Protein AF-A0A7W4D074-F1 (afdb_monomer)

Radius of gyration: 20.49 Å; Cα contacts (8 Å, |Δi|>4): 939; chains: 1; bounding box: 52×56×58 Å

Mean predicted aligned error: 5.87 Å

pLDDT: mean 90.0, std 12.65, range [37.81, 98.88]

Secondary structure (DSSP, 8-state):
-PPPPPPGGGHHHHS--B--SSPPP-PPPP------BS----EEEEEEEE--SS-SSSSPEEEEEEE-TTB-TT----PPPEEEEEPPTTPPPPPTTTTGGGT--B--TTS-B-SSPPPPPTTT----------TT-TT---S-B--SS---EE----SBTGGGEEEEEETTS-EEEEEEEETTEEEE-STTS-B--SS-TTEE--EEEEET-BTTB-TT--EEEEEEEESS---TT---TTGGGS--EEEEESS-THHHH-B-EE----GGGTT-EEEEEEE--TTTGGGTS-EEEEEEEEEE-TTS-TTSEEEEE-S-B-TT-TTPEEEE--TT-SS-EEEEEEEEE-SS-EEEEESHHHHHHHHHHHHH--

Foldseek 3Di:
DDFAFDFPVCCPVQAPWFAQQDAADPDDQDADDFFPFPDWDKDFPDKDFDDDPDDPDPDTDIDTDIDTPGGDPPDDGFDDKAFEDADEPPDDFDDCVNQVVLQAWDFARNFIDDPDADAADPVQADQDPPPPVPPVDVPDDDQFQADDDQQKGFHQDLGPPQQQKWWKDEPVRDIAIWGFAFQQKIKFFLQRWQQDVPPDRRITGKMKTAGSQAQNDRPLYMWIFHYKYFHDRAHDDDADDQSLQGGMMITGTPGRSCNNRIGAGADQDDQVNAPGQFKKWKWQACSGVHSRTIMIDGRWGWHWDPVDDSATTKIKINNGDHPGHGRIFIWGHGRPGNHIHGAWGFHADDHPIGITHGHSPNVSNSSVCNVVPD

Sequence (374 aa):
MSSEPIRYERLERAVQAREALTSPPDEGVTETLFLTGREPIPEVRHVEVVEPVVALSDDKTFRVDLTIPRKAIGIHSFGPGVDSTKLSSRRRLFTEEEHSDAVVGFLPDHLDLRVKPEKLDRRLRRRLKGRIPSLDDPDAKWATTVFGTDDRYDFSDTGFPWCTAGRVETSNGGWASGAMVGPRHLLTCSHAIGWIVNPDPHVAGWIKFMPSYFDGSTPFGTAWGIHIYWQEQVFGPTIEGTEERHDYVVVVLDRRMGDLTGWMGSRTYSDSWDGGNYWSHIGYPQDIAGGSRPCFVGDFSLDGHDSQPETAQAIMHQADVIPGQSGGPMFGWWEGEPWPRVVADQSWQNASTNGASGGSHMVDLIIRARNDFP

Solvent-accessible surface area (backbone atoms only — not comparable to full-atom values): 20214 Å² total; per-residue (Å²): 131,81,84,72,61,44,46,41,95,44,40,78,79,75,50,76,71,39,73,46,77,42,73,71,74,92,68,80,73,60,82,89,84,70,79,40,59,54,94,58,68,75,39,84,73,46,76,46,82,48,87,66,98,70,76,90,60,96,68,84,44,70,47,77,44,72,44,66,49,58,55,40,82,95,54,85,57,73,67,62,65,16,46,46,46,77,49,66,94,83,59,86,74,63,50,65,84,86,37,44,86,41,28,52,44,44,76,44,54,47,40,29,38,50,95,66,78,57,73,44,57,78,88,72,62,60,79,57,85,63,72,68,70,64,88,82,51,88,84,71,85,65,97,57,35,60,63,88,70,78,73,61,44,50,41,77,60,67,36,29,67,52,20,16,30,23,42,29,39,28,61,70,78,55,58,24,8,19,25,24,45,33,49,30,31,33,37,26,30,20,40,60,52,28,70,32,67,73,94,44,69,49,32,28,40,27,38,37,42,21,34,47,32,42,80,87,44,42,89,73,26,57,41,38,42,57,32,34,38,33,66,48,90,34,62,57,98,62,79,62,91,69,35,49,25,38,26,42,29,36,34,33,36,74,49,58,56,18,72,79,36,11,17,32,10,49,48,62,44,57,67,93,51,44,73,38,40,32,33,33,37,45,24,18,27,43,79,51,56,67,33,34,34,40,30,42,41,61,68,28,35,46,35,55,46,87,94,48,55,57,49,42,24,40,28,35,31,72,63,66,48,40,66,24,23,36,5,7,38,33,29,34,38,43,86,95,53,95,46,41,30,34,32,30,25,31,53,52,73,45,90,86,45,31,30,23,17,22,10,39,53,56,48,27,42,44,34,49,52,38,70,78,55,112

Nearest PDB structures (foldseek):
  7uxg-assembly1_A  TM=6.958E-01  e=1.706E-10  Escherichia coli
  1dt2-assembly1_A  TM=7.008E-01  e=3.941E-09  Staphylococcus aureus
  6e0u-assembly1_A  TM=7.530E-01  e=1.324E-08  Staphylococcus pseudintermedius
  6e0u-assembly2_B  TM=6.713E-01  e=9.006E-09  Staphylococcus pseudintermedius
  3lh3-assembly3_G  TM=6.481E-01  e=1.227E-05  Escherichia coli K-12

Structure (mmCIF, N/CA/C/O backbone):
data_AF-A0A7W4D074-F1
#
_entry.id   AF-A0A7W4D074-F1
#
loop_
_atom_site.group_PDB
_atom_site.id
_atom_site.type_symbol
_atom_site.label_atom_id
_atom_site.label_alt_id
_atom_site.label_comp_id
_atom_site.label_asym_id
_atom_site.label_entity_id
_atom_site.label_seq_id
_atom_site.pdbx_PDB_ins_code
_atom_site.Cartn_x
_atom_site.Cartn_y
_atom_site.Cartn_z
_atom_site.occupancy
_atom_site.B_iso_or_equiv
_atom_site.auth_seq_id
_atom_site.auth_comp_id
_atom_site.auth_asym_id
_atom_site.auth_atom_id
_atom_site.pdbx_PDB_model_num
ATOM 1 N N . MET A 1 1 ? 10.003 -19.129 -19.469 1.00 47.72 1 MET A N 1
ATOM 2 C CA . MET A 1 1 ? 9.578 -17.780 -19.887 1.00 47.72 1 MET A CA 1
ATOM 3 C C . MET A 1 1 ? 8.294 -17.498 -19.145 1.00 47.72 1 MET A C 1
ATOM 5 O O . MET A 1 1 ? 7.373 -18.299 -19.275 1.00 47.72 1 MET A O 1
ATOM 9 N N . SER A 1 2 ? 8.292 -16.480 -18.285 1.00 64.44 2 SER A N 1
ATOM 10 C CA . SER A 1 2 ? 7.086 -16.079 -17.555 1.00 64.44 2 SER A CA 1
ATOM 11 C C . SER A 1 2 ? 6.020 -15.614 -18.549 1.00 64.44 2 SER A C 1
ATOM 13 O O . SER A 1 2 ? 6.368 -15.126 -19.626 1.00 64.44 2 SER A O 1
ATOM 15 N N . SER A 1 3 ? 4.737 -15.807 -18.240 1.00 87.19 3 SER A N 1
ATOM 16 C CA . SER A 1 3 ? 3.670 -15.292 -19.102 1.00 87.19 3 SER A CA 1
ATOM 17 C C . SER A 1 3 ? 3.725 -13.763 -19.148 1.00 87.19 3 SER A C 1
ATOM 19 O O . SER A 1 3 ? 3.925 -13.109 -18.123 1.00 87.19 3 SER A O 1
ATOM 21 N N . GLU A 1 4 ? 3.578 -13.197 -20.346 1.00 93.94 4 GLU A N 1
ATOM 22 C CA . GLU A 1 4 ? 3.532 -11.746 -20.549 1.00 93.94 4 GLU A CA 1
ATOM 23 C C . GLU A 1 4 ? 2.264 -11.164 -19.886 1.00 93.94 4 GLU A C 1
ATOM 25 O O . GLU A 1 4 ? 1.211 -11.817 -19.926 1.00 93.94 4 GLU A O 1
ATOM 30 N N . PRO A 1 5 ? 2.330 -9.973 -19.262 1.00 97.38 5 PRO A N 1
ATOM 31 C CA . PRO A 1 5 ? 1.146 -9.308 -18.737 1.00 97.38 5 PRO A CA 1
ATOM 32 C C . PRO A 1 5 ? 0.203 -8.859 -19.862 1.00 97.38 5 PRO A C 1
ATOM 34 O O . PRO A 1 5 ? 0.596 -8.623 -21.007 1.00 97.38 5 PRO A O 1
ATOM 37 N N . ILE A 1 6 ? -1.070 -8.677 -19.529 1.00 97.75 6 ILE A N 1
ATOM 38 C CA . ILE A 1 6 ? -2.071 -8.142 -20.449 1.00 97.75 6 ILE A CA 1
ATOM 39 C C . ILE A 1 6 ? -1.744 -6.669 -20.735 1.00 97.75 6 ILE A C 1
ATOM 41 O O . ILE A 1 6 ? -1.664 -5.848 -19.822 1.00 97.75 6 ILE A O 1
ATOM 45 N N . ARG A 1 7 ? -1.609 -6.316 -22.020 1.00 97.38 7 ARG A N 1
ATOM 46 C CA . ARG A 1 7 ? -1.469 -4.921 -22.486 1.00 97.38 7 ARG A CA 1
ATOM 47 C C . ARG A 1 7 ? -2.607 -4.049 -21.958 1.00 97.38 7 ARG A C 1
ATOM 49 O O . ARG A 1 7 ? -3.773 -4.436 -22.060 1.00 97.38 7 ARG A O 1
ATOM 56 N N . TYR A 1 8 ? -2.282 -2.845 -21.493 1.00 96.06 8 TYR A N 1
ATOM 57 C CA . TYR A 1 8 ? -3.237 -1.940 -20.849 1.00 96.06 8 TYR A CA 1
ATOM 58 C C . TYR A 1 8 ? -4.473 -1.645 -21.722 1.00 96.06 8 TYR A C 1
ATOM 60 O O . TYR A 1 8 ? -5.612 -1.716 -21.257 1.00 96.06 8 TYR A O 1
ATOM 68 N N . GLU A 1 9 ? -4.270 -1.431 -23.027 1.00 95.38 9 GLU A N 1
ATOM 69 C CA . GLU A 1 9 ? -5.341 -1.222 -24.018 1.00 95.38 9 GLU A CA 1
ATOM 70 C C . GLU A 1 9 ? -6.341 -2.393 -24.135 1.00 95.38 9 GLU A C 1
ATOM 72 O O . GLU A 1 9 ? -7.455 -2.217 -24.632 1.00 95.38 9 GLU A O 1
ATOM 77 N N . ARG A 1 10 ? -5.966 -3.597 -23.681 1.00 95.75 10 ARG A N 1
ATOM 78 C CA . ARG A 1 10 ? -6.793 -4.811 -23.742 1.00 95.75 10 ARG A CA 1
ATOM 79 C C . ARG A 1 10 ? -7.440 -5.174 -22.412 1.00 95.75 10 ARG A C 1
ATOM 81 O O . ARG A 1 10 ? -8.288 -6.064 -22.416 1.00 95.75 10 ARG A O 1
ATOM 88 N N . LEU A 1 11 ? -7.095 -4.504 -21.308 1.00 94.62 11 LEU A N 1
ATOM 89 C CA . LEU A 1 11 ? -7.536 -4.892 -19.962 1.00 94.62 11 LEU A CA 1
ATOM 90 C C . LEU A 1 11 ? -9.055 -5.021 -19.847 1.00 94.62 11 LEU A C 1
ATOM 92 O O . LEU A 1 11 ? -9.536 -6.065 -19.433 1.00 94.62 11 LEU A O 1
ATOM 96 N N . GLU A 1 12 ? -9.813 -4.023 -20.302 1.00 92.62 12 GLU A N 1
ATOM 97 C CA . GLU A 1 12 ? -11.288 -4.036 -20.239 1.00 92.62 12 GLU A CA 1
ATOM 98 C C . GLU A 1 12 ? -11.929 -5.174 -21.048 1.00 92.62 12 GLU A C 1
ATOM 100 O O . GLU A 1 12 ? -13.062 -5.565 -20.781 1.00 92.62 12 GLU A O 1
ATOM 105 N N . ARG A 1 13 ? -11.227 -5.702 -22.059 1.00 92.31 13 ARG A N 1
ATOM 106 C CA . ARG A 1 13 ? -11.702 -6.841 -22.858 1.00 92.31 13 ARG A CA 1
ATOM 107 C C . ARG A 1 13 ? -11.296 -8.179 -22.254 1.00 92.31 13 ARG A C 1
ATOM 109 O O . ARG A 1 13 ? -12.022 -9.153 -22.422 1.00 92.31 13 ARG A O 1
ATOM 116 N N . ALA A 1 14 ? -10.122 -8.235 -21.633 1.00 93.81 14 ALA A N 1
ATOM 117 C CA . ALA A 1 14 ? -9.527 -9.467 -21.131 1.00 93.81 14 ALA A CA 1
ATOM 118 C C . ALA A 1 14 ? -9.961 -9.793 -19.694 1.00 93.81 14 ALA A C 1
ATOM 120 O O . ALA A 1 14 ? -10.129 -10.962 -19.356 1.00 93.81 14 ALA A O 1
ATOM 121 N N . VAL A 1 15 ? -10.182 -8.772 -18.866 1.00 94.00 15 VAL A N 1
ATOM 122 C CA . VAL A 1 15 ? -10.634 -8.899 -17.480 1.00 94.00 15 VAL A CA 1
ATOM 123 C C . VAL A 1 15 ? -12.074 -8.411 -17.407 1.00 94.00 15 VAL A C 1
ATOM 125 O O . VAL A 1 15 ? -12.362 -7.228 -17.591 1.00 94.00 15 VAL A O 1
ATOM 128 N N . GLN A 1 16 ? -12.994 -9.340 -17.166 1.00 88.69 16 GLN A N 1
ATOM 129 C CA . GLN A 1 16 ? -14.412 -9.015 -17.061 1.00 88.69 16 GLN A CA 1
ATOM 130 C C . GLN A 1 16 ? -14.682 -8.288 -15.746 1.00 88.69 16 GLN A C 1
ATOM 132 O O . GLN A 1 16 ? -14.304 -8.773 -14.681 1.00 88.69 16 GLN A O 1
ATOM 137 N N . ALA A 1 17 ? -15.363 -7.144 -15.826 1.00 92.56 17 ALA A N 1
ATOM 138 C CA . ALA A 1 17 ? -15.908 -6.499 -14.641 1.00 92.56 17 ALA A CA 1
ATOM 139 C C . ALA A 1 17 ? -16.863 -7.459 -13.913 1.00 92.56 17 ALA A C 1
ATOM 141 O O . ALA A 1 17 ? -17.569 -8.251 -14.546 1.00 92.56 17 ALA A O 1
ATOM 142 N N . ARG A 1 18 ? -16.881 -7.379 -12.584 1.00 94.31 18 ARG A N 1
ATOM 143 C CA . ARG A 1 18 ? -17.716 -8.220 -11.721 1.00 94.31 18 ARG A CA 1
ATOM 144 C C . ARG A 1 18 ? -18.419 -7.320 -10.718 1.00 94.31 18 ARG A C 1
ATOM 146 O O . ARG A 1 18 ? -17.747 -6.557 -10.041 1.00 94.31 18 ARG A O 1
ATOM 153 N N . GLU A 1 19 ? -19.731 -7.432 -10.599 1.00 95.88 19 GLU A N 1
ATOM 154 C CA . GLU A 1 19 ? -20.460 -6.827 -9.478 1.00 95.88 19 GLU A CA 1
ATOM 155 C C . GLU A 1 19 ? -20.228 -7.649 -8.200 1.00 95.88 19 GLU A C 1
ATOM 157 O O . GLU A 1 19 ? -19.912 -8.844 -8.268 1.00 95.88 19 GLU A O 1
ATOM 162 N N . ALA A 1 20 ? -20.412 -7.034 -7.038 1.00 95.69 20 ALA A N 1
ATOM 163 C CA . ALA A 1 20 ? -20.396 -7.709 -5.754 1.00 95.69 20 ALA A CA 1
ATOM 164 C C . ALA A 1 20 ? -21.412 -8.863 -5.754 1.00 95.69 20 ALA A C 1
ATOM 166 O O . ALA A 1 20 ? -22.577 -8.723 -6.135 1.00 95.69 20 ALA A O 1
ATOM 167 N N . LEU A 1 21 ? -20.949 -10.034 -5.329 1.00 96.81 21 LEU A N 1
ATOM 168 C CA . LEU A 1 21 ? -21.745 -11.254 -5.235 1.00 96.81 21 LEU A CA 1
ATOM 169 C C . LEU A 1 21 ? -22.540 -11.312 -3.927 1.00 96.81 21 LEU A C 1
ATOM 171 O O . LEU A 1 21 ? -23.577 -11.974 -3.859 1.00 96.81 21 LEU A O 1
ATOM 175 N N . THR A 1 22 ? -22.066 -10.618 -2.892 1.00 95.44 22 THR A N 1
ATOM 176 C CA . THR A 1 22 ? -22.721 -10.511 -1.586 1.00 95.44 22 THR A CA 1
ATOM 177 C C . THR A 1 22 ? -22.777 -9.060 -1.126 1.00 95.44 22 THR A C 1
ATOM 179 O O . THR A 1 22 ? -22.024 -8.212 -1.593 1.00 95.44 22 THR A O 1
ATOM 182 N N . SER A 1 23 ? -23.650 -8.762 -0.166 1.00 90.88 23 SER A N 1
ATOM 183 C CA . SER A 1 23 ? -23.571 -7.490 0.556 1.00 90.88 23 SER A CA 1
ATOM 184 C C . SER A 1 23 ? -22.266 -7.402 1.364 1.00 90.88 23 SER A C 1
ATOM 186 O O . SER A 1 23 ? -21.713 -8.451 1.719 1.00 90.88 23 SER A O 1
ATOM 188 N N . PRO A 1 24 ? -21.788 -6.183 1.686 1.00 87.88 24 PRO A N 1
ATOM 189 C CA . PRO A 1 24 ? -20.711 -5.989 2.650 1.00 87.88 24 PRO A CA 1
ATOM 190 C C . PRO A 1 24 ? -20.980 -6.763 3.946 1.00 87.88 24 PRO A C 1
ATOM 192 O O . PRO A 1 24 ? -22.135 -6.816 4.386 1.00 87.88 24 PRO A O 1
ATOM 195 N N . PRO A 1 25 ? -19.953 -7.388 4.548 1.00 86.94 25 PRO A N 1
ATOM 196 C CA . PRO A 1 25 ? -20.129 -8.093 5.807 1.00 86.94 25 PRO A CA 1
ATOM 197 C C . PRO A 1 25 ? -20.599 -7.114 6.889 1.00 86.94 25 PRO A C 1
ATOM 199 O O . PRO A 1 25 ? -20.122 -5.984 6.957 1.00 86.94 25 PRO A O 1
ATOM 202 N N . ASP A 1 26 ? -21.480 -7.568 7.782 1.00 81.81 26 ASP A N 1
ATOM 203 C CA . ASP A 1 26 ? -21.907 -6.811 8.977 1.00 81.81 26 ASP A CA 1
ATOM 204 C C . ASP A 1 26 ? -20.812 -6.802 10.072 1.00 81.81 26 ASP A C 1
ATOM 206 O O . ASP A 1 26 ? -21.072 -6.716 11.273 1.00 81.81 26 ASP A O 1
ATOM 210 N N . GLU A 1 27 ? -19.553 -6.973 9.665 1.00 74.94 27 GLU A N 1
ATOM 211 C CA . GLU A 1 27 ? -18.403 -6.947 10.554 1.00 74.94 27 GLU A CA 1
ATOM 212 C C . GLU A 1 27 ? -18.070 -5.498 10.913 1.00 74.94 27 GLU A C 1
ATOM 214 O O . GLU A 1 27 ? -17.914 -4.626 10.058 1.00 74.94 27 GLU A O 1
ATOM 219 N N . GLY A 1 28 ? -17.955 -5.228 12.213 1.00 75.81 28 GLY A N 1
ATOM 220 C CA . GLY A 1 28 ? -17.594 -3.903 12.696 1.00 75.81 28 GLY A CA 1
ATOM 221 C C . GLY A 1 28 ? -16.161 -3.534 12.313 1.00 75.81 28 GLY A C 1
ATOM 222 O O . GLY A 1 28 ? -15.212 -4.254 12.626 1.00 75.81 28 GLY A O 1
ATOM 223 N N . VAL A 1 29 ? -15.986 -2.355 11.720 1.00 83.12 29 VAL A N 1
ATOM 224 C CA . VAL A 1 29 ? -14.668 -1.747 11.531 1.00 83.12 29 VAL A CA 1
ATOM 225 C C . VAL A 1 29 ? -14.158 -1.225 12.877 1.00 83.12 29 VAL A C 1
ATOM 227 O O . VAL A 1 29 ? -14.829 -0.451 13.560 1.00 83.12 29 VAL A O 1
ATOM 230 N N . THR A 1 30 ? -12.960 -1.650 13.279 1.00 84.88 30 THR A N 1
ATOM 231 C CA . THR A 1 30 ? -12.339 -1.190 14.530 1.00 84.88 30 THR A CA 1
ATOM 232 C C . THR A 1 30 ? -11.552 0.099 14.298 1.00 84.88 30 THR A C 1
ATOM 234 O O . THR A 1 30 ? -10.724 0.172 13.396 1.00 84.88 30 THR A O 1
ATOM 237 N N . GLU A 1 31 ? -11.728 1.091 15.170 1.00 87.69 31 GLU A N 1
ATOM 238 C CA . GLU A 1 31 ? -10.880 2.287 15.224 1.00 87.69 31 GLU A CA 1
ATOM 239 C C . GLU A 1 31 ? -9.985 2.253 16.465 1.00 87.69 31 GLU A C 1
ATOM 241 O O . GLU A 1 31 ? -10.422 1.889 17.560 1.00 87.69 31 GLU A O 1
ATOM 246 N N . THR A 1 32 ? -8.715 2.630 16.310 1.00 90.75 32 THR A N 1
ATOM 247 C CA . THR A 1 32 ? -7.713 2.534 17.383 1.00 90.75 32 THR A CA 1
ATOM 248 C C . THR A 1 32 ? -7.176 3.902 17.770 1.00 90.75 32 THR A C 1
ATOM 250 O O . THR A 1 32 ? -6.683 4.658 16.936 1.00 90.75 32 THR A O 1
ATOM 253 N N . LEU A 1 33 ? -7.225 4.196 19.073 1.00 89.50 33 LEU A N 1
ATOM 254 C CA . LEU A 1 33 ? -6.713 5.426 19.671 1.00 89.50 33 LEU A CA 1
ATOM 255 C C . LEU A 1 33 ? -5.643 5.097 20.714 1.00 89.50 33 LEU A C 1
ATOM 257 O O . LEU A 1 33 ? -5.913 4.381 21.677 1.00 89.50 33 LEU A O 1
ATOM 261 N N . PHE A 1 34 ? -4.459 5.692 20.579 1.00 91.12 34 PHE A N 1
ATOM 262 C CA . PHE A 1 34 ? -3.442 5.675 21.631 1.00 91.12 34 PHE A CA 1
ATOM 263 C C . PHE A 1 34 ? -3.599 6.901 22.526 1.00 91.12 34 PHE A C 1
ATOM 265 O O . PHE A 1 34 ? -3.622 8.038 22.052 1.00 91.12 34 PHE A O 1
ATOM 272 N N . LEU A 1 35 ? -3.742 6.667 23.829 1.00 92.06 35 LEU A N 1
ATOM 273 C CA . LEU A 1 35 ? -4.106 7.690 24.803 1.00 92.06 35 LEU A CA 1
ATOM 274 C C . LEU A 1 35 ? -3.161 7.645 26.002 1.00 92.06 35 LEU A C 1
ATOM 276 O O . LEU A 1 35 ? -2.971 6.602 26.621 1.00 92.06 35 LEU A O 1
ATOM 280 N N . THR A 1 36 ? -2.629 8.805 26.375 1.00 93.19 36 THR A N 1
ATOM 281 C CA . THR A 1 36 ? -1.849 8.988 27.600 1.00 93.19 36 THR A CA 1
ATOM 282 C C . THR A 1 36 ? -2.800 9.398 28.714 1.00 93.19 36 THR A C 1
ATOM 284 O O . THR A 1 36 ? -3.604 10.315 28.539 1.00 93.19 36 THR A O 1
ATOM 287 N N . GLY A 1 37 ? -2.731 8.741 29.867 1.00 92.31 37 GLY A N 1
ATOM 288 C CA . GLY A 1 37 ? -3.622 9.012 30.991 1.00 92.31 37 GLY A CA 1
ATOM 289 C C . GLY A 1 37 ? -3.747 7.822 31.929 1.00 92.31 37 GLY A C 1
ATOM 290 O O . GLY A 1 37 ? -2.929 6.906 31.905 1.00 92.31 37 GLY A O 1
ATOM 291 N N . ARG A 1 38 ? -4.788 7.843 32.764 1.00 94.25 38 ARG A N 1
ATOM 292 C CA . ARG A 1 38 ? -5.229 6.634 33.480 1.00 94.25 38 ARG A CA 1
ATOM 293 C C . ARG A 1 38 ? -6.143 5.830 32.564 1.00 94.25 38 ARG A C 1
ATOM 295 O O . ARG A 1 38 ? -6.678 6.401 31.620 1.00 94.25 38 ARG A O 1
ATOM 302 N N . GLU A 1 39 ? -6.371 4.562 32.902 1.00 94.06 39 GLU A N 1
ATOM 303 C CA . GLU A 1 39 ? -7.291 3.677 32.178 1.00 94.06 39 GLU A CA 1
ATOM 304 C C . GLU A 1 39 ? -8.632 4.387 31.889 1.00 94.06 39 GLU A C 1
ATOM 306 O O . GLU A 1 39 ? -9.374 4.705 32.839 1.00 94.06 39 GLU A O 1
ATOM 311 N N . PRO A 1 40 ? -8.902 4.726 30.610 1.00 92.12 40 PRO A N 1
ATOM 312 C CA . PRO A 1 40 ? -10.124 5.401 30.212 1.00 92.12 40 PRO A CA 1
ATOM 313 C C . PRO A 1 40 ? -11.260 4.384 30.087 1.00 92.12 40 PRO A C 1
ATOM 315 O O . PRO A 1 40 ? -11.039 3.220 29.773 1.00 92.12 40 PRO A O 1
ATOM 318 N N . ILE A 1 41 ? -12.492 4.848 30.277 1.00 93.12 41 ILE A N 1
ATOM 319 C CA . ILE A 1 41 ? -13.701 4.101 29.917 1.00 93.12 41 ILE A CA 1
ATOM 320 C C . ILE A 1 41 ? -14.424 4.995 28.909 1.00 93.12 41 ILE A C 1
ATOM 322 O O . ILE A 1 41 ? -15.069 5.951 29.337 1.00 93.12 41 ILE A O 1
ATOM 326 N N . PRO A 1 42 ? -14.205 4.812 27.594 1.00 93.56 42 PRO A N 1
ATOM 327 C CA . PRO A 1 42 ? -14.844 5.643 26.583 1.00 93.56 42 PRO A CA 1
ATOM 328 C C . PRO A 1 42 ? -16.369 5.547 26.668 1.00 93.56 42 PRO A C 1
ATOM 330 O O . PRO A 1 42 ? -16.923 4.462 26.831 1.00 93.56 42 PRO A O 1
ATOM 333 N N . GLU A 1 43 ? -17.043 6.682 26.529 1.00 95.12 43 GLU A N 1
ATOM 334 C CA . GLU A 1 43 ? -18.499 6.785 26.590 1.00 95.12 43 GLU A CA 1
ATOM 335 C C . GLU A 1 43 ? -19.028 7.345 25.269 1.00 95.12 43 GLU A C 1
ATOM 337 O O . GLU A 1 43 ? -18.575 8.396 24.806 1.00 95.12 43 GLU A O 1
ATOM 342 N N . VAL A 1 44 ? -20.017 6.676 24.674 1.00 96.62 44 VAL A N 1
ATOM 343 C CA . VAL A 1 44 ? -20.755 7.223 23.530 1.00 96.62 44 VAL A CA 1
ATOM 344 C C . VAL A 1 44 ? -21.672 8.326 24.047 1.00 96.62 44 VAL A C 1
ATOM 346 O O . VAL A 1 44 ? -22.624 8.060 24.779 1.00 96.62 44 VAL A O 1
ATOM 349 N N . ARG A 1 45 ? -21.372 9.577 23.693 1.00 96.62 45 ARG A N 1
ATOM 350 C CA . ARG A 1 45 ? -22.121 10.750 24.156 1.00 96.62 45 ARG A CA 1
ATOM 351 C C . ARG A 1 45 ? -23.326 11.042 23.272 1.00 96.62 45 ARG A C 1
ATOM 353 O O . ARG A 1 45 ? -24.373 11.421 23.787 1.00 96.62 45 ARG A O 1
ATOM 360 N N . HIS A 1 46 ? -23.152 10.933 21.958 1.00 95.88 46 HIS A N 1
ATOM 361 C CA . HIS A 1 46 ? -24.182 11.272 20.979 1.00 95.88 46 HIS A CA 1
ATOM 362 C C . HIS A 1 46 ? -23.986 10.479 19.691 1.00 95.88 46 HIS A C 1
ATOM 364 O O . HIS A 1 46 ? -22.851 10.301 19.246 1.00 95.88 46 HIS A O 1
ATOM 370 N N . VAL A 1 47 ? -25.093 10.032 19.101 1.00 97.19 47 VAL A N 1
ATOM 371 C CA . VAL A 1 47 ? -25.138 9.432 17.764 1.00 97.19 47 VAL A CA 1
ATOM 372 C C . VAL A 1 47 ? -26.301 10.064 17.016 1.00 97.19 47 VAL A C 1
ATOM 374 O O . VAL A 1 47 ? -27.442 9.994 17.473 1.00 97.19 47 VAL A O 1
ATOM 377 N N . GLU A 1 48 ? -26.026 10.675 15.869 1.00 97.25 48 GLU A N 1
ATOM 378 C CA . GLU A 1 48 ? -27.057 11.273 15.019 1.00 97.25 48 GLU A CA 1
ATOM 379 C C . GLU A 1 48 ? -26.806 11.004 13.542 1.00 97.25 48 GLU A C 1
ATOM 381 O O . GLU A 1 48 ? -25.664 10.873 13.103 1.00 97.25 48 GLU A O 1
ATOM 386 N N . VAL A 1 49 ? -27.895 10.937 12.776 1.00 96.69 49 VAL A N 1
ATOM 387 C CA . VAL A 1 49 ? -27.835 10.897 11.314 1.00 96.69 49 VAL A CA 1
ATOM 388 C C . VAL A 1 49 ? -27.526 12.302 10.810 1.00 96.69 49 VAL A C 1
ATOM 390 O O . VAL A 1 49 ? -28.160 13.266 11.240 1.00 96.69 49 VAL A O 1
ATOM 393 N N . VAL A 1 50 ? -26.580 12.409 9.883 1.00 94.50 50 VAL A N 1
ATOM 394 C CA . VAL A 1 50 ? -26.206 13.658 9.215 1.00 94.50 50 VAL A CA 1
ATOM 395 C C . VAL A 1 50 ? -26.333 13.503 7.702 1.00 94.50 50 VAL A C 1
ATOM 397 O O . VAL A 1 50 ? -26.140 12.416 7.161 1.00 94.50 50 VAL A O 1
ATOM 400 N N . GLU A 1 51 ? -26.654 14.595 7.010 1.00 91.38 51 GLU A N 1
ATOM 401 C CA . GLU A 1 51 ? -26.716 14.620 5.547 1.00 91.38 51 GLU A CA 1
ATOM 402 C C . GLU A 1 51 ? -25.369 15.101 4.979 1.00 91.38 51 GLU A C 1
ATOM 404 O O . GLU A 1 51 ? -24.972 16.245 5.236 1.00 91.38 51 GLU A O 1
ATOM 409 N N . PRO A 1 52 ? -24.626 14.259 4.235 1.00 85.75 52 PRO A N 1
ATOM 410 C CA . PRO A 1 52 ? -23.376 14.678 3.618 1.00 85.75 52 PRO A CA 1
ATOM 411 C C . PRO A 1 52 ? -23.634 15.612 2.427 1.00 85.75 52 PRO A C 1
ATOM 413 O O . PRO A 1 52 ? -24.672 15.559 1.773 1.00 85.75 52 PRO A O 1
ATOM 416 N N . VAL A 1 53 ? -22.639 16.439 2.086 1.00 81.19 53 VAL A N 1
ATOM 417 C CA . VAL A 1 53 ? -22.698 17.328 0.904 1.00 81.19 53 VAL A CA 1
ATOM 418 C C . VAL A 1 53 ? -22.853 16.530 -0.399 1.00 81.19 53 VAL A C 1
ATOM 420 O O . VAL A 1 53 ? -23.473 17.000 -1.353 1.00 81.19 53 VAL A O 1
ATOM 423 N N . VAL A 1 54 ? -22.277 15.327 -0.441 1.00 79.94 54 VAL A N 1
ATOM 424 C CA . VAL A 1 54 ? -22.412 14.361 -1.534 1.00 79.94 54 VAL A CA 1
ATOM 425 C C . VAL A 1 54 ? -22.662 12.992 -0.907 1.00 79.94 54 VAL A C 1
ATOM 427 O O . VAL A 1 54 ? -21.821 12.513 -0.150 1.00 79.94 54 VAL A O 1
ATOM 430 N N . ALA A 1 55 ? -23.808 12.381 -1.211 1.00 80.69 55 ALA A N 1
ATOM 431 C CA . ALA A 1 55 ? -24.087 10.990 -0.870 1.00 80.69 55 ALA A CA 1
ATOM 432 C C . ALA A 1 55 ? -23.492 10.082 -1.955 1.00 80.69 55 ALA A C 1
ATOM 434 O O . ALA A 1 55 ? -23.763 10.285 -3.139 1.00 80.69 55 ALA A O 1
ATOM 435 N N . LEU A 1 56 ? -22.647 9.133 -1.546 1.00 77.19 56 LEU A N 1
ATOM 436 C CA . LEU A 1 56 ? -22.017 8.148 -2.435 1.00 77.19 56 LEU A CA 1
ATOM 437 C C . LEU A 1 56 ? -22.700 6.771 -2.365 1.00 77.19 56 LEU A C 1
ATOM 439 O O . LEU A 1 56 ? -22.449 5.933 -3.223 1.00 77.19 56 LEU A O 1
ATOM 443 N N . SER A 1 57 ? -23.579 6.560 -1.383 1.00 81.50 57 SER A N 1
ATOM 444 C CA . S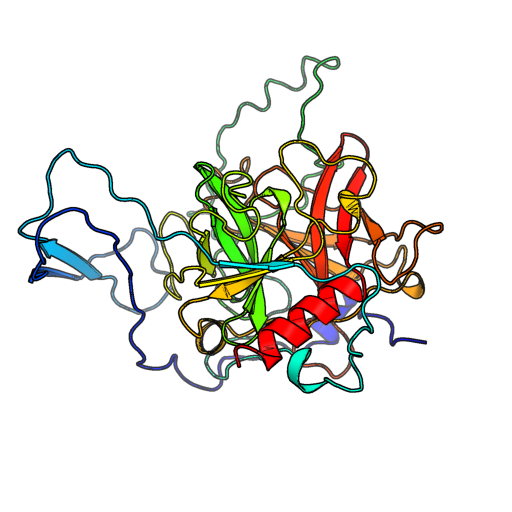ER A 1 57 ? -24.479 5.411 -1.279 1.00 81.50 57 SER A CA 1
ATOM 445 C C . SER A 1 57 ? -25.831 5.850 -0.702 1.00 81.50 57 SER A C 1
ATOM 447 O O . SER A 1 57 ? -25.982 6.993 -0.258 1.00 81.50 57 SER A O 1
ATOM 449 N N . ASP A 1 58 ? -26.807 4.939 -0.705 1.00 84.31 58 ASP A N 1
ATOM 450 C CA . ASP A 1 58 ? -28.113 5.131 -0.055 1.00 84.31 58 ASP A CA 1
ATOM 451 C C . ASP A 1 58 ? -28.042 4.991 1.482 1.00 84.31 58 ASP A C 1
ATOM 453 O O . ASP A 1 58 ? -29.043 5.182 2.183 1.00 84.31 58 ASP A O 1
ATOM 457 N N . ASP A 1 59 ? -26.864 4.671 2.025 1.00 86.81 59 ASP A N 1
ATOM 458 C CA . ASP A 1 59 ? -26.664 4.511 3.459 1.00 86.81 59 ASP A CA 1
ATOM 459 C C . ASP A 1 59 ? -26.673 5.851 4.194 1.00 86.81 59 ASP A C 1
ATOM 461 O O . ASP A 1 59 ? -26.274 6.910 3.699 1.00 86.81 59 ASP A O 1
ATOM 465 N N . LYS A 1 60 ? -27.105 5.797 5.453 1.00 91.62 60 LYS A N 1
ATOM 466 C CA . LYS A 1 60 ? -27.092 6.965 6.332 1.00 91.62 60 LYS A CA 1
ATOM 467 C C . LYS A 1 60 ? -25.671 7.250 6.797 1.00 91.62 60 LYS A C 1
ATOM 469 O O . LYS A 1 60 ? -24.970 6.359 7.264 1.00 91.62 60 LYS A O 1
ATOM 474 N N . THR A 1 61 ? -25.282 8.521 6.771 1.00 91.38 61 THR A N 1
ATOM 475 C CA . THR A 1 61 ? -24.058 8.973 7.440 1.00 91.38 61 THR A CA 1
ATOM 476 C C . THR A 1 61 ? -24.362 9.267 8.905 1.00 91.38 61 THR A C 1
ATOM 478 O O . THR A 1 61 ? -25.362 9.916 9.215 1.00 91.38 61 THR A O 1
ATOM 481 N N . PHE A 1 62 ? -23.496 8.815 9.810 1.00 93.00 62 PHE A N 1
ATOM 482 C CA . PHE A 1 62 ? -23.637 9.051 11.244 1.00 93.00 62 PHE A CA 1
ATOM 483 C C . PHE A 1 62 ? -22.503 9.924 11.775 1.00 93.00 62 PHE A C 1
ATOM 485 O O . PHE A 1 62 ? -21.337 9.727 11.438 1.00 93.00 62 PHE A O 1
ATOM 492 N N . ARG A 1 63 ? -22.841 10.854 12.667 1.00 94.44 63 ARG A N 1
ATOM 493 C CA . ARG A 1 63 ? -21.883 11.486 13.573 1.00 94.44 63 ARG A CA 1
ATOM 494 C C . ARG A 1 63 ? -21.889 10.724 14.892 1.00 94.44 63 ARG A C 1
ATOM 496 O O . ARG A 1 63 ? -22.950 10.553 15.489 1.00 94.44 63 ARG A O 1
ATOM 503 N N . VAL A 1 64 ? -20.706 10.320 15.354 1.00 94.62 64 VAL A N 1
ATOM 504 C CA . VAL A 1 64 ? -20.507 9.641 16.641 1.00 94.62 64 VAL A CA 1
ATOM 505 C C . VAL A 1 64 ? -19.576 10.482 17.510 1.00 94.62 64 VAL A C 1
ATOM 507 O O . VAL A 1 64 ? -18.391 10.619 17.213 1.00 94.62 64 VAL A O 1
ATOM 510 N N . ASP A 1 65 ? -20.106 11.034 18.600 1.00 95.56 65 ASP A N 1
ATOM 511 C CA . ASP A 1 65 ? -19.320 11.794 19.572 1.00 95.56 65 ASP A CA 1
ATOM 512 C C . ASP A 1 65 ? -18.933 10.889 20.753 1.00 95.56 65 ASP A C 1
ATOM 514 O O . ASP A 1 65 ? -19.799 10.381 21.473 1.00 95.56 65 ASP A O 1
ATOM 518 N N . LEU A 1 66 ? -17.628 10.728 20.992 1.00 95.19 66 LEU A N 1
ATOM 519 C CA . LEU A 1 66 ? -17.081 9.957 22.113 1.00 95.19 66 LEU A CA 1
ATOM 520 C C . LEU A 1 66 ? -16.515 10.879 23.202 1.00 95.19 66 LEU A C 1
ATOM 522 O O . LEU A 1 66 ? -15.746 11.800 22.920 1.00 95.19 66 LEU A O 1
ATOM 526 N N . THR A 1 67 ? -16.832 10.591 24.464 1.00 95.50 67 THR A N 1
ATOM 527 C CA . THR A 1 67 ? -16.143 11.167 25.627 1.00 95.50 67 THR A CA 1
ATOM 528 C C . THR A 1 67 ? -15.076 10.190 26.106 1.00 95.50 67 THR A C 1
ATOM 530 O O . THR A 1 67 ? -15.365 9.029 26.374 1.00 95.50 67 THR A O 1
ATOM 533 N N . ILE A 1 68 ? -13.836 10.664 26.251 1.00 94.25 68 ILE A N 1
ATOM 534 C CA . ILE A 1 68 ? -12.702 9.854 26.716 1.00 94.25 68 ILE A CA 1
ATOM 535 C C . ILE A 1 68 ? -12.235 10.400 28.074 1.00 94.25 68 ILE A C 1
ATOM 537 O O . ILE A 1 68 ? -11.358 11.273 28.124 1.00 94.25 68 ILE A O 1
ATOM 541 N N . PRO A 1 69 ? -12.831 9.952 29.195 1.00 93.56 69 PRO A N 1
ATOM 542 C CA . PRO A 1 69 ? -12.452 10.433 30.515 1.00 93.56 69 PRO A CA 1
ATOM 543 C C . PRO A 1 69 ? -11.026 9.995 30.873 1.00 93.56 69 PRO A C 1
ATOM 545 O O . PRO A 1 69 ? -10.508 9.006 30.364 1.00 93.56 69 PRO A O 1
ATOM 548 N N . ARG A 1 70 ? -10.393 10.721 31.803 1.00 92.69 70 ARG A N 1
ATOM 549 C CA . ARG A 1 70 ? -9.057 10.414 32.367 1.00 92.69 70 ARG A CA 1
ATOM 550 C C . ARG A 1 70 ? -7.876 10.464 31.386 1.00 92.69 70 ARG A C 1
ATOM 552 O O . ARG A 1 70 ? -6.760 10.123 31.788 1.00 92.69 70 ARG A O 1
ATOM 559 N N . LYS A 1 71 ? -8.087 10.970 30.169 1.00 93.31 71 LYS A N 1
ATOM 560 C CA . LYS A 1 71 ? -7.008 11.402 29.275 1.00 93.31 71 LYS A CA 1
ATOM 561 C C . LYS A 1 71 ? -6.186 12.513 29.942 1.00 93.31 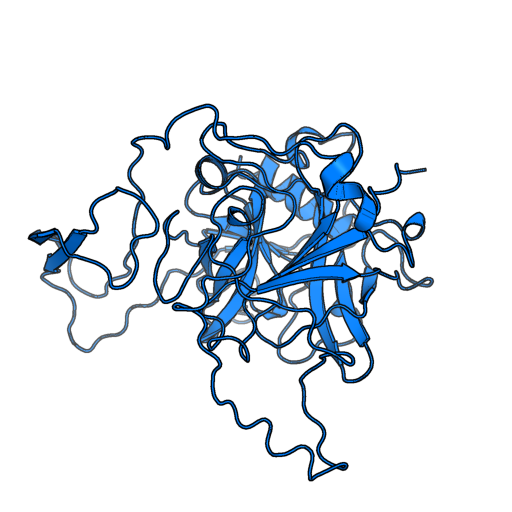71 LYS A C 1
ATOM 563 O O . LYS A 1 71 ? -6.745 13.450 30.514 1.00 93.31 71 LYS A O 1
ATOM 568 N N . ALA A 1 72 ? -4.865 12.419 29.862 1.00 94.12 72 ALA A N 1
ATOM 569 C CA . ALA A 1 72 ? -3.948 13.453 30.321 1.00 94.12 72 ALA A CA 1
ATOM 570 C C . ALA A 1 72 ? -3.969 14.635 29.338 1.00 94.12 72 ALA A C 1
ATOM 572 O O . ALA A 1 72 ? -3.354 14.600 28.273 1.00 94.12 72 ALA A O 1
ATOM 573 N N . ILE A 1 73 ? -4.721 15.681 29.683 1.00 93.31 73 ILE A N 1
ATOM 574 C CA . ILE A 1 73 ? -4.828 16.898 28.870 1.00 93.31 73 ILE A CA 1
ATOM 575 C C . ILE A 1 73 ? -3.458 17.586 28.794 1.00 93.31 73 ILE A C 1
ATOM 577 O O . ILE A 1 73 ? -2.792 17.760 29.810 1.00 93.31 73 ILE A O 1
ATOM 581 N N . GLY A 1 74 ? -3.056 17.986 27.585 1.00 93.50 74 GLY A N 1
ATOM 582 C CA . GLY A 1 74 ? -1.776 18.657 27.334 1.00 93.50 74 GLY A CA 1
ATOM 583 C C . GLY A 1 74 ? -0.570 17.720 27.210 1.00 93.50 74 GLY A C 1
ATOM 584 O O . GLY A 1 74 ? 0.539 18.208 27.025 1.00 93.50 74 GLY A O 1
ATOM 585 N N . ILE A 1 75 ? -0.769 16.398 27.283 1.00 94.31 75 ILE A N 1
ATOM 586 C CA . ILE A 1 75 ? 0.295 15.401 27.120 1.00 94.31 75 ILE A CA 1
ATOM 587 C C . ILE A 1 75 ? 0.119 14.664 25.791 1.00 94.31 75 ILE A C 1
ATOM 589 O O . ILE A 1 75 ? -0.966 14.165 25.487 1.00 94.31 75 ILE A O 1
ATOM 593 N N . HIS A 1 76 ? 1.194 14.589 25.004 1.00 90.69 76 HIS A N 1
ATOM 594 C CA . HIS A 1 76 ? 1.208 13.838 23.751 1.00 90.69 76 HIS A CA 1
ATOM 595 C C . HIS A 1 76 ? 1.099 12.327 23.994 1.00 90.69 76 HIS A C 1
ATOM 597 O O . HIS A 1 76 ? 1.556 11.793 25.008 1.00 90.69 76 HIS A O 1
ATOM 603 N N . SER A 1 77 ? 0.499 11.641 23.028 1.00 89.81 77 SER A N 1
ATOM 604 C CA . SER A 1 77 ? 0.471 10.184 22.937 1.00 89.81 77 SER A CA 1
ATOM 605 C C . SER A 1 77 ? 1.202 9.779 21.670 1.00 89.81 77 SER A C 1
ATOM 607 O O . SER A 1 77 ? 1.033 10.416 20.632 1.00 89.81 77 SER A O 1
ATOM 609 N N . PHE A 1 78 ? 2.009 8.732 21.769 1.00 85.88 78 PHE A N 1
ATOM 610 C CA . PHE A 1 78 ? 2.747 8.163 20.651 1.00 85.88 78 PHE A CA 1
ATOM 611 C C . PHE A 1 78 ? 2.293 6.715 20.488 1.00 85.88 78 PHE A C 1
ATOM 613 O O . PHE A 1 78 ? 2.082 6.028 21.490 1.00 85.88 78 PHE A O 1
ATOM 620 N N . GLY A 1 79 ? 2.098 6.275 19.243 1.00 86.12 79 GLY A N 1
ATOM 621 C CA . GLY A 1 79 ? 1.840 4.864 18.962 1.00 86.12 79 GLY A CA 1
ATOM 622 C C . GLY A 1 79 ? 3.032 3.992 19.379 1.00 86.12 79 GLY A C 1
ATOM 623 O O . GLY A 1 79 ? 4.148 4.512 19.503 1.00 86.12 79 GLY A O 1
ATOM 624 N N . PRO A 1 80 ? 2.815 2.688 19.615 1.00 89.38 80 PRO A N 1
ATOM 625 C CA . PRO A 1 80 ? 3.890 1.766 19.953 1.00 89.38 80 PRO A CA 1
ATOM 626 C C . PRO A 1 80 ? 4.896 1.663 18.801 1.00 89.38 80 PRO A C 1
ATOM 628 O O . PRO A 1 80 ? 4.530 1.790 17.632 1.00 89.38 80 PRO A O 1
ATOM 631 N N . GLY A 1 81 ? 6.165 1.434 19.142 1.00 91.75 81 GLY A N 1
ATOM 632 C CA . GLY A 1 81 ? 7.162 1.027 18.154 1.00 91.75 81 GLY A CA 1
ATOM 633 C C . GLY A 1 81 ? 6.815 -0.333 17.547 1.00 91.75 81 GLY A C 1
ATOM 634 O O . GLY A 1 81 ? 5.974 -1.064 18.074 1.00 91.75 81 GLY A O 1
ATOM 635 N N . VAL A 1 82 ? 7.466 -0.652 16.437 1.00 96.06 82 VAL A N 1
ATOM 636 C CA . VAL A 1 82 ? 7.229 -1.866 15.660 1.00 96.06 82 VAL A CA 1
ATOM 637 C C . VAL A 1 82 ? 8.521 -2.669 15.609 1.00 96.06 82 VAL A C 1
ATOM 639 O O . VAL A 1 82 ? 9.551 -2.154 15.165 1.00 96.06 82 VAL A O 1
ATOM 642 N N . ASP A 1 83 ? 8.465 -3.919 16.061 1.00 96.75 83 ASP A N 1
ATOM 643 C CA . ASP A 1 83 ? 9.585 -4.848 15.938 1.00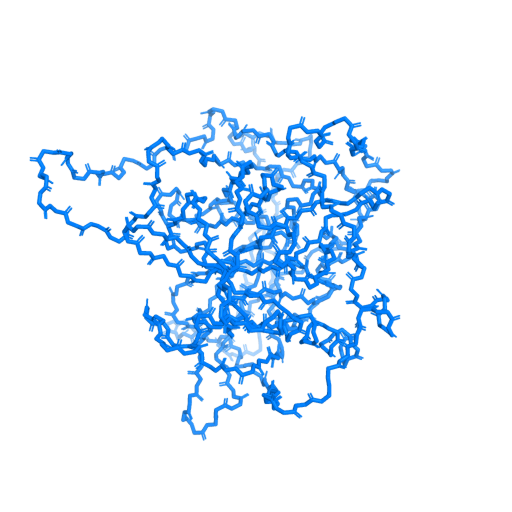 96.75 83 ASP A CA 1
ATOM 644 C C . ASP A 1 83 ? 9.812 -5.219 14.467 1.00 96.75 83 ASP A C 1
ATOM 646 O O . ASP A 1 83 ? 8.921 -5.118 13.618 1.00 96.75 83 ASP A O 1
ATOM 650 N N . SER A 1 84 ? 11.027 -5.639 14.126 1.00 97.06 84 SER A N 1
ATOM 651 C CA . SER A 1 84 ? 11.361 -5.949 12.742 1.00 97.06 84 SER A CA 1
ATOM 652 C C . SER A 1 84 ? 12.348 -7.097 12.590 1.00 97.06 84 SER A C 1
ATOM 654 O O . SER A 1 84 ? 13.132 -7.433 13.476 1.00 97.06 84 SER A O 1
ATOM 656 N N . THR A 1 85 ? 12.324 -7.715 11.416 1.00 97.44 85 THR A N 1
ATOM 657 C CA . THR A 1 85 ? 13.223 -8.789 11.013 1.00 97.44 85 THR A CA 1
ATOM 658 C C . THR A 1 85 ? 13.985 -8.379 9.765 1.00 97.44 85 THR A C 1
ATOM 660 O O . THR A 1 85 ? 13.412 -8.220 8.687 1.00 97.44 85 THR A O 1
ATOM 663 N N . LYS A 1 86 ? 15.309 -8.266 9.920 1.00 96.56 86 LYS A N 1
ATOM 664 C CA . LYS A 1 86 ? 16.233 -8.103 8.801 1.00 96.56 86 LYS A CA 1
ATOM 665 C C . LYS A 1 86 ? 16.487 -9.449 8.138 1.00 96.56 86 LYS A C 1
ATOM 667 O O . LYS A 1 86 ? 16.949 -10.388 8.787 1.00 96.56 86 LYS A O 1
ATOM 672 N N . LEU A 1 87 ? 16.292 -9.522 6.831 1.00 96.12 87 LEU A N 1
ATOM 673 C CA . LEU A 1 87 ? 16.702 -10.658 6.024 1.00 96.12 87 LEU A CA 1
ATOM 674 C C . LEU A 1 87 ? 18.128 -10.487 5.494 1.00 96.12 87 LEU A C 1
ATOM 676 O O . LEU A 1 87 ? 18.551 -9.409 5.083 1.00 96.12 87 LEU A O 1
ATOM 680 N N . SER A 1 88 ? 18.882 -11.586 5.483 1.00 93.44 88 SER A N 1
ATOM 681 C CA . SER A 1 88 ? 20.227 -11.617 4.902 1.00 93.44 88 SER A CA 1
ATOM 682 C C . SER A 1 88 ? 20.170 -11.527 3.375 1.00 93.44 88 SER A C 1
ATOM 684 O O . SER A 1 88 ? 19.369 -12.216 2.741 1.00 93.44 88 SER A O 1
ATOM 686 N N . SER A 1 89 ? 21.084 -10.770 2.768 1.00 87.50 89 SER A N 1
ATOM 687 C CA . SER A 1 89 ? 21.253 -10.713 1.307 1.00 87.50 89 SER A CA 1
ATOM 688 C C . SER A 1 89 ? 21.750 -12.028 0.692 1.00 87.50 89 SER A C 1
ATOM 690 O O . SER A 1 89 ? 21.648 -12.220 -0.511 1.00 87.50 89 SER A O 1
ATOM 692 N N . ARG A 1 90 ? 22.271 -12.962 1.503 1.00 89.00 90 ARG A N 1
ATOM 693 C CA . ARG A 1 90 ? 22.758 -14.285 1.056 1.00 89.00 90 ARG A CA 1
ATOM 694 C C . ARG A 1 90 ? 21.777 -15.427 1.341 1.00 89.00 90 ARG A C 1
ATOM 696 O O . ARG A 1 90 ? 22.179 -16.590 1.367 1.00 89.00 90 ARG A O 1
ATOM 703 N N . ARG A 1 91 ? 20.521 -15.116 1.662 1.00 93.38 91 ARG A N 1
ATOM 704 C CA . ARG A 1 91 ? 19.517 -16.127 2.022 1.00 93.38 91 ARG A CA 1
ATOM 705 C C . ARG A 1 91 ? 19.105 -16.969 0.811 1.00 93.38 91 ARG A C 1
ATOM 707 O O . ARG A 1 91 ? 19.151 -16.503 -0.321 1.00 93.38 91 ARG A O 1
ATOM 714 N N . ARG A 1 92 ? 18.638 -18.194 1.069 1.00 94.81 92 ARG A N 1
ATOM 715 C CA . ARG A 1 92 ? 17.896 -18.970 0.067 1.00 94.81 92 ARG A CA 1
ATOM 716 C C . ARG A 1 92 ? 16.517 -18.342 -0.097 1.00 94.81 92 ARG A C 1
ATOM 718 O O . ARG A 1 92 ? 15.790 -18.253 0.893 1.00 94.81 92 ARG A O 1
ATOM 725 N N . LEU A 1 93 ? 16.185 -17.937 -1.317 1.00 96.31 93 LEU A N 1
ATOM 726 C CA . LEU A 1 93 ? 14.878 -17.374 -1.628 1.00 96.31 93 LEU A CA 1
ATOM 727 C C . LEU A 1 93 ? 13.817 -18.467 -1.659 1.00 96.31 93 LEU A C 1
ATOM 729 O O . LEU A 1 93 ? 14.061 -19.568 -2.155 1.00 96.31 93 LEU A O 1
ATOM 733 N N . PHE A 1 94 ? 12.658 -18.146 -1.104 1.00 96.50 94 PHE A N 1
ATOM 734 C CA . PHE A 1 94 ? 11.430 -18.871 -1.365 1.00 96.50 94 PHE A CA 1
ATOM 735 C C . PHE A 1 94 ? 10.923 -18.523 -2.761 1.00 96.50 94 PHE A C 1
ATOM 737 O O . PHE A 1 94 ? 10.956 -17.362 -3.169 1.00 96.50 94 PHE A O 1
ATOM 744 N N . THR A 1 95 ? 10.505 -19.549 -3.495 1.00 91.00 95 THR A N 1
ATOM 745 C CA . THR A 1 95 ? 10.026 -19.411 -4.872 1.00 91.00 95 THR A CA 1
ATOM 746 C C . THR A 1 95 ? 8.504 -19.312 -4.915 1.00 91.00 95 THR A C 1
ATOM 748 O O . THR A 1 95 ? 7.810 -19.801 -4.019 1.00 91.00 95 THR A O 1
ATOM 751 N N . GLU A 1 96 ? 7.982 -18.681 -5.965 1.00 93.31 96 GLU A N 1
ATOM 752 C CA . GLU A 1 96 ? 6.540 -18.550 -6.196 1.00 93.31 96 GLU A CA 1
ATOM 753 C C . GLU A 1 96 ? 5.880 -19.918 -6.401 1.00 93.31 96 GLU A C 1
ATOM 755 O O . GLU A 1 96 ? 4.754 -20.135 -5.959 1.00 93.31 96 GLU A O 1
ATOM 760 N N . GLU A 1 97 ? 6.589 -20.868 -7.013 1.00 93.44 97 GLU A N 1
ATOM 761 C CA . GLU A 1 97 ? 6.099 -22.227 -7.229 1.00 93.44 97 GLU A CA 1
ATOM 762 C C . GLU A 1 97 ? 5.973 -23.011 -5.917 1.00 93.44 97 GLU A C 1
ATOM 764 O O . GLU A 1 97 ? 4.971 -23.693 -5.699 1.00 93.44 97 GLU A O 1
ATOM 769 N N . GLU A 1 98 ? 6.964 -22.907 -5.023 1.00 96.06 98 GLU A N 1
ATOM 770 C CA . GLU A 1 98 ? 6.949 -23.583 -3.716 1.00 96.06 98 GLU A CA 1
ATOM 771 C C . GLU A 1 98 ? 5.938 -22.958 -2.741 1.00 96.06 98 GLU A C 1
ATOM 773 O O . GLU A 1 98 ? 5.465 -23.637 -1.830 1.00 96.06 98 GLU A O 1
ATOM 778 N N . HIS A 1 99 ? 5.605 -21.676 -2.926 1.00 97.00 99 HIS A N 1
ATOM 779 C CA . HIS A 1 99 ? 4.773 -20.887 -2.013 1.00 97.00 99 HIS A CA 1
ATOM 780 C C . HIS A 1 99 ? 3.635 -20.148 -2.730 1.00 97.00 99 HIS A C 1
ATOM 782 O O . HIS A 1 99 ? 3.330 -18.997 -2.412 1.00 97.00 99 HIS A O 1
ATOM 788 N N . SER A 1 100 ? 2.982 -20.819 -3.679 1.00 95.69 100 SER A N 1
ATOM 789 C CA . SER A 1 100 ? 1.907 -20.231 -4.494 1.00 95.69 100 SER A CA 1
ATOM 790 C C . SER A 1 100 ? 0.783 -19.596 -3.660 1.00 95.69 100 SER A C 1
ATOM 792 O O . SER A 1 100 ? 0.350 -18.484 -3.971 1.00 95.69 100 SER A O 1
ATOM 794 N N . ASP A 1 101 ? 0.403 -20.226 -2.542 1.00 95.75 101 ASP A N 1
ATOM 795 C CA . ASP A 1 101 ? -0.595 -19.726 -1.581 1.00 95.75 101 ASP A CA 1
ATOM 796 C C . ASP A 1 101 ? -0.201 -18.397 -0.911 1.00 95.75 101 ASP A C 1
ATOM 798 O O . ASP A 1 101 ? -1.066 -17.638 -0.472 1.00 95.75 101 ASP A O 1
ATOM 802 N N . ALA A 1 102 ? 1.094 -18.079 -0.849 1.00 96.56 102 ALA A N 1
ATOM 803 C CA . ALA A 1 102 ? 1.611 -16.850 -0.256 1.00 96.56 102 ALA A CA 1
ATOM 804 C C . ALA A 1 102 ? 1.832 -15.723 -1.282 1.00 96.56 102 ALA A C 1
ATOM 806 O O . ALA A 1 102 ? 2.170 -14.606 -0.900 1.00 96.56 102 ALA A O 1
ATOM 807 N N . VAL A 1 103 ? 1.620 -15.974 -2.575 1.00 96.69 103 VAL A N 1
ATOM 808 C CA . VAL A 1 103 ? 1.759 -14.943 -3.623 1.00 96.69 103 VAL A CA 1
ATOM 809 C C . VAL A 1 103 ? 0.461 -14.690 -4.383 1.00 96.69 103 VAL A C 1
ATOM 811 O O . VAL A 1 103 ? 0.334 -13.664 -5.044 1.00 96.69 103 VAL A O 1
ATOM 814 N N . VAL A 1 104 ? -0.531 -15.579 -4.268 1.00 97.50 104 VAL A N 1
ATOM 815 C CA . VAL A 1 104 ? -1.910 -15.406 -4.765 1.00 97.50 104 VAL A CA 1
ATOM 816 C C . VAL A 1 104 ? -2.590 -14.157 -4.188 1.00 97.50 104 VAL A C 1
ATOM 818 O O . VAL A 1 104 ? -2.434 -13.849 -3.001 1.00 97.50 104 VAL A O 1
ATOM 821 N N . GLY A 1 105 ? -3.334 -13.450 -5.048 1.00 98.06 105 GLY A N 1
ATOM 822 C CA . GLY A 1 105 ? -4.231 -12.353 -4.680 1.00 98.06 105 GLY A CA 1
ATOM 823 C C . GLY A 1 105 ? -5.595 -12.848 -4.196 1.00 98.06 105 GLY A C 1
ATOM 824 O O . GLY A 1 105 ? -5.889 -14.038 -4.233 1.00 98.06 105 GLY A O 1
ATOM 825 N N . PHE A 1 106 ? -6.445 -11.936 -3.744 1.00 98.25 106 PHE A N 1
ATOM 826 C CA . PHE A 1 106 ? -7.788 -12.277 -3.283 1.00 98.25 106 PHE A CA 1
ATOM 827 C C . PHE A 1 106 ? -8.758 -11.141 -3.559 1.00 98.25 106 PHE A C 1
ATOM 829 O O . PHE A 1 106 ? -8.506 -9.997 -3.181 1.00 98.25 106 PHE A O 1
ATOM 836 N N . LEU A 1 107 ? -9.873 -11.494 -4.194 1.00 97.94 107 LEU A N 1
ATOM 837 C CA . LEU A 1 107 ? -11.007 -10.623 -4.461 1.00 97.94 107 LEU A CA 1
ATOM 838 C C . LEU A 1 107 ? -12.202 -11.107 -3.613 1.00 97.94 107 LEU A C 1
ATOM 840 O O . LEU A 1 107 ? -12.798 -12.129 -3.958 1.00 97.94 107 LEU A O 1
ATOM 844 N N . PRO A 1 108 ? -12.544 -10.407 -2.515 1.00 97.00 108 PRO A N 1
ATOM 845 C CA . PRO A 1 108 ? -13.705 -10.716 -1.686 1.00 97.00 108 PRO A CA 1
ATOM 846 C C . PRO A 1 108 ? -15.023 -10.658 -2.460 1.00 97.00 108 PRO A C 1
ATOM 848 O O . PRO A 1 108 ? -15.185 -9.852 -3.375 1.00 97.00 108 PRO A O 1
ATOM 851 N N . ASP A 1 109 ? -16.001 -11.469 -2.070 1.00 97.12 109 ASP A N 1
ATOM 852 C CA . ASP A 1 109 ? -17.301 -11.533 -2.749 1.00 97.12 109 ASP A CA 1
ATOM 853 C C . ASP A 1 109 ? -18.152 -10.271 -2.578 1.00 97.12 109 ASP A C 1
ATOM 855 O O . ASP A 1 109 ? -18.977 -9.983 -3.441 1.00 97.12 109 ASP A O 1
ATOM 859 N N . HIS A 1 110 ? -17.925 -9.476 -1.531 1.00 95.75 110 HIS A N 1
ATOM 860 C CA . HIS A 1 110 ? -18.648 -8.221 -1.311 1.00 95.75 110 HIS A CA 1
ATOM 861 C C . HIS A 1 110 ? -18.103 -7.021 -2.090 1.00 95.75 110 HIS A C 1
ATOM 863 O O . HIS A 1 110 ? -18.623 -5.918 -1.936 1.00 95.75 110 HIS A O 1
ATOM 869 N N . LEU A 1 111 ? -17.046 -7.206 -2.886 1.00 96.69 111 LEU A N 1
ATOM 870 C CA . LEU A 1 111 ? -16.433 -6.136 -3.667 1.00 96.69 111 LEU A CA 1
ATOM 871 C C . LEU A 1 111 ? -16.689 -6.306 -5.161 1.00 96.69 111 LEU A C 1
ATOM 873 O O . LEU A 1 111 ? -16.508 -7.388 -5.732 1.00 96.69 111 LEU A O 1
ATOM 877 N N . ASP A 1 112 ? -17.017 -5.192 -5.806 1.00 96.25 112 ASP A N 1
ATOM 878 C CA . ASP A 1 112 ? -16.973 -5.079 -7.257 1.00 96.25 112 ASP A CA 1
ATOM 879 C C . ASP A 1 112 ? -15.526 -5.210 -7.754 1.00 96.25 112 ASP A C 1
ATOM 881 O O . ASP A 1 112 ? -14.574 -4.859 -7.057 1.00 96.25 112 ASP A O 1
ATOM 885 N N . LEU A 1 113 ? -15.364 -5.664 -8.992 1.00 96.12 113 LEU A N 1
ATOM 886 C CA . LEU A 1 113 ? -14.115 -5.651 -9.740 1.00 96.12 113 LEU A CA 1
ATOM 887 C C . LEU A 1 113 ? -14.252 -4.704 -10.927 1.00 96.12 113 LEU A C 1
ATOM 889 O O . LEU A 1 113 ? -15.074 -4.926 -11.823 1.00 96.12 113 LEU A O 1
ATOM 893 N N . ARG A 1 114 ? -13.372 -3.706 -10.981 1.00 92.81 114 ARG A N 1
ATOM 894 C CA . ARG A 1 114 ? -13.179 -2.836 -12.145 1.00 92.81 114 ARG A CA 1
ATOM 895 C C . ARG A 1 114 ? -11.689 -2.753 -12.447 1.00 92.81 114 ARG A C 1
ATOM 897 O O . ARG A 1 114 ? -10.873 -2.775 -11.539 1.00 92.81 114 ARG A O 1
ATOM 904 N N . VAL A 1 115 ? -11.322 -2.652 -13.725 1.00 92.50 115 VAL A N 1
ATOM 905 C CA . VAL A 1 115 ? -9.905 -2.549 -14.145 1.00 92.50 115 VAL A CA 1
ATOM 906 C C . VAL A 1 115 ? -9.420 -1.126 -14.382 1.00 92.50 115 VAL A C 1
ATOM 908 O O . VAL A 1 115 ? -8.227 -0.917 -14.579 1.00 92.50 115 VAL A O 1
ATOM 911 N N . LYS A 1 116 ? -10.328 -0.144 -14.342 1.00 92.62 116 LYS A N 1
ATOM 912 C CA . LYS A 1 116 ? -9.988 1.275 -14.208 1.00 92.62 116 LYS A CA 1
ATOM 913 C C . LYS A 1 116 ? -10.929 1.936 -13.199 1.00 92.62 116 LYS A C 1
ATOM 915 O O . LYS A 1 116 ? -12.135 1.694 -13.300 1.00 92.62 116 LYS A O 1
ATOM 920 N N . PRO A 1 117 ? -10.420 2.751 -12.259 1.00 93.06 117 PRO A N 1
ATOM 921 C CA . PRO A 1 117 ? -11.282 3.483 -11.348 1.00 93.06 117 PRO A CA 1
ATOM 922 C C . PRO A 1 117 ? -12.002 4.602 -12.100 1.00 93.06 117 PRO A C 1
ATOM 924 O O . PRO A 1 117 ? -11.461 5.224 -13.021 1.00 93.06 117 PRO A O 1
ATOM 927 N N . GLU A 1 118 ? -13.234 4.896 -11.699 1.00 90.50 118 GLU A N 1
ATOM 928 C CA . GLU A 1 118 ? -13.933 6.055 -12.242 1.00 90.50 118 GLU A CA 1
ATOM 929 C C . GLU A 1 118 ? -13.269 7.360 -11.785 1.00 90.50 118 GLU A C 1
ATOM 931 O O . GLU A 1 118 ? -12.872 7.525 -10.630 1.00 90.50 118 GLU A O 1
ATOM 936 N N . LYS A 1 119 ? -13.179 8.335 -12.698 1.00 90.25 119 LYS A N 1
ATOM 937 C CA . LYS A 1 119 ? -12.682 9.673 -12.355 1.00 90.25 119 LYS A CA 1
ATOM 938 C C . LYS A 1 119 ? -13.584 10.300 -11.300 1.00 90.25 119 LYS A C 1
ATOM 940 O O . LYS A 1 119 ? -14.801 10.312 -11.475 1.00 90.25 119 LYS A O 1
ATOM 945 N N . LEU A 1 120 ? -12.986 10.942 -10.298 1.00 89.06 120 LEU A N 1
ATOM 946 C CA . LEU A 1 120 ? -13.715 11.572 -9.200 1.00 89.06 120 LEU A CA 1
ATOM 947 C C . LEU A 1 120 ? -14.846 12.482 -9.700 1.00 89.06 120 LEU A C 1
ATOM 949 O O . LEU A 1 120 ? -14.670 13.230 -10.675 1.00 89.06 120 LEU A O 1
ATOM 953 N N . ASP A 1 121 ? -15.984 12.475 -8.999 1.00 84.81 121 ASP A N 1
ATOM 954 C CA . ASP A 1 121 ? -17.097 13.380 -9.284 1.00 84.81 121 ASP A CA 1
ATOM 955 C C . ASP A 1 121 ? -16.615 14.840 -9.307 1.00 84.81 121 ASP A C 1
ATOM 957 O O . ASP A 1 121 ? -15.882 15.314 -8.432 1.00 84.81 121 ASP A O 1
ATOM 961 N N . ARG A 1 122 ? -17.045 15.589 -10.326 1.00 82.31 122 ARG A N 1
ATOM 962 C CA . ARG A 1 122 ? -16.615 16.975 -10.555 1.00 82.31 122 ARG A CA 1
ATOM 963 C C . ARG A 1 122 ? -16.887 17.904 -9.364 1.00 82.31 122 ARG A C 1
ATOM 965 O O . ARG A 1 122 ? -16.168 18.887 -9.217 1.00 82.31 122 ARG A O 1
ATOM 972 N N . ARG A 1 123 ? -17.895 17.623 -8.534 1.00 81.31 123 ARG A N 1
ATOM 973 C CA . ARG A 1 123 ? -18.236 18.382 -7.316 1.00 81.31 123 ARG A CA 1
ATOM 974 C C . ARG A 1 123 ? -17.227 18.154 -6.195 1.00 81.31 123 ARG A C 1
ATOM 976 O O . ARG A 1 123 ? -17.025 19.045 -5.376 1.00 81.31 123 ARG A O 1
ATOM 983 N N . LEU A 1 124 ? -16.601 16.979 -6.162 1.00 81.19 124 LEU A N 1
ATOM 984 C CA . LEU A 1 124 ? -15.586 16.627 -5.176 1.00 81.19 124 LEU A CA 1
ATOM 985 C C . LEU A 1 124 ? -14.189 17.051 -5.617 1.00 81.19 124 LEU A C 1
ATOM 987 O O . LEU A 1 124 ? -13.344 17.260 -4.749 1.00 81.19 124 LEU A O 1
ATOM 991 N N . ARG A 1 125 ? -13.928 17.215 -6.921 1.00 77.62 125 ARG A N 1
ATOM 992 C CA . ARG A 1 125 ? -12.619 17.640 -7.450 1.00 77.62 125 ARG A CA 1
ATOM 993 C C . ARG A 1 125 ? -12.146 18.937 -6.803 1.00 77.62 125 ARG A C 1
ATOM 995 O O . ARG A 1 125 ? -12.703 20.012 -7.021 1.00 77.62 125 ARG A O 1
ATOM 1002 N N . ARG A 1 126 ? -11.058 18.838 -6.043 1.00 66.31 126 ARG A N 1
ATOM 1003 C CA . ARG A 1 126 ? -10.345 19.980 -5.477 1.00 66.31 126 ARG A CA 1
ATOM 1004 C C . ARG A 1 126 ? -9.043 20.107 -6.238 1.00 66.31 126 ARG A C 1
ATOM 1006 O O . ARG A 1 126 ? -8.085 19.401 -5.955 1.00 66.31 126 ARG A O 1
ATOM 1013 N N . ARG A 1 127 ? -8.980 21.045 -7.181 1.00 53.78 127 ARG A N 1
ATOM 1014 C CA . ARG A 1 127 ? -7.668 21.542 -7.586 1.00 53.78 127 ARG A CA 1
ATOM 1015 C C . ARG A 1 127 ? -7.175 22.387 -6.430 1.00 53.78 127 ARG A C 1
ATOM 1017 O O . ARG A 1 127 ? -7.702 23.479 -6.203 1.00 53.78 127 ARG A O 1
ATOM 1024 N N . LEU A 1 128 ? -6.188 21.888 -5.688 1.00 50.41 128 LEU A N 1
ATOM 1025 C CA . LEU A 1 128 ? -5.333 22.805 -4.958 1.00 50.41 128 LEU A CA 1
ATOM 1026 C C . LEU A 1 128 ? -4.881 23.831 -5.997 1.00 50.41 128 LEU A C 1
ATOM 1028 O O . LEU A 1 128 ? -4.269 23.478 -7.003 1.00 50.41 128 LEU A O 1
ATOM 1032 N N . LYS A 1 129 ? -5.203 25.109 -5.780 1.00 41.81 129 LYS A N 1
ATOM 1033 C CA . LYS A 1 129 ? -4.423 26.192 -6.380 1.00 41.81 129 LYS A CA 1
ATOM 1034 C C . LYS A 1 129 ? -3.056 26.167 -5.698 1.00 41.81 129 LYS A C 1
ATOM 1036 O O . LYS A 1 129 ? -2.681 27.111 -5.011 1.00 41.81 129 LYS A O 1
ATOM 1041 N N . GLY A 1 130 ? -2.321 25.068 -5.848 1.00 42.50 130 GLY A N 1
ATOM 1042 C CA . GLY A 1 130 ? -0.886 25.161 -5.823 1.00 42.50 130 GLY A CA 1
ATOM 1043 C C . GLY A 1 130 ? -0.571 26.143 -6.932 1.00 42.50 130 GLY A C 1
ATOM 1044 O O . GLY A 1 130 ? -0.921 25.916 -8.091 1.00 42.50 130 GLY A O 1
ATOM 1045 N N . ARG A 1 131 ? 0.026 27.279 -6.573 1.00 39.31 131 ARG A N 1
ATOM 1046 C CA . ARG A 1 131 ? 0.980 27.883 -7.488 1.00 39.31 131 ARG A CA 1
ATOM 1047 C C . ARG A 1 131 ? 1.885 26.720 -7.893 1.00 39.31 131 ARG A C 1
ATOM 1049 O O . ARG A 1 131 ? 2.748 26.344 -7.116 1.00 39.31 131 ARG A O 1
ATOM 1056 N N . ILE A 1 132 ? 1.687 26.168 -9.085 1.00 45.00 132 ILE A N 1
ATOM 1057 C CA . ILE A 1 132 ? 2.830 26.065 -9.978 1.00 45.00 132 ILE A CA 1
ATOM 1058 C C . ILE A 1 132 ? 3.316 27.521 -9.972 1.00 45.00 132 ILE A C 1
ATOM 1060 O O . ILE A 1 132 ? 2.560 28.383 -10.443 1.00 45.00 132 ILE A O 1
ATOM 1064 N N . PRO A 1 133 ? 4.407 27.881 -9.254 1.00 38.88 133 PRO A N 1
ATOM 1065 C CA . PRO A 1 133 ? 5.012 29.191 -9.470 1.00 38.88 133 PRO A CA 1
ATOM 1066 C C . PRO A 1 133 ? 5.125 29.271 -10.979 1.00 38.88 133 PRO A C 1
ATOM 1068 O O . PRO A 1 133 ? 5.496 28.261 -11.576 1.00 38.88 133 PRO A O 1
ATOM 1071 N N . SER A 1 134 ? 4.598 30.339 -11.572 1.00 38.59 134 SER A N 1
ATOM 1072 C CA . SER A 1 134 ? 4.361 30.362 -13.005 1.00 38.59 134 SER A CA 1
ATOM 1073 C C . SER A 1 134 ? 5.544 29.752 -13.747 1.00 38.59 134 SER A C 1
ATOM 1075 O O . SER A 1 134 ? 6.697 29.939 -13.352 1.00 38.59 134 SER A O 1
ATOM 1077 N N . LEU A 1 135 ? 5.249 29.032 -14.827 1.00 45.53 135 LEU A N 1
ATOM 1078 C CA . LEU A 1 135 ? 6.222 28.513 -15.793 1.00 45.53 135 LEU A CA 1
ATOM 1079 C C . LEU A 1 135 ? 7.088 29.638 -16.429 1.00 45.53 135 LEU A C 1
ATOM 1081 O O . LEU A 1 135 ? 7.702 29.431 -17.468 1.00 45.53 135 LEU A O 1
ATOM 1085 N N . ASP A 1 136 ? 7.103 30.833 -15.832 1.00 46.22 136 ASP A N 1
ATOM 1086 C CA . ASP A 1 136 ? 7.809 32.040 -16.228 1.00 46.22 136 ASP A CA 1
ATOM 1087 C C . ASP A 1 136 ? 9.285 32.019 -15.790 1.00 46.22 136 ASP A C 1
ATOM 1089 O O . ASP A 1 136 ? 10.038 32.887 -16.228 1.00 46.22 136 ASP A O 1
ATOM 1093 N N . ASP A 1 137 ? 9.712 31.060 -14.954 1.00 47.97 137 ASP A N 1
ATOM 1094 C CA . ASP A 1 137 ? 11.129 30.833 -14.632 1.00 47.97 137 ASP A CA 1
ATOM 1095 C C . ASP A 1 137 ? 11.632 29.504 -15.235 1.00 47.97 137 ASP A C 1
ATOM 1097 O O . ASP A 1 137 ? 11.499 28.449 -14.608 1.00 47.97 137 ASP A O 1
ATOM 1101 N N . PRO A 1 138 ? 12.189 29.526 -16.460 1.00 46.28 138 PRO A N 1
ATOM 1102 C CA . PRO A 1 138 ? 12.751 28.344 -17.115 1.00 46.28 138 PRO A CA 1
ATOM 1103 C C . PRO A 1 138 ? 14.021 27.785 -16.442 1.00 46.28 138 PRO A C 1
ATOM 1105 O O . PRO A 1 138 ? 14.464 26.705 -16.834 1.00 46.28 138 PRO A O 1
ATOM 1108 N N . ASP A 1 139 ? 14.591 28.463 -15.437 1.00 45.00 139 ASP A N 1
ATOM 1109 C CA . ASP A 1 139 ? 15.790 28.018 -14.710 1.00 45.00 139 ASP A CA 1
ATOM 1110 C C . ASP A 1 139 ? 15.472 27.363 -13.350 1.00 45.00 139 ASP A C 1
ATOM 1112 O O . ASP A 1 139 ? 16.359 26.796 -12.695 1.00 45.00 139 ASP A O 1
ATOM 1116 N N . ALA A 1 140 ? 14.208 27.388 -12.918 1.00 40.72 140 ALA A N 1
ATOM 1117 C CA . ALA A 1 140 ? 13.782 26.766 -11.674 1.00 40.72 140 ALA A CA 1
ATOM 1118 C C . ALA A 1 140 ? 13.655 25.236 -11.824 1.00 40.72 140 ALA A C 1
ATOM 1120 O O . ALA A 1 140 ? 12.975 24.710 -12.700 1.00 40.72 140 ALA A O 1
ATOM 1121 N N . LYS A 1 141 ? 14.344 24.497 -10.946 1.00 37.81 141 LYS A N 1
ATOM 1122 C CA . LYS A 1 141 ? 14.332 23.027 -10.892 1.00 37.81 141 LYS A CA 1
ATOM 1123 C C . LYS A 1 141 ? 13.492 22.576 -9.701 1.00 37.81 141 LYS A C 1
ATOM 1125 O O . LYS A 1 141 ? 13.868 22.828 -8.557 1.00 37.81 141 LYS A O 1
ATOM 1130 N N . TRP A 1 142 ? 12.373 21.906 -9.962 1.00 43.66 142 TRP A N 1
ATOM 1131 C CA . TRP A 1 142 ? 11.484 21.365 -8.931 1.00 43.66 142 TRP A CA 1
ATOM 1132 C C . TRP A 1 142 ? 11.655 19.850 -8.806 1.00 43.66 142 TRP A C 1
ATOM 1134 O O . TRP A 1 142 ? 11.818 19.154 -9.803 1.00 43.66 142 TRP A O 1
ATOM 1144 N N . ALA A 1 143 ? 11.583 19.329 -7.579 1.00 37.97 143 ALA A N 1
ATOM 1145 C CA . ALA A 1 143 ? 11.527 17.890 -7.307 1.00 37.97 143 ALA A CA 1
ATOM 1146 C C . ALA A 1 143 ? 10.100 17.354 -7.546 1.00 37.97 143 ALA A C 1
ATOM 1148 O O . ALA A 1 143 ? 9.434 16.859 -6.636 1.00 37.97 143 ALA A O 1
ATOM 1149 N N . THR A 1 144 ? 9.605 17.546 -8.766 1.00 54.28 144 THR A N 1
ATOM 1150 C CA . THR A 1 144 ? 8.314 17.061 -9.250 1.00 54.28 144 THR A CA 1
ATOM 1151 C C . THR A 1 144 ? 8.544 16.435 -10.614 1.00 54.28 144 THR A C 1
ATOM 1153 O O . THR A 1 144 ? 8.993 17.147 -11.512 1.00 54.28 144 THR A O 1
ATOM 1156 N N . THR A 1 145 ? 8.247 15.149 -10.785 1.00 62.03 145 THR A N 1
ATOM 1157 C CA . THR A 1 145 ? 8.498 14.469 -12.058 1.00 62.03 145 THR A CA 1
ATOM 1158 C C . THR A 1 145 ? 7.173 14.023 -12.661 1.00 62.03 145 THR A C 1
ATOM 1160 O O . THR A 1 145 ? 6.744 12.877 -12.538 1.00 62.03 145 THR A O 1
ATOM 1163 N N . VAL A 1 146 ? 6.521 15.010 -13.275 1.00 71.19 146 VAL A N 1
ATOM 1164 C CA . VAL A 1 146 ? 5.410 14.836 -14.212 1.00 71.19 146 VAL A CA 1
ATOM 1165 C C . VAL A 1 146 ? 5.991 14.983 -15.614 1.00 71.19 146 VAL A C 1
ATOM 1167 O O . VAL A 1 146 ? 6.676 15.972 -15.898 1.00 71.19 146 VAL A O 1
ATOM 1170 N N . PHE A 1 147 ? 5.747 14.011 -16.483 1.00 73.88 147 PHE A N 1
ATOM 1171 C CA . PHE A 1 147 ? 6.302 13.965 -17.826 1.00 73.88 147 PHE A CA 1
ATOM 1172 C C . PHE A 1 147 ? 5.275 14.449 -18.845 1.00 73.88 147 PHE A C 1
ATOM 1174 O O . PHE A 1 147 ? 4.349 13.749 -19.235 1.00 73.88 147 PHE A O 1
ATOM 1181 N N . GLY A 1 148 ? 5.460 15.672 -19.340 1.00 77.31 148 GLY A N 1
ATOM 1182 C CA . GLY A 1 148 ? 4.548 16.235 -20.332 1.00 77.31 148 GLY A CA 1
ATOM 1183 C C . GLY A 1 148 ? 3.183 16.579 -19.732 1.00 77.31 148 GLY A C 1
ATOM 1184 O O . GLY A 1 148 ? 3.078 17.538 -18.968 1.00 77.31 148 GLY A O 1
ATOM 1185 N N . THR A 1 149 ? 2.130 15.872 -20.152 1.00 80.25 149 THR A N 1
ATOM 1186 C CA . THR A 1 149 ? 0.774 16.087 -19.618 1.00 80.25 149 THR A CA 1
ATOM 1187 C C . THR A 1 149 ? 0.583 15.207 -18.397 1.00 80.25 149 THR A C 1
ATOM 1189 O O . THR A 1 149 ? 0.892 14.032 -18.464 1.00 80.25 149 THR A O 1
ATOM 1192 N N . ASP A 1 150 ? 0.045 15.775 -17.318 1.00 85.44 150 ASP A N 1
ATOM 1193 C CA . ASP A 1 150 ? -0.274 15.007 -16.114 1.00 85.44 150 ASP A CA 1
ATOM 1194 C C . ASP A 1 150 ? -1.421 14.019 -16.398 1.00 85.44 150 ASP A C 1
ATOM 1196 O O . ASP A 1 150 ? -2.584 14.426 -16.534 1.00 85.44 150 ASP A O 1
ATOM 1200 N N . ASP A 1 151 ? -1.084 12.737 -16.512 1.00 89.44 151 ASP A N 1
ATOM 1201 C CA . ASP A 1 151 ? -1.990 11.630 -16.843 1.00 89.44 151 ASP A CA 1
ATOM 1202 C C . ASP A 1 151 ? -2.689 11.051 -15.603 1.00 89.44 151 ASP A C 1
ATOM 1204 O O . ASP A 1 151 ? -3.634 10.255 -15.694 1.00 89.44 151 ASP A O 1
ATOM 1208 N N . ARG A 1 152 ? -2.274 11.514 -14.423 1.00 92.50 152 ARG A N 1
ATOM 1209 C CA . ARG A 1 152 ? -2.892 11.219 -13.134 1.00 92.50 152 ARG A CA 1
ATOM 1210 C C 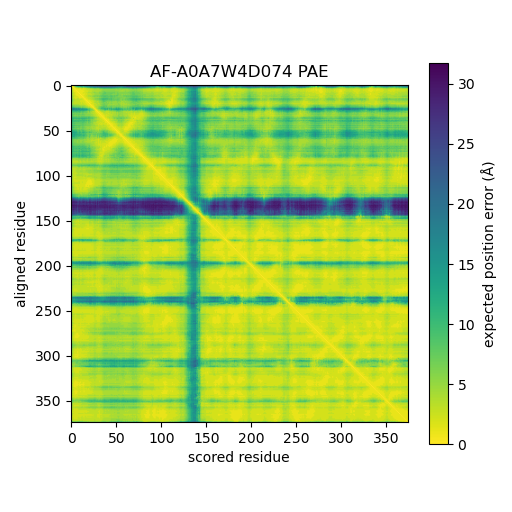. ARG A 1 152 ? -4.309 11.763 -13.014 1.00 92.50 152 ARG A C 1
ATOM 1212 O O . ARG A 1 152 ? -4.646 12.859 -13.468 1.00 92.50 152 ARG A O 1
ATOM 1219 N N . TYR A 1 153 ? -5.147 11.040 -12.277 1.00 91.31 153 TYR A N 1
ATOM 1220 C CA . TYR A 1 153 ? -6.437 11.560 -11.829 1.00 91.31 153 TYR A CA 1
ATOM 1221 C C . TYR A 1 153 ? -6.829 11.046 -10.446 1.00 91.31 153 TYR A C 1
ATOM 1223 O O . TYR A 1 153 ? -6.467 9.940 -10.048 1.00 91.31 153 TYR A O 1
ATOM 1231 N N . ASP A 1 154 ? -7.568 11.875 -9.706 1.00 92.25 154 ASP A N 1
ATOM 1232 C CA . ASP A 1 154 ? -8.168 11.491 -8.435 1.00 92.25 154 ASP A CA 1
ATOM 1233 C C . ASP A 1 154 ? -9.420 10.633 -8.659 1.00 92.25 154 ASP A C 1
ATOM 1235 O O . ASP A 1 154 ? -10.159 10.795 -9.639 1.00 92.25 154 ASP A O 1
ATOM 1239 N N . PHE A 1 155 ? -9.662 9.714 -7.729 1.00 94.62 155 PHE A N 1
ATOM 1240 C CA . PHE A 1 155 ? -10.838 8.847 -7.711 1.00 94.62 155 PHE A CA 1
ATOM 1241 C C . PHE A 1 155 ? -11.339 8.641 -6.273 1.00 94.62 155 PHE A C 1
ATOM 1243 O O . PHE A 1 155 ? -10.669 9.008 -5.308 1.00 94.62 155 PHE A O 1
ATOM 1250 N N . SER A 1 156 ? -12.552 8.107 -6.128 1.00 94.31 156 SER A N 1
ATOM 1251 C CA . SER A 1 156 ? -13.144 7.715 -4.834 1.00 94.31 156 SER A CA 1
ATOM 1252 C C . SER A 1 156 ? -13.759 6.313 -4.869 1.00 94.31 156 SER A C 1
ATOM 1254 O O . SER A 1 156 ? -14.523 5.959 -3.979 1.00 94.31 156 SER A O 1
ATOM 1256 N N . ASP A 1 157 ? -13.481 5.559 -5.931 1.00 93.12 157 ASP A N 1
ATOM 1257 C CA . ASP A 1 157 ? -13.894 4.169 -6.102 1.00 93.12 157 ASP A CA 1
ATOM 1258 C C . ASP A 1 157 ? -13.229 3.284 -5.033 1.00 93.12 157 ASP A C 1
ATOM 1260 O O . ASP A 1 157 ? -12.005 3.287 -4.885 1.00 93.12 157 ASP A O 1
ATOM 1264 N N . THR A 1 158 ? -14.052 2.559 -4.277 1.00 94.81 158 THR A N 1
ATOM 1265 C CA . THR A 1 158 ? -13.644 1.623 -3.219 1.00 94.81 158 THR A CA 1
ATOM 1266 C C . THR A 1 158 ? -13.779 0.161 -3.649 1.00 94.81 158 THR A C 1
ATOM 1268 O O . THR A 1 158 ? -13.693 -0.728 -2.807 1.00 94.81 158 THR A O 1
ATOM 1271 N N . GLY A 1 159 ? -14.036 -0.108 -4.930 1.00 95.81 159 GLY A N 1
ATOM 1272 C CA . GLY A 1 159 ? -14.026 -1.452 -5.494 1.00 95.81 159 GLY A CA 1
ATOM 1273 C C . GLY A 1 159 ? -12.613 -2.024 -5.613 1.00 95.81 159 GLY A C 1
ATOM 1274 O O . GLY A 1 159 ? -11.602 -1.322 -5.506 1.00 95.81 159 GLY A O 1
ATOM 1275 N N . PHE A 1 160 ? -12.532 -3.324 -5.867 1.00 97.88 160 PHE A N 1
ATOM 1276 C CA . PHE A 1 160 ? -11.275 -4.011 -6.116 1.00 97.88 160 PHE A CA 1
ATOM 1277 C C . PHE A 1 160 ? -10.769 -3.725 -7.549 1.00 97.88 160 PHE A C 1
ATOM 1279 O O . PHE A 1 160 ? -11.572 -3.694 -8.487 1.00 97.88 160 PHE A O 1
ATOM 1286 N N . PRO A 1 161 ? -9.447 -3.555 -7.759 1.00 97.50 161 PRO A N 1
ATOM 1287 C CA . PRO A 1 161 ? -8.361 -3.661 -6.778 1.00 97.50 161 PRO A CA 1
ATOM 1288 C C . PRO A 1 161 ? -7.994 -2.331 -6.098 1.00 97.50 161 PRO A C 1
ATOM 1290 O O . PRO A 1 161 ? -6.983 -2.253 -5.411 1.00 97.50 161 PRO A O 1
ATOM 1293 N N . TRP A 1 162 ? -8.767 -1.261 -6.276 1.00 97.69 162 TRP A N 1
ATOM 1294 C CA . TRP A 1 162 ? -8.402 0.078 -5.791 1.00 97.69 162 TRP A CA 1
ATOM 1295 C C . TRP A 1 162 ? -8.339 0.150 -4.274 1.00 97.69 162 TRP A C 1
ATOM 1297 O O . TRP A 1 162 ? -7.437 0.774 -3.713 1.00 97.69 162 TRP A O 1
ATOM 1307 N N . CYS A 1 163 ? -9.254 -0.557 -3.614 1.00 97.38 163 CYS A N 1
ATOM 1308 C CA . CYS A 1 163 ? -9.323 -0.607 -2.165 1.00 97.38 163 CYS A CA 1
ATOM 1309 C C . CYS A 1 163 ? -8.160 -1.313 -1.483 1.00 97.38 163 CYS A C 1
ATOM 1311 O O . CYS A 1 163 ? -7.982 -1.141 -0.276 1.00 97.38 163 CYS A O 1
ATOM 1313 N N . THR A 1 164 ? -7.351 -2.074 -2.223 1.00 98.56 164 THR A N 1
ATOM 1314 C CA . THR A 1 164 ? -6.155 -2.697 -1.656 1.00 98.56 164 THR A CA 1
ATOM 1315 C C . THR A 1 164 ? -5.064 -1.663 -1.393 1.00 98.56 164 THR A C 1
ATOM 1317 O O . THR A 1 164 ? -4.170 -1.936 -0.598 1.00 98.56 164 THR A O 1
ATOM 1320 N N . ALA A 1 165 ? -5.101 -0.503 -2.059 1.00 98.62 165 ALA A N 1
ATOM 1321 C CA . ALA A 1 165 ? -4.137 0.574 -1.886 1.00 98.62 165 ALA A CA 1
ATOM 1322 C C . ALA A 1 165 ? -4.616 1.610 -0.855 1.00 98.62 165 ALA A C 1
ATOM 1324 O O . ALA A 1 165 ? -5.813 1.844 -0.666 1.00 98.62 165 ALA A O 1
ATOM 1325 N N . GLY A 1 166 ? -3.673 2.251 -0.168 1.00 98.38 166 GLY A N 1
ATOM 1326 C CA . GLY A 1 166 ? -3.994 3.190 0.903 1.00 98.38 166 GLY A CA 1
ATOM 1327 C C . GLY A 1 166 ? -2.855 4.116 1.295 1.00 98.38 166 GLY A C 1
ATOM 1328 O O . GLY A 1 166 ? -1.708 3.951 0.872 1.00 98.38 166 GLY A O 1
ATOM 1329 N N . ARG A 1 167 ? -3.194 5.096 2.135 1.00 98.44 167 ARG A N 1
ATOM 1330 C CA . ARG A 1 167 ? -2.231 6.033 2.720 1.00 98.44 167 ARG A CA 1
ATOM 1331 C C . ARG A 1 167 ? -1.538 5.365 3.903 1.00 98.44 167 ARG A C 1
ATOM 1333 O O . ARG A 1 167 ? -2.195 4.774 4.763 1.00 98.44 167 ARG A O 1
ATOM 1340 N N . VAL A 1 168 ? -0.219 5.499 3.960 1.00 98.50 168 VAL A N 1
ATOM 1341 C CA . VAL A 1 168 ? 0.630 4.991 5.040 1.00 98.50 168 VAL A CA 1
ATOM 1342 C C . VAL A 1 168 ? 1.168 6.183 5.817 1.00 98.50 168 VAL A C 1
ATOM 1344 O O . VAL A 1 168 ? 1.953 6.963 5.294 1.00 98.50 168 VAL A O 1
ATOM 1347 N N . GLU A 1 169 ? 0.745 6.357 7.062 1.00 97.12 169 GLU A N 1
ATOM 1348 C CA . GLU A 1 169 ? 1.333 7.344 7.971 1.00 97.12 169 GLU A CA 1
ATOM 1349 C C . GLU A 1 169 ? 2.417 6.684 8.815 1.00 97.12 169 GLU A C 1
ATOM 1351 O O . GLU A 1 169 ? 2.236 5.568 9.305 1.00 97.12 169 GLU A O 1
ATOM 1356 N N . THR A 1 170 ? 3.533 7.381 9.011 1.00 94.88 170 THR A N 1
ATOM 1357 C CA . THR A 1 170 ? 4.660 6.868 9.795 1.00 94.88 170 THR A CA 1
ATOM 1358 C C . THR A 1 170 ? 5.084 7.863 10.866 1.00 94.88 170 THR A C 1
ATOM 1360 O O . THR A 1 170 ? 4.790 9.062 10.808 1.00 94.88 170 THR A O 1
ATOM 1363 N N . SER A 1 171 ? 5.833 7.376 11.853 1.00 93.44 171 SER A N 1
ATOM 1364 C CA . SER A 1 171 ? 6.360 8.187 12.952 1.00 93.44 171 SER A CA 1
ATOM 1365 C C . SER A 1 171 ? 7.289 9.334 12.533 1.00 93.44 171 SER A C 1
ATOM 1367 O O . SER A 1 171 ? 7.577 10.192 13.364 1.00 93.44 171 SER A O 1
ATOM 1369 N N . ASN A 1 172 ? 7.732 9.387 11.271 1.00 86.81 172 ASN A N 1
ATOM 1370 C CA . ASN A 1 172 ? 8.532 10.492 10.729 1.00 86.81 172 ASN A CA 1
ATOM 1371 C C . ASN A 1 172 ? 7.708 11.768 10.471 1.00 86.81 172 ASN A C 1
ATOM 1373 O O . ASN A 1 172 ? 8.260 12.788 10.066 1.00 86.81 172 ASN A O 1
ATOM 1377 N N . GLY A 1 173 ? 6.389 11.729 10.696 1.00 83.31 173 GLY A N 1
ATOM 1378 C CA . GLY A 1 173 ? 5.490 12.876 10.523 1.00 83.31 173 GLY A CA 1
ATOM 1379 C C . GLY A 1 173 ? 5.061 13.127 9.075 1.00 83.31 173 GLY A C 1
ATOM 1380 O O . GLY A 1 173 ? 4.327 14.080 8.818 1.00 83.31 173 GLY A O 1
ATOM 1381 N N . GLY A 1 174 ? 5.502 12.279 8.143 1.00 89.56 174 GLY A N 1
ATOM 1382 C CA . GLY A 1 174 ? 5.086 12.273 6.743 1.00 89.56 174 GLY A CA 1
ATOM 1383 C C . GLY A 1 174 ? 4.085 11.161 6.429 1.00 89.56 174 GLY A C 1
ATOM 1384 O O . GLY A 1 174 ? 3.514 10.525 7.318 1.00 89.56 174 GLY A O 1
ATOM 1385 N N . TRP A 1 175 ? 3.884 10.927 5.136 1.00 95.81 175 TRP A N 1
ATOM 1386 C CA . TRP A 1 175 ? 3.129 9.785 4.643 1.00 95.81 175 TRP A CA 1
ATOM 1387 C C . TRP A 1 175 ? 3.769 9.208 3.384 1.00 95.81 175 TRP A C 1
ATOM 1389 O O . TRP A 1 175 ? 4.537 9.870 2.685 1.00 95.81 175 TRP A O 1
ATOM 1399 N N . ALA A 1 176 ? 3.390 7.974 3.114 1.00 96.94 176 ALA A N 1
ATOM 1400 C CA . ALA A 1 176 ? 3.666 7.223 1.913 1.00 96.94 176 ALA A CA 1
ATOM 1401 C C . ALA A 1 176 ? 2.358 6.595 1.410 1.00 96.94 176 ALA A C 1
ATOM 1403 O O . ALA A 1 176 ? 1.261 6.857 1.923 1.00 96.94 176 ALA A O 1
ATOM 1404 N N . SER A 1 177 ? 2.489 5.760 0.397 1.00 98.62 177 SER A N 1
ATOM 1405 C CA . SER A 1 177 ? 1.458 4.894 -0.151 1.00 98.62 177 SER A CA 1
ATOM 1406 C C . SER A 1 177 ? 1.836 3.434 0.104 1.00 98.62 177 SER A C 1
ATOM 1408 O O . SER A 1 177 ? 2.977 3.115 0.438 1.00 98.62 177 SER A O 1
ATOM 1410 N N . GLY A 1 178 ? 0.873 2.533 -0.013 1.00 98.56 178 GLY A N 1
ATOM 1411 C CA . GLY A 1 178 ? 1.122 1.102 0.124 1.00 98.56 178 GLY A CA 1
ATOM 1412 C C . GLY A 1 178 ? -0.066 0.281 -0.337 1.00 98.56 178 GLY A C 1
ATOM 1413 O O . GLY A 1 178 ? -1.146 0.831 -0.574 1.00 98.56 178 GLY A O 1
ATOM 1414 N N . ALA A 1 179 ? 0.134 -1.028 -0.464 1.00 98.75 179 ALA A N 1
ATOM 1415 C CA . ALA A 1 179 ? -0.902 -1.957 -0.894 1.00 98.75 179 ALA A CA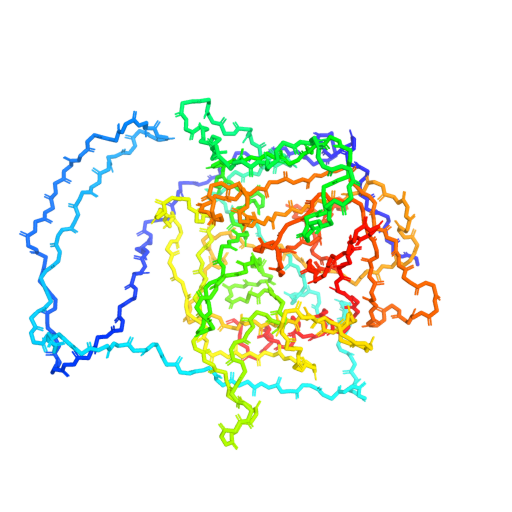 1
ATOM 1416 C C . ALA A 1 179 ? -0.932 -3.252 -0.082 1.00 98.75 179 ALA A C 1
ATOM 1418 O O . ALA A 1 179 ? 0.103 -3.790 0.313 1.00 98.75 179 ALA A O 1
ATOM 1419 N N . MET A 1 180 ? -2.137 -3.778 0.123 1.00 98.88 180 MET A N 1
ATOM 1420 C CA . MET A 1 180 ? -2.349 -5.107 0.680 1.00 98.88 180 MET A CA 1
ATOM 1421 C C . MET A 1 180 ? -1.830 -6.171 -0.297 1.00 98.88 180 MET A C 1
ATOM 1423 O O . MET A 1 180 ? -2.240 -6.204 -1.460 1.00 98.88 180 MET A O 1
ATOM 1427 N N . VAL A 1 181 ? -0.964 -7.054 0.206 1.00 98.81 181 VAL A N 1
ATOM 1428 C CA . VAL A 1 181 ? -0.363 -8.211 -0.498 1.00 98.81 181 VAL A CA 1
ATOM 1429 C C . VAL A 1 181 ? -0.635 -9.546 0.217 1.00 98.81 181 VAL A C 1
ATOM 1431 O O . VAL A 1 181 ? -0.061 -10.586 -0.107 1.00 98.81 181 VAL A O 1
ATOM 1434 N N . GLY A 1 182 ? -1.511 -9.516 1.219 1.00 98.62 182 GLY A N 1
ATOM 1435 C CA . GLY A 1 182 ? -1.978 -10.665 1.987 1.00 98.62 182 GLY A CA 1
ATOM 1436 C C . GLY A 1 182 ? -3.068 -10.250 2.981 1.00 98.62 182 GLY A C 1
ATOM 1437 O O . GLY A 1 182 ? -3.423 -9.071 3.035 1.00 98.62 182 GLY A O 1
ATOM 1438 N N . PRO A 1 183 ? -3.576 -11.175 3.813 1.00 98.38 183 PRO A N 1
ATOM 1439 C CA . PRO A 1 183 ? -4.671 -10.889 4.744 1.00 98.38 183 PRO A CA 1
ATOM 1440 C C . PRO A 1 183 ? -4.373 -9.750 5.725 1.00 98.38 183 PRO A C 1
ATOM 1442 O O . PRO A 1 183 ? -5.252 -8.963 6.063 1.00 98.38 183 PRO A O 1
ATOM 1445 N N . ARG A 1 184 ? -3.121 -9.629 6.177 1.00 98.31 184 ARG A N 1
ATOM 1446 C CA . ARG A 1 184 ? -2.666 -8.591 7.119 1.00 98.31 184 ARG A CA 1
ATOM 1447 C C . ARG A 1 184 ? -1.312 -8.002 6.725 1.00 98.31 184 ARG A C 1
ATOM 1449 O O . ARG A 1 184 ? -0.569 -7.542 7.585 1.00 98.31 184 ARG A O 1
ATOM 1456 N N . HIS A 1 185 ? -0.970 -8.061 5.442 1.00 98.88 185 HIS A N 1
ATOM 1457 C CA . HIS A 1 185 ? 0.376 -7.782 4.941 1.00 98.88 185 HIS A CA 1
ATOM 1458 C C . HIS A 1 185 ? 0.333 -6.595 3.998 1.00 98.88 185 HIS A C 1
ATOM 1460 O O . HIS A 1 185 ? -0.311 -6.654 2.954 1.00 98.88 185 HIS A O 1
ATOM 1466 N N . LEU A 1 186 ? 1.022 -5.531 4.383 1.00 98.81 186 LEU A N 1
ATOM 1467 C CA . LEU A 1 186 ? 1.150 -4.291 3.636 1.00 98.81 186 LEU A CA 1
ATOM 1468 C C . LEU A 1 186 ? 2.536 -4.233 2.995 1.00 98.81 186 LEU A C 1
ATOM 1470 O O . LEU A 1 186 ? 3.535 -4.291 3.707 1.00 98.81 186 LEU A O 1
ATOM 1474 N N . LEU A 1 187 ? 2.595 -4.058 1.679 1.00 98.88 187 LEU A N 1
ATOM 1475 C CA . LEU A 1 187 ? 3.805 -3.639 0.977 1.00 98.88 187 LEU A CA 1
ATOM 1476 C C . LEU A 1 187 ? 3.862 -2.104 0.939 1.00 98.88 187 LEU A C 1
ATOM 1478 O O . LEU A 1 187 ? 2.864 -1.454 0.618 1.00 98.88 187 LEU A O 1
ATOM 1482 N N . THR A 1 188 ? 5.013 -1.536 1.285 1.00 98.56 188 THR A N 1
ATOM 1483 C CA . THR A 1 188 ? 5.326 -0.101 1.174 1.00 98.56 188 THR A CA 1
ATOM 1484 C C . THR A 1 188 ? 6.848 0.081 1.105 1.00 98.56 188 THR A C 1
ATOM 1486 O O . THR A 1 188 ? 7.582 -0.903 1.214 1.00 98.56 188 THR A O 1
ATOM 1489 N N . CYS A 1 189 ? 7.333 1.315 0.979 1.00 96.38 189 CYS A N 1
ATOM 1490 C CA . CYS A 1 189 ? 8.757 1.585 0.816 1.00 96.38 189 CYS A CA 1
ATOM 1491 C C . CYS A 1 189 ? 9.511 1.648 2.153 1.00 96.38 189 CYS A C 1
ATOM 1493 O O . CYS A 1 189 ? 8.965 2.029 3.196 1.00 96.38 189 CYS A O 1
ATOM 1495 N N . SER A 1 190 ? 10.806 1.322 2.125 1.00 96.12 190 SER A N 1
ATOM 1496 C CA . SER A 1 190 ? 11.664 1.394 3.314 1.00 96.12 190 SER A CA 1
ATOM 1497 C C . SER A 1 190 ? 11.947 2.836 3.733 1.00 96.12 190 SER A C 1
ATOM 1499 O O . SER A 1 190 ? 11.986 3.122 4.931 1.00 96.12 190 SER A O 1
ATOM 1501 N N . HIS A 1 191 ? 12.158 3.752 2.787 1.00 93.06 191 HIS A N 1
ATOM 1502 C CA . HIS A 1 191 ? 12.585 5.121 3.096 1.00 93.06 191 HIS A CA 1
ATOM 1503 C C . HIS A 1 191 ? 11.528 5.958 3.828 1.00 93.06 191 HIS A C 1
ATOM 1505 O O . HIS A 1 191 ? 11.854 7.006 4.391 1.00 93.06 191 HIS A O 1
ATOM 1511 N N . ALA A 1 192 ? 10.267 5.516 3.831 1.00 92.44 192 ALA A N 1
ATOM 1512 C CA . ALA A 1 192 ? 9.195 6.148 4.593 1.00 92.44 192 ALA A CA 1
ATOM 1513 C C . ALA A 1 192 ? 9.163 5.711 6.066 1.00 92.44 192 ALA A C 1
ATOM 1515 O O . ALA A 1 192 ? 8.557 6.398 6.899 1.00 92.44 192 ALA A O 1
ATOM 1516 N N . ILE A 1 193 ? 9.795 4.583 6.401 1.00 94.75 193 ILE A N 1
ATOM 1517 C CA . ILE A 1 193 ? 9.764 4.010 7.744 1.00 94.75 193 ILE A CA 1
ATOM 1518 C C . ILE A 1 193 ? 10.589 4.865 8.707 1.00 94.75 193 ILE A C 1
ATOM 1520 O O . ILE A 1 193 ? 11.697 5.315 8.413 1.00 94.75 193 ILE A O 1
ATOM 1524 N N . GLY A 1 194 ? 10.047 5.083 9.905 1.00 93.50 194 GLY A N 1
ATOM 1525 C CA . GLY A 1 194 ? 10.768 5.736 10.992 1.00 93.50 194 GLY A CA 1
ATOM 1526 C C . GLY A 1 194 ? 11.736 4.794 11.686 1.00 93.50 194 GLY A C 1
ATOM 1527 O O . GLY A 1 194 ? 11.493 4.408 12.826 1.00 93.50 194 GLY A O 1
ATOM 1528 N N . TRP A 1 195 ? 12.809 4.401 11.001 1.00 93.06 195 TRP A N 1
ATOM 1529 C CA . TRP A 1 195 ? 13.837 3.514 11.546 1.00 93.06 195 TRP A CA 1
ATOM 1530 C C . TRP A 1 195 ? 14.509 4.113 12.786 1.00 93.06 195 TRP A C 1
ATOM 1532 O O . TRP A 1 195 ? 15.023 5.233 12.754 1.00 93.06 195 TRP A O 1
ATOM 1542 N N . ILE A 1 196 ? 14.550 3.350 13.882 1.00 86.94 196 ILE A N 1
ATOM 1543 C CA . ILE A 1 196 ? 15.200 3.752 15.131 1.00 86.94 196 ILE A CA 1
ATOM 1544 C C . ILE A 1 196 ? 16.557 3.052 15.193 1.00 86.94 196 ILE A C 1
ATOM 1546 O O . ILE A 1 196 ? 16.704 1.999 15.782 1.00 86.94 196 ILE A O 1
ATOM 1550 N N . VAL A 1 197 ? 17.589 3.628 14.576 1.00 79.94 197 VAL A N 1
ATOM 1551 C CA . VAL A 1 197 ? 18.908 2.962 14.479 1.00 79.94 197 VAL A CA 1
ATOM 1552 C C . VAL A 1 197 ? 19.603 2.819 15.840 1.00 79.94 197 VAL A C 1
ATOM 1554 O O . VAL A 1 197 ? 20.403 1.910 16.041 1.00 79.94 197 VAL A O 1
ATOM 1557 N N . ASN A 1 198 ? 19.297 3.712 16.787 1.00 77.25 198 ASN A N 1
ATOM 1558 C CA . ASN A 1 198 ? 19.856 3.702 18.136 1.00 77.25 198 ASN A CA 1
ATOM 1559 C C . ASN A 1 198 ? 18.729 3.739 19.183 1.00 77.25 198 ASN A C 1
ATOM 1561 O O . ASN A 1 198 ? 17.872 4.620 19.096 1.00 77.25 198 ASN A O 1
ATOM 1565 N N . PRO A 1 199 ? 18.746 2.871 20.211 1.00 82.38 199 PRO A N 1
ATOM 1566 C CA . PRO A 1 199 ? 19.768 1.860 20.500 1.00 82.38 199 PRO A CA 1
ATOM 1567 C C . PRO A 1 199 ? 19.593 0.528 19.747 1.00 82.38 199 PRO A C 1
ATOM 1569 O O . PRO A 1 199 ? 20.488 -0.307 19.844 1.00 82.38 199 PRO A O 1
ATOM 1572 N N . ASP A 1 200 ? 18.476 0.307 19.045 1.00 87.06 200 ASP A N 1
ATOM 1573 C CA . ASP A 1 200 ? 18.149 -0.994 18.449 1.00 87.06 200 ASP A CA 1
ATOM 1574 C C . ASP A 1 200 ? 17.676 -0.870 16.988 1.00 87.06 200 ASP A C 1
ATOM 1576 O O . ASP A 1 200 ? 16.516 -0.526 16.761 1.00 87.06 200 ASP A O 1
ATOM 1580 N N . PRO A 1 201 ? 18.518 -1.221 15.995 1.00 87.00 201 PRO A N 1
ATOM 1581 C CA . PRO A 1 201 ? 18.171 -1.124 14.579 1.00 87.00 201 PRO A CA 1
ATOM 1582 C C . PRO A 1 201 ? 17.063 -2.097 14.155 1.00 87.00 201 PRO A C 1
ATOM 1584 O O . PRO A 1 201 ? 16.643 -2.056 13.003 1.00 87.00 201 PRO A O 1
ATOM 1587 N N . HIS A 1 202 ? 16.600 -2.988 15.032 1.00 92.44 202 HIS A N 1
ATOM 1588 C CA . HIS A 1 202 ? 15.475 -3.875 14.762 1.00 92.44 202 HIS A CA 1
ATOM 1589 C C . HIS A 1 202 ? 14.131 -3.303 15.210 1.00 92.44 202 HIS A C 1
ATOM 1591 O O . HIS A 1 202 ? 13.119 -3.982 15.050 1.00 92.44 202 HIS A O 1
ATOM 1597 N N . VAL A 1 203 ? 14.088 -2.056 15.676 1.00 91.62 203 VAL A N 1
ATOM 1598 C CA . VAL A 1 203 ? 12.849 -1.368 16.036 1.00 91.62 203 VAL A CA 1
ATOM 1599 C C . VAL A 1 203 ? 12.626 -0.168 15.114 1.00 91.62 203 VAL A C 1
ATOM 1601 O O . VAL A 1 203 ? 13.539 0.596 14.795 1.00 91.62 203 VAL A O 1
ATOM 1604 N N . ALA A 1 204 ? 11.383 0.019 14.685 1.00 94.75 204 ALA A N 1
ATOM 1605 C CA . ALA A 1 204 ? 10.916 1.218 14.002 1.00 94.75 204 ALA A CA 1
ATOM 1606 C C . ALA A 1 204 ? 9.875 1.948 14.860 1.00 94.75 204 ALA A C 1
ATOM 1608 O O . ALA A 1 204 ? 9.295 1.388 15.793 1.00 94.75 204 ALA A O 1
ATOM 1609 N N . GLY A 1 205 ? 9.615 3.215 14.557 1.00 95.19 205 GLY A N 1
ATOM 1610 C CA . GLY A 1 205 ? 8.448 3.902 15.091 1.00 95.19 205 GLY A CA 1
ATOM 1611 C C . GLY A 1 205 ? 7.144 3.370 14.490 1.00 95.19 205 GLY A C 1
ATOM 1612 O O . GLY A 1 205 ? 7.139 2.515 13.605 1.00 95.19 205 GLY A O 1
ATOM 1613 N N . TRP A 1 206 ? 6.019 3.870 15.000 1.00 95.75 206 TRP A N 1
ATOM 1614 C CA . TRP A 1 206 ? 4.692 3.416 14.594 1.00 95.75 206 TRP A CA 1
ATOM 1615 C C . TRP A 1 206 ? 4.425 3.622 13.093 1.00 95.75 206 TRP A C 1
ATOM 1617 O O . TRP A 1 206 ? 4.904 4.577 12.473 1.00 95.75 206 TRP A O 1
ATOM 1627 N N . ILE A 1 207 ? 3.598 2.736 12.533 1.00 97.38 207 ILE A N 1
ATOM 1628 C CA . ILE A 1 207 ? 3.113 2.778 11.149 1.00 97.38 207 ILE A CA 1
ATOM 1629 C C . ILE A 1 207 ? 1.600 2.571 11.178 1.00 97.38 207 ILE A C 1
ATOM 1631 O O . ILE A 1 207 ? 1.122 1.669 11.869 1.00 97.38 207 ILE A O 1
ATOM 1635 N N . LYS A 1 208 ? 0.850 3.385 10.432 1.00 97.56 208 LYS A N 1
ATOM 1636 C CA . LYS A 1 208 ? -0.610 3.311 10.319 1.00 97.56 208 LYS A CA 1
ATOM 1637 C C . LYS A 1 208 ? -1.027 3.244 8.854 1.00 97.56 208 LYS A C 1
ATOM 1639 O O . LYS A 1 208 ? -0.675 4.124 8.073 1.00 97.56 208 LYS A O 1
ATOM 1644 N N . PHE A 1 209 ? -1.819 2.242 8.499 1.00 98.25 209 PHE A N 1
ATOM 1645 C CA . PHE A 1 209 ? -2.364 2.050 7.159 1.00 98.25 209 PHE A CA 1
ATOM 1646 C C . PHE A 1 209 ? -3.852 2.388 7.102 1.00 98.25 209 PHE A C 1
ATOM 1648 O O . PHE A 1 209 ? -4.614 2.045 8.009 1.00 98.25 209 PHE A O 1
ATOM 1655 N N . MET A 1 210 ? -4.249 3.069 6.028 1.00 98.12 210 MET A N 1
ATOM 1656 C CA . MET A 1 210 ? -5.619 3.506 5.761 1.00 98.12 210 MET A CA 1
ATOM 1657 C C . MET A 1 210 ? -5.982 3.183 4.301 1.00 98.12 210 MET A C 1
ATOM 1659 O O . MET A 1 210 ? -5.761 4.022 3.417 1.00 98.12 210 MET A O 1
ATOM 1663 N N . PRO A 1 211 ? -6.496 1.973 4.020 1.00 97.69 211 PRO A N 1
ATOM 1664 C CA . PRO A 1 211 ? -6.934 1.600 2.679 1.00 97.69 211 PRO A CA 1
ATOM 1665 C C . PRO A 1 211 ? -8.092 2.489 2.217 1.00 97.69 211 PRO A C 1
ATOM 1667 O O . PRO A 1 211 ? -9.007 2.786 2.987 1.00 97.69 211 PRO A O 1
ATOM 1670 N N . SER A 1 212 ? -8.043 2.932 0.957 1.00 97.12 212 SER A N 1
ATOM 1671 C CA . SER A 1 212 ? -9.010 3.881 0.371 1.00 97.12 212 SER A CA 1
ATOM 1672 C C . SER A 1 212 ? -9.204 5.182 1.159 1.00 97.12 212 SER A C 1
ATOM 1674 O O . SER A 1 212 ? -10.295 5.752 1.157 1.00 97.12 212 SER A O 1
ATOM 1676 N N . TYR A 1 213 ? -8.168 5.671 1.848 1.00 97.62 213 TYR A N 1
ATOM 1677 C CA . TYR A 1 213 ? -8.235 6.956 2.545 1.00 97.62 213 TYR A CA 1
ATOM 1678 C C . TYR A 1 213 ? -8.719 8.075 1.609 1.00 97.62 213 TYR A C 1
ATOM 1680 O O . TYR A 1 213 ? -8.169 8.232 0.519 1.00 97.62 213 TYR A O 1
ATOM 1688 N N . PHE A 1 214 ? -9.708 8.865 2.034 1.00 95.81 214 PHE A N 1
ATOM 1689 C CA . PHE A 1 214 ? -10.231 9.991 1.254 1.00 95.81 214 PHE A CA 1
ATOM 1690 C C . PHE A 1 214 ? -10.677 11.141 2.164 1.00 95.81 214 PHE A C 1
ATOM 1692 O O . PHE A 1 214 ? -11.698 11.049 2.839 1.00 95.81 214 PHE A O 1
ATOM 1699 N N . ASP A 1 215 ? -9.940 12.253 2.176 1.00 93.12 215 ASP A N 1
ATOM 1700 C CA . ASP A 1 215 ? -10.271 13.480 2.924 1.00 93.12 215 ASP A CA 1
ATOM 1701 C C . ASP A 1 215 ? -10.630 13.237 4.413 1.00 93.12 215 ASP A C 1
ATOM 1703 O O . ASP A 1 215 ? -11.465 13.937 4.985 1.00 93.12 215 ASP A O 1
ATOM 1707 N N . GLY A 1 216 ? -9.999 12.247 5.056 1.00 92.00 216 GLY A N 1
ATOM 1708 C CA . GLY A 1 216 ? -10.277 11.852 6.445 1.00 92.00 216 GLY A CA 1
ATOM 1709 C C . GLY A 1 216 ? -11.208 10.644 6.590 1.00 92.00 216 GLY A C 1
ATOM 1710 O O . GLY A 1 216 ? -11.289 10.081 7.676 1.00 92.00 216 GLY A O 1
ATOM 1711 N N . SER A 1 217 ? -11.885 10.231 5.517 1.00 92.88 217 SER A N 1
ATOM 1712 C CA . SER A 1 217 ? -12.694 9.012 5.466 1.00 92.88 217 SER A CA 1
ATOM 1713 C C . SER A 1 217 ? -11.815 7.770 5.315 1.00 92.88 217 SER A C 1
ATOM 1715 O O . SER A 1 217 ? -10.864 7.765 4.530 1.00 92.88 217 SER A O 1
ATOM 1717 N N . THR A 1 218 ? -12.155 6.722 6.061 1.00 94.62 218 THR A N 1
ATOM 1718 C CA . THR A 1 218 ? -11.487 5.416 6.085 1.00 94.62 218 THR A CA 1
ATOM 1719 C C . THR A 1 218 ? -12.550 4.319 5.955 1.00 94.62 218 THR A C 1
ATOM 1721 O O . THR A 1 218 ? -12.945 3.732 6.960 1.00 94.62 218 THR A O 1
ATOM 1724 N N . PRO A 1 219 ? -13.068 4.044 4.741 1.00 93.00 219 PRO A N 1
ATOM 1725 C CA . PRO A 1 219 ? -14.237 3.171 4.555 1.00 93.00 219 PRO A CA 1
ATOM 1726 C C . PRO A 1 219 ? -14.002 1.722 5.004 1.00 93.00 219 PRO A C 1
ATOM 1728 O O . PRO A 1 219 ? -14.945 1.029 5.365 1.00 93.00 219 PRO A O 1
ATOM 1731 N N . PHE A 1 220 ? -12.742 1.289 5.046 1.00 94.44 220 PHE A N 1
ATOM 1732 C CA . PHE A 1 220 ? -12.332 -0.022 5.551 1.00 94.44 220 PHE A CA 1
ATOM 1733 C C . PHE A 1 220 ? -11.677 0.054 6.942 1.00 94.44 220 PHE A C 1
ATOM 1735 O O . PHE A 1 220 ? -11.213 -0.955 7.462 1.00 94.44 220 PHE A O 1
ATOM 1742 N N . GLY A 1 221 ? -11.624 1.246 7.545 1.00 94.25 221 GLY A N 1
ATOM 1743 C CA . GLY A 1 221 ? -10.966 1.516 8.821 1.00 94.25 221 GLY A CA 1
ATOM 1744 C C . GLY A 1 221 ? -9.473 1.774 8.731 1.00 94.25 221 GLY A C 1
ATOM 1745 O O . GLY A 1 221 ? -8.917 2.099 7.679 1.00 94.25 221 GLY A O 1
ATOM 1746 N N . THR A 1 222 ? -8.820 1.629 9.880 1.00 96.06 222 THR A N 1
ATOM 1747 C CA . THR A 1 222 ? -7.380 1.825 10.044 1.00 96.06 222 THR A CA 1
ATOM 1748 C C . THR A 1 222 ? -6.727 0.592 10.655 1.00 96.06 222 THR A C 1
ATOM 1750 O O . THR A 1 222 ? -7.367 -0.158 11.391 1.00 96.06 222 THR A O 1
ATOM 1753 N N . ALA A 1 223 ? -5.448 0.369 10.362 1.00 96.81 223 ALA A N 1
ATOM 1754 C CA . ALA A 1 223 ? -4.658 -0.702 10.964 1.00 96.81 223 ALA A CA 1
ATOM 1755 C C . ALA A 1 223 ? -3.247 -0.225 11.299 1.00 96.81 223 ALA A C 1
ATOM 1757 O O . ALA A 1 223 ? -2.722 0.684 10.654 1.00 96.81 223 ALA A O 1
ATOM 1758 N N . TRP A 1 224 ? -2.630 -0.842 12.301 1.00 97.69 224 TRP A N 1
ATOM 1759 C CA . TRP A 1 224 ? -1.313 -0.449 12.806 1.00 97.69 224 TRP A CA 1
ATOM 1760 C C . TRP A 1 224 ? -0.285 -1.548 12.575 1.00 97.69 224 TRP A C 1
ATOM 1762 O O . TRP A 1 224 ? -0.601 -2.726 12.703 1.00 97.69 224 TRP A O 1
ATOM 1772 N N . GLY A 1 225 ? 0.947 -1.172 12.237 1.00 97.81 225 GLY A N 1
ATOM 1773 C CA . GLY A 1 225 ? 2.048 -2.122 12.099 1.00 97.81 225 GLY A CA 1
ATOM 1774 C C . GLY A 1 225 ? 2.393 -2.778 13.437 1.00 97.81 225 GLY A C 1
ATOM 1775 O O . GLY A 1 225 ? 2.491 -2.095 14.454 1.00 97.81 225 GLY A O 1
ATOM 1776 N N . ILE A 1 226 ? 2.586 -4.095 13.424 1.00 97.62 226 ILE A N 1
ATOM 1777 C CA . ILE A 1 226 ? 3.048 -4.888 14.575 1.00 97.62 226 ILE A CA 1
ATOM 1778 C C . ILE A 1 226 ? 4.374 -5.600 14.313 1.00 97.62 226 ILE A C 1
ATOM 1780 O O . ILE A 1 226 ? 5.038 -5.996 15.262 1.00 97.62 226 ILE A O 1
ATOM 1784 N N . HIS A 1 227 ? 4.761 -5.753 13.043 1.00 98.50 227 HIS A N 1
ATOM 1785 C CA . HIS A 1 227 ? 6.051 -6.314 12.653 1.00 98.50 227 HIS A CA 1
ATOM 1786 C C . HIS A 1 227 ? 6.467 -5.804 11.271 1.00 98.50 227 HIS A C 1
ATOM 1788 O O . HIS A 1 227 ? 5.600 -5.519 10.445 1.00 98.50 227 HIS A O 1
ATOM 1794 N N . ILE A 1 228 ? 7.766 -5.719 10.983 1.00 98.44 228 ILE A N 1
ATOM 1795 C CA . ILE A 1 228 ? 8.286 -5.322 9.661 1.00 98.44 228 ILE A CA 1
ATOM 1796 C C . ILE A 1 228 ? 9.329 -6.325 9.173 1.00 98.44 228 ILE A C 1
ATOM 1798 O O . ILE A 1 228 ? 10.291 -6.619 9.877 1.00 98.44 228 ILE A O 1
ATOM 1802 N N . TYR A 1 229 ? 9.198 -6.793 7.938 1.00 98.44 229 TYR A N 1
ATOM 1803 C CA . TYR A 1 229 ? 10.243 -7.529 7.230 1.00 98.44 229 TYR A CA 1
ATOM 1804 C C . TYR A 1 229 ? 10.957 -6.601 6.251 1.00 98.44 229 TYR A C 1
ATOM 1806 O O . TYR A 1 229 ? 10.310 -5.913 5.460 1.00 98.44 229 TYR A O 1
ATOM 1814 N N . TRP A 1 230 ? 12.288 -6.605 6.285 1.00 96.69 230 TRP A N 1
ATOM 1815 C CA . TRP A 1 230 ? 13.126 -5.744 5.446 1.00 96.69 230 TRP A CA 1
ATOM 1816 C C . TRP A 1 230 ? 14.471 -6.404 5.122 1.00 96.69 230 TRP A C 1
ATOM 1818 O O . TRP A 1 230 ? 14.897 -7.332 5.812 1.00 96.69 230 TRP A O 1
ATOM 1828 N N . GLN A 1 231 ? 15.165 -5.932 4.083 1.00 94.38 231 GLN A N 1
ATOM 1829 C CA . GLN A 1 231 ? 16.546 -6.347 3.782 1.00 94.38 231 GLN A CA 1
ATOM 1830 C C . GLN A 1 231 ? 17.550 -5.217 4.032 1.00 94.38 231 GLN A C 1
ATOM 1832 O O . GLN A 1 231 ? 18.570 -5.429 4.696 1.00 94.38 231 GLN A O 1
ATOM 1837 N N . GLU A 1 232 ? 17.252 -4.020 3.530 1.00 91.94 232 GLU A N 1
ATOM 1838 C CA . GLU A 1 232 ? 18.050 -2.810 3.727 1.00 91.94 232 GLU A CA 1
ATOM 1839 C C . GLU A 1 232 ? 17.178 -1.719 4.356 1.00 91.94 232 GLU A C 1
ATOM 1841 O O . GLU A 1 232 ? 16.000 -1.607 4.035 1.00 91.94 232 GLU A O 1
ATOM 1846 N N . GLN A 1 233 ? 17.746 -0.969 5.304 1.00 91.56 233 GLN A N 1
ATOM 1847 C CA . GLN A 1 233 ? 17.118 0.245 5.819 1.00 91.56 233 GLN A CA 1
ATOM 1848 C C . GLN A 1 233 ? 17.551 1.386 4.920 1.00 91.56 233 GLN A C 1
ATOM 1850 O O . GLN A 1 233 ? 18.704 1.805 4.979 1.00 91.56 233 GLN A O 1
ATOM 1855 N N . VAL A 1 234 ? 16.625 1.854 4.100 1.00 85.69 234 VAL A N 1
ATOM 1856 C CA . VAL A 1 234 ? 16.780 3.074 3.309 1.00 85.69 234 VAL A CA 1
ATOM 1857 C C . VAL A 1 234 ? 16.307 4.264 4.141 1.00 85.69 234 VAL A C 1
ATOM 1859 O O . VAL A 1 234 ? 15.293 4.163 4.838 1.00 85.69 234 VAL A O 1
ATOM 1862 N N . PHE A 1 235 ? 17.028 5.384 4.076 1.00 81.00 235 PHE A N 1
ATOM 1863 C CA . PHE A 1 235 ? 16.697 6.615 4.795 1.00 81.00 235 PHE A CA 1
ATOM 1864 C C . PHE A 1 235 ? 16.382 7.736 3.807 1.00 81.00 235 PHE A C 1
ATOM 1866 O O . PHE A 1 235 ? 17.260 8.194 3.087 1.00 81.00 235 PHE A O 1
ATOM 1873 N N . GLY A 1 236 ? 15.141 8.228 3.803 1.00 69.44 236 GLY A N 1
ATOM 1874 C CA . GLY A 1 236 ? 14.776 9.389 2.988 1.00 69.44 236 GLY A CA 1
ATOM 1875 C C . GLY A 1 236 ? 15.467 10.692 3.442 1.00 69.44 236 GLY A C 1
ATOM 1876 O O . GLY A 1 236 ? 15.985 10.771 4.559 1.00 69.44 236 GLY A O 1
ATOM 1877 N N . PRO A 1 237 ? 15.434 11.764 2.622 1.00 62.22 237 PRO A N 1
ATOM 1878 C CA . PRO A 1 237 ? 14.660 11.902 1.384 1.00 62.22 237 PRO A CA 1
ATOM 1879 C C . PRO A 1 237 ? 15.424 11.530 0.100 1.00 62.22 237 PRO A C 1
ATOM 1881 O O . PRO A 1 237 ? 14.885 11.713 -0.988 1.00 62.22 237 PRO A O 1
ATOM 1884 N N . THR A 1 238 ? 16.672 11.074 0.202 1.00 67.56 238 THR A N 1
ATOM 1885 C CA . THR A 1 238 ? 17.507 10.667 -0.939 1.00 67.56 238 THR A CA 1
ATOM 1886 C C . THR A 1 238 ? 17.700 9.158 -0.940 1.00 67.56 238 THR A C 1
ATOM 1888 O O . THR A 1 238 ? 17.708 8.551 0.122 1.00 67.56 238 THR A O 1
ATOM 1891 N N . ILE A 1 239 ? 17.863 8.569 -2.123 1.00 65.94 239 ILE A N 1
ATOM 1892 C CA . ILE A 1 239 ? 18.185 7.149 -2.300 1.00 65.94 239 ILE A CA 1
ATOM 1893 C C . ILE A 1 239 ? 19.550 7.074 -2.980 1.00 65.94 239 ILE A C 1
ATOM 1895 O O . ILE A 1 239 ? 19.763 7.734 -4.001 1.00 65.94 239 ILE A O 1
ATOM 1899 N N . GLU A 1 240 ? 20.482 6.315 -2.408 1.00 66.25 240 GLU A N 1
ATOM 1900 C CA . GLU A 1 240 ? 21.867 6.233 -2.865 1.00 66.25 240 GLU A CA 1
ATOM 1901 C C . GLU A 1 240 ? 22.337 4.783 -3.077 1.00 66.25 240 GLU A C 1
ATOM 1903 O O . GLU A 1 240 ? 21.995 3.849 -2.353 1.00 66.25 240 GLU A O 1
ATOM 1908 N N . GLY A 1 241 ? 23.201 4.577 -4.073 1.00 69.12 241 GLY A N 1
ATOM 1909 C CA . GLY A 1 241 ? 23.910 3.309 -4.257 1.00 69.12 241 GLY A CA 1
ATOM 1910 C C . GLY A 1 241 ? 22.990 2.121 -4.556 1.00 69.12 241 GLY A C 1
ATOM 1911 O O . GLY A 1 241 ? 22.406 2.043 -5.629 1.00 69.12 241 GLY A O 1
ATOM 1912 N N . THR A 1 242 ? 22.935 1.143 -3.647 1.00 70.38 242 THR A N 1
ATOM 1913 C CA . THR A 1 242 ? 22.118 -0.076 -3.809 1.00 70.38 242 THR A CA 1
ATOM 1914 C C . THR A 1 242 ? 20.719 0.043 -3.213 1.00 70.38 242 THR A C 1
ATOM 1916 O O . THR A 1 242 ? 19.924 -0.880 -3.394 1.00 70.38 242 THR A O 1
ATOM 1919 N N . GLU A 1 243 ? 20.417 1.149 -2.527 1.00 80.19 243 GLU A N 1
ATOM 1920 C CA . GLU A 1 243 ? 19.141 1.364 -1.838 1.00 80.19 243 GLU A CA 1
ATOM 1921 C C . GLU A 1 243 ? 17.958 1.332 -2.813 1.00 80.19 243 GLU A C 1
ATOM 1923 O O . GLU A 1 243 ? 16.931 0.737 -2.507 1.00 80.19 243 GLU A O 1
ATOM 1928 N N . GLU A 1 244 ? 18.138 1.847 -4.034 1.00 79.75 244 GLU A N 1
ATOM 1929 C CA . GLU A 1 244 ? 17.130 1.844 -5.110 1.00 79.75 244 GLU A CA 1
ATOM 1930 C C . GLU A 1 244 ? 16.604 0.442 -5.473 1.00 79.75 244 GLU A C 1
ATOM 1932 O O . GLU A 1 244 ? 15.517 0.309 -6.033 1.00 79.75 244 GLU A O 1
ATOM 1937 N N . ARG A 1 245 ? 17.347 -0.619 -5.133 1.00 87.25 245 ARG A N 1
ATOM 1938 C CA . ARG A 1 245 ? 17.009 -2.023 -5.435 1.00 87.25 245 ARG A CA 1
ATOM 1939 C C . ARG A 1 245 ? 16.317 -2.748 -4.280 1.00 87.25 245 ARG A C 1
ATOM 1941 O O . ARG A 1 245 ? 15.897 -3.895 -4.442 1.00 87.25 245 ARG A O 1
ATOM 1948 N N . HIS A 1 246 ? 16.289 -2.128 -3.102 1.00 90.69 246 HIS A N 1
ATOM 1949 C CA . HIS A 1 246 ? 15.842 -2.745 -1.853 1.00 90.69 246 HIS A CA 1
ATOM 1950 C C . HIS A 1 246 ? 14.939 -1.825 -1.027 1.00 90.69 246 HIS A C 1
ATOM 1952 O O . HIS A 1 246 ? 14.769 -2.048 0.173 1.00 90.69 246 HIS A O 1
ATOM 1958 N N . ASP A 1 247 ? 14.364 -0.798 -1.646 1.00 94.75 247 ASP A N 1
ATOM 1959 C CA . ASP A 1 247 ? 13.540 0.206 -0.976 1.00 94.75 247 ASP A CA 1
ATOM 1960 C C . ASP A 1 247 ? 12.090 -0.259 -0.801 1.00 94.75 247 ASP A C 1
ATOM 1962 O O . ASP A 1 247 ? 11.146 0.456 -1.099 1.00 94.75 247 ASP A O 1
ATOM 1966 N N . TYR A 1 248 ? 11.919 -1.461 -0.263 1.00 97.31 248 TYR A N 1
ATOM 1967 C CA . TYR A 1 248 ? 10.625 -2.055 0.042 1.00 97.31 248 TYR A CA 1
ATOM 1968 C C . TYR A 1 248 ? 10.660 -2.734 1.408 1.00 97.31 248 TYR A C 1
ATOM 1970 O O . TYR A 1 248 ? 11.676 -3.276 1.857 1.00 97.31 248 TYR A O 1
ATOM 1978 N N . VAL A 1 249 ? 9.508 -2.754 2.065 1.00 98.38 249 VAL A N 1
ATOM 1979 C CA . VAL A 1 249 ? 9.262 -3.496 3.299 1.00 98.38 249 VAL A CA 1
ATOM 1980 C C . VAL A 1 249 ? 7.895 -4.155 3.261 1.00 98.38 249 VAL A C 1
ATOM 1982 O O . VAL A 1 249 ? 6.959 -3.659 2.632 1.00 98.38 249 VAL A O 1
ATOM 1985 N N . VAL A 1 250 ? 7.757 -5.253 4.000 1.00 98.81 250 VAL A N 1
ATOM 1986 C CA . VAL A 1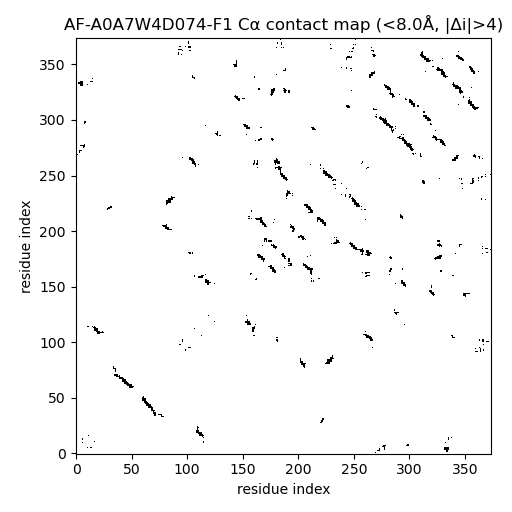 250 ? 6.447 -5.841 4.287 1.00 98.81 250 VAL A CA 1
ATOM 1987 C C . VAL A 1 250 ? 6.112 -5.598 5.747 1.00 98.81 250 VAL A C 1
ATOM 1989 O O . VAL A 1 250 ? 6.782 -6.109 6.645 1.00 98.81 250 VAL A O 1
ATOM 1992 N N . VAL A 1 251 ? 5.069 -4.814 5.985 1.00 98.81 251 VAL A N 1
ATOM 1993 C CA . VAL A 1 251 ? 4.541 -4.517 7.315 1.00 98.81 251 VAL A CA 1
ATOM 1994 C C . VAL A 1 251 ? 3.402 -5.486 7.613 1.00 98.81 251 VAL A C 1
ATOM 1996 O O . VAL A 1 251 ? 2.429 -5.581 6.866 1.00 98.81 251 VAL A O 1
ATOM 1999 N N . VAL A 1 252 ? 3.505 -6.199 8.727 1.00 98.81 252 VAL A N 1
ATOM 2000 C CA . VAL A 1 252 ? 2.410 -6.993 9.281 1.00 98.81 252 VAL A CA 1
ATOM 2001 C C . VAL A 1 252 ? 1.526 -6.061 10.099 1.00 98.81 252 VAL A C 1
ATOM 2003 O O . VAL A 1 252 ? 1.993 -5.418 11.037 1.00 98.81 252 VAL A O 1
ATOM 2006 N N . LEU A 1 253 ? 0.251 -5.983 9.743 1.00 98.50 253 LEU A N 1
ATOM 2007 C CA . LEU A 1 253 ? -0.761 -5.156 10.391 1.00 98.50 253 LEU A CA 1
ATOM 2008 C C . LEU A 1 253 ? -1.379 -5.882 11.586 1.00 98.50 253 LEU A C 1
ATOM 2010 O O . LEU A 1 253 ? -1.456 -7.106 11.592 1.00 98.50 253 LEU A O 1
ATOM 2014 N N . ASP A 1 254 ? -1.875 -5.155 12.583 1.00 97.25 254 ASP A N 1
ATOM 2015 C CA . ASP A 1 254 ? -2.505 -5.675 13.805 1.00 97.25 254 ASP A CA 1
ATOM 2016 C C . ASP A 1 254 ? -3.810 -6.448 13.556 1.00 97.25 254 ASP A C 1
ATOM 2018 O O . ASP A 1 254 ? -4.219 -7.252 14.394 1.00 97.25 254 ASP A O 1
ATOM 2022 N N . ARG A 1 255 ? -4.420 -6.266 12.382 1.00 95.31 255 ARG A N 1
ATOM 2023 C CA . ARG A 1 255 ? -5.677 -6.897 11.967 1.00 95.31 255 ARG A CA 1
ATOM 2024 C C . ARG A 1 255 ? -5.665 -7.303 10.495 1.00 95.31 255 ARG A C 1
ATOM 2026 O O . ARG A 1 255 ? -4.873 -6.797 9.699 1.00 95.31 255 ARG A O 1
ATOM 2033 N N . ARG A 1 256 ? -6.583 -8.200 10.136 1.00 96.19 256 ARG A N 1
ATOM 2034 C CA . ARG A 1 256 ? -6.707 -8.772 8.791 1.00 96.19 256 ARG A CA 1
ATOM 2035 C C . ARG A 1 256 ? -7.503 -7.867 7.844 1.00 96.19 256 ARG A C 1
ATOM 2037 O O . ARG A 1 256 ? -8.587 -8.215 7.397 1.00 96.19 256 ARG A O 1
ATOM 2044 N N . MET A 1 257 ? -6.976 -6.679 7.547 1.00 95.50 257 MET A N 1
ATOM 2045 C CA . MET A 1 257 ? -7.641 -5.717 6.647 1.00 95.50 257 MET A CA 1
ATOM 2046 C C . MET A 1 257 ? -7.933 -6.298 5.256 1.00 95.50 257 MET A C 1
ATOM 2048 O O . MET A 1 257 ? -8.917 -5.919 4.628 1.00 95.50 257 MET A O 1
ATOM 2052 N N . GLY A 1 258 ? -7.102 -7.239 4.799 1.00 97.12 258 GLY A N 1
ATOM 2053 C CA . GLY A 1 258 ? -7.224 -7.899 3.502 1.00 97.12 258 GLY A CA 1
ATOM 2054 C C . GLY A 1 258 ? -8.489 -8.741 3.361 1.00 97.12 258 GLY A C 1
ATOM 2055 O O . GLY A 1 258 ? -8.949 -8.941 2.242 1.00 97.12 258 GLY A O 1
ATOM 2056 N N . ASP A 1 259 ? -9.097 -9.168 4.468 1.00 96.12 259 ASP A N 1
ATOM 2057 C CA . ASP A 1 259 ? -10.377 -9.880 4.438 1.00 96.12 259 ASP A CA 1
ATOM 2058 C C . ASP A 1 259 ? -11.526 -8.927 4.017 1.00 96.12 259 ASP A C 1
ATOM 2060 O O . ASP A 1 259 ? -12.497 -9.358 3.397 1.00 96.12 259 ASP A O 1
ATOM 2064 N N . LEU A 1 260 ? -11.377 -7.613 4.254 1.00 95.88 260 LEU A N 1
ATOM 2065 C CA . LEU A 1 260 ? -12.329 -6.570 3.848 1.00 95.88 260 LEU A CA 1
ATOM 2066 C C . LEU A 1 260 ? -11.975 -5.922 2.503 1.00 95.88 260 LEU A C 1
ATOM 2068 O O . LEU A 1 260 ? -12.873 -5.603 1.726 1.00 95.88 260 LEU A O 1
ATOM 2072 N N . THR A 1 261 ? -10.687 -5.694 2.234 1.00 97.25 261 THR A N 1
ATOM 2073 C CA . THR A 1 261 ? -10.210 -4.961 1.044 1.00 97.25 261 THR A CA 1
ATOM 2074 C C . THR A 1 261 ? -9.826 -5.868 -0.118 1.00 97.25 261 THR A C 1
ATOM 2076 O O . THR A 1 261 ? -9.572 -5.379 -1.217 1.00 97.25 261 THR A O 1
ATOM 2079 N N . GLY A 1 262 ? -9.687 -7.172 0.122 1.00 97.94 262 GLY A N 1
ATOM 2080 C CA . GLY A 1 262 ? -8.883 -8.035 -0.732 1.00 97.94 262 GLY A CA 1
ATOM 2081 C C . GLY A 1 262 ? -7.395 -7.696 -0.650 1.00 97.94 262 GLY A C 1
ATOM 2082 O O . GLY A 1 262 ? -6.958 -6.839 0.128 1.00 97.94 262 GLY A O 1
ATOM 2083 N N . TRP A 1 263 ? -6.606 -8.353 -1.490 1.00 98.75 263 TRP A N 1
ATOM 2084 C CA . TRP A 1 263 ? -5.207 -8.000 -1.716 1.00 98.75 263 TRP A CA 1
ATOM 2085 C C . TRP A 1 263 ? -4.793 -8.307 -3.149 1.00 98.75 263 TRP A C 1
ATOM 2087 O O . TRP A 1 263 ? -5.308 -9.229 -3.791 1.00 98.75 263 TRP A O 1
ATOM 2097 N N . MET A 1 264 ? -3.830 -7.536 -3.646 1.00 98.50 264 MET A N 1
ATOM 2098 C CA . MET A 1 264 ? -3.164 -7.873 -4.895 1.00 98.50 264 MET A CA 1
ATOM 2099 C C . MET A 1 264 ? -2.260 -9.083 -4.651 1.00 98.50 264 MET A C 1
ATOM 2101 O O . MET A 1 264 ? -1.671 -9.218 -3.576 1.00 98.50 264 MET A O 1
ATOM 2105 N N . GLY A 1 265 ? -2.123 -9.969 -5.635 1.00 97.94 265 GLY A N 1
ATOM 2106 C CA . GLY A 1 265 ? -1.059 -10.968 -5.563 1.00 97.94 265 GLY A CA 1
ATOM 2107 C C . GLY A 1 265 ? 0.310 -10.309 -5.748 1.00 97.94 265 GLY A C 1
ATOM 2108 O O . GLY A 1 265 ? 0.408 -9.116 -6.030 1.00 97.94 265 GLY A O 1
ATOM 2109 N N . SER A 1 266 ? 1.377 -11.088 -5.658 1.00 97.69 266 SER A N 1
ATOM 2110 C CA . SER A 1 266 ? 2.729 -10.662 -6.022 1.00 97.69 266 SER A CA 1
ATOM 2111 C C . SER A 1 266 ? 3.309 -11.559 -7.111 1.00 97.69 266 SER A C 1
ATOM 2113 O O . SER A 1 266 ? 2.865 -12.697 -7.289 1.00 97.69 266 SER A O 1
ATOM 2115 N N . ARG A 1 267 ? 4.248 -11.013 -7.885 1.00 96.94 267 ARG A N 1
ATOM 2116 C CA . ARG A 1 267 ? 5.012 -11.736 -8.905 1.00 96.94 267 ARG A CA 1
ATOM 2117 C C . ARG A 1 267 ? 6.379 -11.081 -9.080 1.00 96.94 267 ARG A C 1
ATOM 2119 O O . ARG A 1 267 ? 6.484 -9.859 -9.026 1.00 96.94 267 ARG A O 1
ATOM 2126 N N . THR A 1 268 ? 7.419 -11.874 -9.297 1.00 96.88 268 THR A N 1
ATOM 2127 C CA . THR A 1 268 ? 8.766 -11.372 -9.589 1.00 96.88 268 THR A CA 1
ATOM 2128 C C . THR A 1 268 ? 8.763 -10.631 -10.926 1.00 96.88 268 THR A C 1
ATOM 2130 O O . THR A 1 268 ? 8.256 -11.156 -11.919 1.00 96.88 268 THR A O 1
ATOM 2133 N N . TYR A 1 269 ? 9.312 -9.412 -10.946 1.00 96.19 269 TYR A N 1
ATOM 2134 C CA . TYR A 1 269 ? 9.538 -8.665 -12.185 1.00 96.19 269 TYR A CA 1
ATOM 2135 C C . TYR A 1 269 ? 10.504 -9.415 -13.110 1.00 96.19 269 TYR A C 1
ATOM 2137 O O . TYR A 1 269 ? 11.461 -10.014 -12.628 1.00 96.19 269 TYR A O 1
ATOM 2145 N N . SER A 1 270 ? 10.263 -9.372 -14.422 1.00 94.69 270 SER A N 1
ATOM 2146 C CA . SER A 1 270 ? 11.185 -9.916 -15.418 1.00 94.69 270 SER A CA 1
ATOM 2147 C C . SER A 1 270 ? 11.468 -8.897 -16.511 1.00 94.69 270 SER A C 1
ATOM 2149 O O . SER A 1 270 ? 10.529 -8.326 -17.068 1.00 94.69 270 SER A O 1
ATOM 2151 N N . ASP A 1 271 ? 12.739 -8.783 -16.896 1.00 94.19 271 ASP A N 1
ATOM 2152 C CA . ASP A 1 271 ? 13.213 -7.900 -17.977 1.00 94.19 271 ASP A CA 1
ATOM 2153 C C . ASP A 1 271 ? 12.588 -8.273 -19.336 1.00 94.19 271 ASP A C 1
ATOM 2155 O O . ASP A 1 271 ? 12.486 -7.480 -20.268 1.00 94.19 271 ASP A O 1
ATOM 2159 N N . SER A 1 272 ? 12.050 -9.493 -19.463 1.00 94.62 272 SER A N 1
ATOM 2160 C CA . SER A 1 272 ? 11.256 -9.875 -20.640 1.00 94.62 272 SER A CA 1
ATOM 2161 C C . SER A 1 272 ? 9.973 -9.047 -20.832 1.00 94.62 272 SER A C 1
ATOM 2163 O O . SER A 1 272 ? 9.332 -9.161 -21.879 1.00 94.62 272 SER A O 1
ATOM 2165 N N . TRP A 1 273 ? 9.586 -8.231 -19.848 1.00 96.50 273 TRP A N 1
ATOM 2166 C CA . TRP A 1 273 ? 8.441 -7.319 -19.902 1.00 96.50 273 TRP A CA 1
ATOM 2167 C C . TRP A 1 273 ? 8.828 -5.858 -20.184 1.00 96.50 273 TRP A C 1
ATOM 2169 O O . TRP A 1 273 ? 7.933 -5.008 -20.261 1.00 96.50 273 TRP A O 1
ATOM 2179 N N . ASP A 1 274 ? 10.117 -5.564 -20.364 1.00 96.62 274 ASP A N 1
ATOM 2180 C CA . ASP A 1 274 ? 10.619 -4.206 -20.564 1.00 96.62 274 ASP A CA 1
ATOM 2181 C C . ASP A 1 274 ? 9.978 -3.508 -21.769 1.00 96.62 274 ASP A C 1
ATOM 2183 O O . ASP A 1 274 ? 9.700 -4.100 -22.820 1.00 96.62 274 ASP A O 1
ATOM 2187 N N . GLY A 1 275 ? 9.692 -2.214 -21.601 1.00 96.69 275 GLY A N 1
ATOM 2188 C CA . GLY A 1 275 ? 9.085 -1.372 -22.638 1.00 96.69 275 GLY A CA 1
ATOM 2189 C C . GLY A 1 275 ? 7.620 -1.707 -22.948 1.00 96.69 275 GLY A C 1
ATOM 2190 O O . GLY A 1 275 ? 7.016 -1.122 -23.852 1.00 96.69 275 GLY A O 1
ATOM 2191 N N . GLY A 1 276 ? 7.016 -2.649 -22.227 1.00 96.88 276 GLY A N 1
ATOM 2192 C CA . GLY A 1 276 ? 5.627 -3.017 -22.416 1.00 96.88 276 GLY A CA 1
ATOM 2193 C C . GLY A 1 276 ? 4.656 -2.180 -21.582 1.00 96.88 276 GLY A C 1
ATOM 2194 O O . GLY A 1 276 ? 4.769 -2.100 -20.361 1.00 96.88 276 GLY A O 1
ATOM 2195 N N . ASN A 1 277 ? 3.662 -1.582 -22.246 1.00 96.44 277 ASN A N 1
ATOM 2196 C CA . ASN A 1 277 ? 2.593 -0.820 -21.595 1.00 96.44 277 ASN A CA 1
ATOM 2197 C C . ASN A 1 277 ? 1.572 -1.750 -20.922 1.00 96.44 277 ASN A C 1
ATOM 2199 O O . ASN A 1 277 ? 0.526 -2.085 -21.495 1.00 96.44 277 ASN A O 1
ATOM 2203 N N . TYR A 1 278 ? 1.902 -2.201 -19.716 1.00 97.69 278 TYR A N 1
ATOM 2204 C CA . TYR A 1 278 ? 1.077 -3.102 -18.903 1.00 97.69 278 TYR A CA 1
ATOM 2205 C C . TYR A 1 278 ? 0.578 -2.445 -17.622 1.00 97.69 278 TYR A C 1
ATOM 2207 O O . TYR A 1 278 ? -0.415 -2.880 -17.038 1.00 97.69 278 TYR A O 1
ATOM 2215 N N . TRP A 1 279 ? 1.314 -1.443 -17.154 1.00 98.31 279 TRP A N 1
ATOM 2216 C CA . TRP A 1 279 ? 1.409 -1.187 -15.732 1.00 98.31 279 TRP A CA 1
ATOM 2217 C C . TRP A 1 279 ? 0.435 -0.113 -15.277 1.00 98.31 279 TRP A C 1
ATOM 2219 O O . TRP A 1 279 ? -0.014 0.748 -16.039 1.00 98.31 279 TRP A O 1
ATOM 2229 N N . SER A 1 280 ? 0.065 -0.219 -14.009 1.00 98.31 280 SER A N 1
ATOM 2230 C CA . SER A 1 280 ? -0.770 0.730 -13.288 1.00 98.31 280 SER A CA 1
ATOM 2231 C C . SER A 1 280 ? -0.150 1.030 -11.930 1.00 98.31 280 SER A C 1
ATOM 2233 O O . SER A 1 280 ? 0.575 0.204 -11.370 1.00 98.31 280 SER A O 1
ATOM 2235 N N . HIS A 1 281 ? -0.445 2.218 -11.414 1.00 98.25 281 HIS A N 1
ATOM 2236 C CA . HIS A 1 281 ? 0.040 2.711 -10.137 1.00 98.25 281 HIS A CA 1
ATOM 2237 C C . HIS A 1 281 ? -1.058 3.469 -9.395 1.00 98.25 281 HIS A C 1
ATOM 2239 O O . HIS A 1 281 ? -1.865 4.185 -9.998 1.00 98.25 281 HIS A O 1
ATOM 2245 N N . ILE A 1 282 ? -1.070 3.304 -8.071 1.00 98.06 282 ILE A N 1
ATOM 2246 C CA . ILE A 1 282 ? -1.944 4.037 -7.157 1.00 98.06 282 ILE A CA 1
ATOM 2247 C C . ILE A 1 282 ? -1.090 4.641 -6.049 1.00 98.06 282 ILE A C 1
ATOM 2249 O O . ILE A 1 282 ? -0.313 3.933 -5.405 1.00 98.06 282 ILE A O 1
ATOM 2253 N N . GLY A 1 283 ? -1.292 5.926 -5.776 1.00 97.56 283 GLY A N 1
ATOM 2254 C CA . GLY A 1 283 ? -0.578 6.616 -4.712 1.00 97.56 283 GLY A CA 1
ATOM 2255 C C . GLY A 1 283 ? -1.312 7.835 -4.161 1.00 97.56 283 GLY A C 1
ATOM 2256 O O . GLY A 1 283 ? -2.392 8.208 -4.617 1.00 97.56 283 GLY A O 1
ATOM 2257 N N . TYR A 1 284 ? -0.700 8.464 -3.158 1.00 97.19 284 TYR A N 1
ATOM 2258 C CA . TYR A 1 284 ? -1.208 9.633 -2.436 1.00 97.19 284 TYR A CA 1
ATOM 2259 C C . TYR A 1 284 ? -0.264 10.837 -2.599 1.00 97.19 284 TYR A C 1
ATOM 2261 O O . TYR A 1 284 ? 0.429 11.224 -1.651 1.00 97.19 284 TYR A O 1
ATOM 2269 N N . PRO A 1 285 ? -0.199 11.443 -3.798 1.00 93.75 285 PRO A N 1
ATOM 2270 C CA . PRO A 1 285 ? 0.760 12.502 -4.096 1.00 93.75 285 PRO A CA 1
ATOM 2271 C C . PRO A 1 285 ? 0.436 13.815 -3.365 1.00 93.75 285 PRO A C 1
ATOM 2273 O O . PRO A 1 285 ? -0.721 14.218 -3.254 1.00 93.75 285 PRO A O 1
ATOM 2276 N N . GLN A 1 286 ? 1.460 14.535 -2.902 1.00 89.94 286 GLN A N 1
ATOM 2277 C CA . GLN A 1 286 ? 1.281 15.783 -2.146 1.00 89.94 286 GLN A CA 1
ATOM 2278 C C . GLN A 1 286 ? 0.668 16.934 -2.961 1.00 89.94 286 GLN A C 1
ATOM 2280 O O . GLN A 1 286 ? 0.037 17.821 -2.389 1.00 89.94 286 GLN A O 1
ATOM 2285 N N . ASP A 1 287 ? 0.855 16.959 -4.281 1.00 85.62 287 ASP A N 1
ATOM 2286 C CA . ASP A 1 287 ? 0.355 18.031 -5.147 1.00 85.62 287 ASP A CA 1
ATOM 2287 C C . ASP A 1 287 ? -1.145 17.889 -5.456 1.00 85.62 287 ASP A C 1
ATOM 2289 O O . ASP A 1 287 ? -1.828 18.890 -5.692 1.00 85.62 287 ASP A O 1
ATOM 2293 N N . ILE A 1 288 ? -1.693 16.674 -5.353 1.00 85.31 288 ILE A N 1
ATOM 2294 C CA . ILE A 1 288 ? -3.125 16.399 -5.502 1.00 85.31 288 ILE A CA 1
ATOM 2295 C C . ILE A 1 288 ? -3.748 16.267 -4.114 1.00 85.31 288 ILE A C 1
ATOM 2297 O O . ILE A 1 288 ? -3.486 15.336 -3.359 1.00 85.31 288 ILE A O 1
ATOM 2301 N N . ALA A 1 289 ? -4.582 17.246 -3.763 1.00 85.56 289 ALA A N 1
ATOM 2302 C CA . ALA A 1 289 ? -5.280 17.311 -2.479 1.00 85.56 289 ALA A CA 1
ATOM 2303 C C . ALA A 1 289 ? -4.375 17.169 -1.227 1.00 85.56 289 ALA A C 1
ATOM 2305 O O . ALA A 1 289 ? -4.864 16.849 -0.152 1.00 85.56 289 ALA A O 1
ATOM 2306 N N . GLY A 1 290 ? -3.062 17.427 -1.307 1.00 87.69 290 GLY A N 1
ATOM 2307 C CA . GLY A 1 290 ? -2.176 17.309 -0.140 1.00 87.69 290 GLY A CA 1
ATOM 2308 C C . GLY A 1 290 ? -1.956 15.856 0.292 1.00 87.69 290 GLY A C 1
ATOM 2309 O O . GLY A 1 290 ? -1.786 15.582 1.482 1.00 87.69 290 GLY A O 1
ATOM 2310 N N . GLY A 1 291 ? -2.056 14.912 -0.649 1.00 91.75 291 GLY A N 1
ATOM 2311 C CA . GLY A 1 291 ? -2.029 13.480 -0.373 1.00 91.75 291 GLY A CA 1
ATOM 2312 C C . GLY A 1 291 ? -3.281 12.977 0.343 1.00 91.75 291 GLY A C 1
ATOM 2313 O O . GLY A 1 291 ? -3.250 11.887 0.909 1.00 91.75 291 GLY A O 1
ATOM 2314 N N . SER A 1 292 ? -4.373 13.750 0.403 1.00 94.19 292 SER A N 1
ATOM 2315 C CA . SER A 1 292 ? -5.596 13.311 1.087 1.00 94.19 292 SER A CA 1
ATOM 2316 C C . SER A 1 292 ? -6.499 12.417 0.246 1.00 94.19 292 SER A C 1
ATOM 2318 O O . SER A 1 292 ? -7.524 11.963 0.745 1.00 94.19 292 SER A O 1
ATOM 2320 N N . ARG A 1 293 ? -6.144 12.170 -1.017 1.00 94.38 293 ARG A N 1
ATOM 2321 C CA . ARG A 1 293 ? -6.949 11.402 -1.969 1.00 94.38 293 ARG A CA 1
ATOM 2322 C C . ARG A 1 293 ? -6.073 10.447 -2.761 1.00 94.38 293 ARG A C 1
ATOM 2324 O O . ARG A 1 293 ? -4.931 10.814 -3.057 1.00 94.38 293 ARG A O 1
ATOM 2331 N N . PRO A 1 294 ? -6.604 9.272 -3.125 1.00 96.38 294 PRO A N 1
ATOM 2332 C CA . PRO A 1 294 ? -5.887 8.365 -3.987 1.00 96.38 294 PRO A CA 1
ATOM 2333 C C . PRO A 1 294 ? -5.853 8.938 -5.402 1.00 96.38 294 PRO A C 1
ATOM 2335 O O . PRO A 1 294 ? -6.783 9.610 -5.867 1.00 96.38 294 PRO A O 1
ATOM 2338 N N . CYS A 1 295 ? -4.757 8.658 -6.081 1.00 95.44 295 CYS A N 1
ATOM 2339 C CA . CYS A 1 295 ? -4.534 9.014 -7.458 1.00 95.44 295 CYS A CA 1
ATOM 2340 C C . CYS A 1 295 ? -4.152 7.769 -8.248 1.00 95.44 295 CYS A C 1
ATOM 2342 O O . CYS A 1 295 ? -3.421 6.922 -7.742 1.00 95.44 295 CYS A O 1
ATOM 2344 N N . PHE A 1 296 ? -4.669 7.661 -9.467 1.00 96.94 296 PHE A N 1
ATOM 2345 C CA . PHE A 1 296 ? -4.374 6.571 -10.383 1.00 96.94 296 PHE A CA 1
ATOM 2346 C C . PHE A 1 296 ? -3.625 7.091 -11.610 1.00 96.94 296 PHE A C 1
ATOM 2348 O O . PHE A 1 296 ? -3.982 8.138 -12.159 1.00 96.94 296 PHE A O 1
ATOM 2355 N N . VAL A 1 297 ? -2.652 6.309 -12.073 1.00 96.06 297 VAL A N 1
ATOM 2356 C CA . VAL A 1 297 ? -2.038 6.411 -13.402 1.00 96.06 297 VAL A CA 1
ATOM 2357 C C . VAL A 1 297 ? -1.859 5.002 -13.974 1.00 96.06 297 VAL A C 1
ATOM 2359 O O . VAL A 1 297 ? -1.590 4.051 -13.241 1.00 96.06 297 VAL A O 1
ATOM 2362 N N . GLY A 1 298 ? -2.040 4.847 -15.282 1.00 96.50 298 GLY A N 1
ATOM 2363 C CA . GLY A 1 298 ? -1.886 3.574 -15.985 1.00 96.50 298 GLY A CA 1
ATOM 2364 C C . GLY A 1 298 ? -1.366 3.793 -17.400 1.00 96.50 298 GLY A C 1
ATOM 2365 O O . GLY A 1 298 ? -1.085 4.927 -17.768 1.00 96.50 298 GLY A O 1
ATOM 2366 N N . ASP A 1 299 ? -1.268 2.719 -18.183 1.00 96.50 299 ASP A N 1
ATOM 2367 C CA . ASP A 1 299 ? -0.738 2.746 -19.558 1.00 96.50 299 ASP A CA 1
ATOM 2368 C C . ASP A 1 299 ? 0.721 3.222 -19.662 1.00 96.50 299 ASP A C 1
ATOM 2370 O O . ASP A 1 299 ? 1.086 3.986 -20.552 1.00 96.50 299 ASP A O 1
ATOM 2374 N N . PHE A 1 300 ? 1.577 2.767 -18.747 1.00 97.00 300 PHE A N 1
ATOM 2375 C CA . PHE A 1 300 ? 3.010 3.056 -18.794 1.00 97.00 300 PHE A CA 1
ATOM 2376 C C . PHE A 1 300 ? 3.843 1.778 -18.872 1.00 97.00 300 PHE A C 1
ATOM 2378 O O . PHE A 1 300 ? 3.365 0.676 -18.579 1.00 97.00 300 PHE A O 1
ATOM 2385 N N . SER A 1 301 ? 5.102 1.943 -19.271 1.00 97.69 301 SER A N 1
ATOM 2386 C CA . SER A 1 301 ? 6.112 0.893 -19.299 1.00 97.69 301 SER A CA 1
ATOM 2387 C C . SER A 1 301 ? 7.013 0.951 -18.068 1.00 97.69 301 SER A C 1
ATOM 2389 O O . SER A 1 301 ? 7.358 2.033 -17.585 1.00 97.69 301 SER A O 1
ATOM 2391 N N . LEU A 1 302 ? 7.419 -0.228 -17.613 1.00 97.56 302 LEU A N 1
ATOM 2392 C CA . LEU A 1 302 ? 8.575 -0.421 -16.749 1.00 97.56 302 LEU A CA 1
ATOM 2393 C C . LEU A 1 302 ? 9.765 -0.836 -17.625 1.00 97.56 302 LEU A C 1
ATOM 2395 O O . LEU A 1 302 ? 9.569 -1.371 -18.721 1.00 97.56 302 LEU A O 1
ATOM 2399 N N . ASP A 1 303 ? 10.967 -0.538 -17.154 1.00 96.44 303 ASP A N 1
ATOM 2400 C CA . ASP A 1 303 ? 12.224 -0.851 -17.825 1.00 96.44 303 ASP A CA 1
ATOM 2401 C C . ASP A 1 303 ? 13.271 -1.222 -16.772 1.00 96.44 303 ASP A C 1
ATOM 2403 O O . ASP A 1 303 ? 13.666 -0.394 -15.946 1.00 96.44 303 ASP A O 1
ATOM 2407 N N . GLY A 1 304 ? 13.651 -2.491 -16.723 1.00 91.19 304 GLY A N 1
ATOM 2408 C CA . GLY A 1 304 ? 14.620 -3.004 -15.776 1.00 91.19 304 GLY A CA 1
ATOM 2409 C C . GLY A 1 304 ? 16.034 -2.494 -16.059 1.00 91.19 304 GLY A C 1
ATOM 2410 O O . GLY A 1 304 ? 16.465 -2.320 -17.193 1.00 91.19 304 GLY A O 1
ATOM 2411 N N . HIS A 1 305 ? 16.832 -2.274 -15.013 1.00 85.44 305 HIS A N 1
ATOM 2412 C CA . HIS A 1 305 ? 18.250 -1.986 -15.213 1.00 85.44 305 HIS A CA 1
ATOM 2413 C C . HIS A 1 305 ? 19.045 -3.239 -15.663 1.00 85.44 305 HIS A C 1
ATOM 2415 O O . HIS A 1 305 ? 19.500 -3.998 -14.811 1.00 85.44 305 HIS A O 1
ATOM 2421 N N . ASP A 1 306 ? 19.338 -3.377 -16.96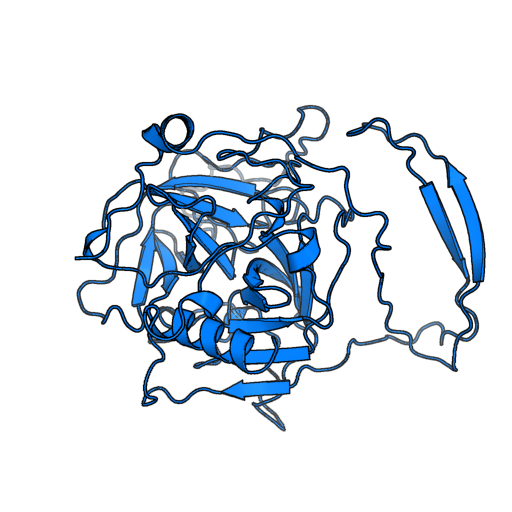4 1.00 85.00 306 ASP A N 1
ATOM 2422 C CA . ASP A 1 306 ? 20.011 -4.525 -17.634 1.00 85.00 306 ASP A CA 1
ATOM 2423 C C . ASP A 1 306 ? 21.238 -5.150 -16.930 1.00 85.00 306 ASP A C 1
ATOM 2425 O O . ASP A 1 306 ? 21.568 -6.322 -17.112 1.00 85.00 306 ASP A O 1
ATOM 2429 N N . SER A 1 307 ? 22.011 -4.357 -16.183 1.00 81.75 307 SER A N 1
ATOM 2430 C CA . SER A 1 307 ? 23.203 -4.841 -15.463 1.00 81.75 307 SER A CA 1
ATOM 2431 C C . SER A 1 307 ? 22.931 -5.363 -14.045 1.00 81.75 307 SER A C 1
ATOM 2433 O O . SER A 1 307 ? 23.872 -5.737 -13.334 1.00 81.75 307 SER A O 1
ATOM 2435 N N . GLN A 1 308 ? 21.674 -5.356 -13.604 1.00 84.25 308 GLN A N 1
ATOM 2436 C CA . GLN A 1 308 ? 21.242 -5.780 -12.277 1.00 84.25 308 GLN A CA 1
ATOM 2437 C C . GLN A 1 308 ? 20.486 -7.112 -12.375 1.00 84.25 308 GLN A C 1
ATOM 2439 O O . GLN A 1 308 ? 19.851 -7.385 -13.385 1.00 84.25 308 GLN A O 1
ATOM 2444 N N . PRO A 1 309 ? 20.573 -7.984 -11.358 1.00 83.38 309 PRO A N 1
ATOM 2445 C CA . PRO A 1 309 ? 19.828 -9.235 -11.376 1.00 83.38 309 PRO A CA 1
ATOM 2446 C C . PRO A 1 309 ? 18.340 -9.007 -11.067 1.00 83.38 309 PRO A C 1
ATOM 2448 O O . PRO A 1 309 ? 18.025 -8.259 -10.141 1.00 83.38 309 PRO A O 1
ATOM 2451 N N . GLU A 1 310 ? 17.454 -9.792 -11.692 1.00 84.62 310 GLU A N 1
ATOM 2452 C CA . GLU A 1 310 ? 15.999 -9.835 -11.405 1.00 84.62 310 GLU A CA 1
ATOM 2453 C C . GLU A 1 310 ? 15.670 -10.132 -9.918 1.00 84.62 310 GLU A C 1
ATOM 2455 O O . GLU A 1 310 ? 14.536 -9.992 -9.457 1.00 84.62 310 GLU A O 1
ATOM 2460 N N . THR A 1 311 ? 16.659 -10.552 -9.117 1.00 87.31 311 THR A N 1
ATOM 2461 C CA . THR A 1 311 ? 16.478 -10.761 -7.677 1.00 87.31 311 THR A CA 1
ATOM 2462 C C . THR A 1 311 ? 16.252 -9.467 -6.901 1.00 87.31 311 THR A C 1
ATOM 2464 O O . THR A 1 311 ? 15.549 -9.491 -5.893 1.00 87.31 311 THR A O 1
ATOM 2467 N N . ALA A 1 312 ? 16.869 -8.364 -7.333 1.00 88.12 312 ALA A N 1
ATOM 2468 C CA . ALA A 1 312 ? 16.736 -7.043 -6.726 1.00 88.12 312 ALA A CA 1
ATOM 2469 C C . ALA A 1 312 ? 17.232 -5.980 -7.707 1.00 88.12 312 ALA A C 1
ATOM 2471 O O . ALA A 1 312 ? 18.428 -5.935 -8.028 1.00 88.12 312 ALA A O 1
ATOM 2472 N N . GLN A 1 313 ? 16.320 -5.123 -8.151 1.00 89.88 313 GLN A N 1
ATOM 2473 C CA . GLN A 1 313 ? 16.557 -4.261 -9.300 1.00 89.88 313 GLN A CA 1
ATOM 2474 C C . GLN A 1 313 ? 15.858 -2.914 -9.147 1.00 89.88 313 GLN A C 1
ATOM 2476 O O . GLN A 1 313 ? 14.736 -2.834 -8.644 1.00 89.88 313 GLN A O 1
ATOM 2481 N N . ALA A 1 314 ? 16.543 -1.864 -9.597 1.00 90.25 314 ALA A N 1
ATOM 2482 C CA . ALA A 1 314 ? 15.925 -0.583 -9.894 1.00 90.25 314 ALA A CA 1
ATOM 2483 C C . ALA A 1 314 ? 15.206 -0.687 -11.244 1.00 90.25 314 ALA A C 1
ATOM 2485 O O . ALA A 1 314 ? 15.808 -1.088 -12.242 1.00 90.25 314 ALA A O 1
ATOM 2486 N N . ILE A 1 315 ? 13.923 -0.340 -11.257 1.00 95.19 315 ILE A N 1
ATOM 2487 C CA . ILE A 1 315 ? 13.049 -0.476 -12.420 1.00 95.19 315 ILE A CA 1
ATOM 2488 C C . ILE A 1 315 ? 12.593 0.923 -12.833 1.00 95.19 315 ILE A C 1
ATOM 2490 O O . ILE A 1 315 ? 11.835 1.581 -12.119 1.00 95.19 315 ILE A O 1
ATOM 2494 N N . MET A 1 316 ? 13.081 1.406 -13.969 1.00 94.81 316 MET A N 1
ATOM 2495 C CA . MET A 1 316 ? 12.811 2.744 -14.479 1.00 94.81 316 MET A CA 1
ATOM 2496 C C . MET A 1 316 ? 11.412 2.851 -15.090 1.00 94.81 316 MET A C 1
ATOM 2498 O O . MET A 1 316 ? 10.889 1.898 -15.665 1.00 94.81 316 MET A O 1
ATOM 2502 N N . HIS A 1 317 ? 10.800 4.033 -14.996 1.00 95.44 317 HIS A N 1
ATOM 2503 C CA . HIS A 1 317 ? 9.523 4.324 -15.653 1.00 95.44 317 HIS A CA 1
ATOM 2504 C C . HIS A 1 317 ? 9.284 5.821 -15.860 1.00 95.44 317 HIS A C 1
ATOM 2506 O O . HIS A 1 317 ? 9.985 6.682 -15.322 1.00 95.44 317 HIS A O 1
ATOM 2512 N N . GLN A 1 318 ? 8.246 6.113 -16.648 1.00 94.25 318 GLN A N 1
ATOM 2513 C CA . GLN A 1 318 ? 7.794 7.465 -16.990 1.00 94.25 318 GLN A CA 1
ATOM 2514 C C . GLN A 1 318 ? 6.356 7.750 -16.516 1.00 94.25 318 GLN A C 1
ATOM 2516 O O . GLN A 1 318 ? 5.736 8.705 -16.959 1.00 94.25 318 GLN A O 1
ATOM 2521 N N . ALA A 1 319 ? 5.798 6.920 -15.627 1.00 93.94 319 ALA A N 1
ATOM 2522 C CA . ALA A 1 319 ? 4.535 7.252 -14.959 1.00 93.94 319 ALA A CA 1
ATOM 2523 C C . ALA A 1 319 ? 4.703 8.517 -14.104 1.00 93.94 319 ALA A C 1
ATOM 2525 O O . ALA A 1 319 ? 5.710 8.628 -13.403 1.00 93.94 319 ALA A O 1
ATOM 2526 N N . ASP A 1 320 ? 3.728 9.425 -14.115 1.00 92.12 320 ASP A N 1
ATOM 2527 C CA . ASP A 1 320 ? 3.780 10.665 -13.336 1.00 92.12 320 ASP A CA 1
ATOM 2528 C C . ASP A 1 320 ? 3.790 10.390 -11.829 1.00 92.12 320 ASP A C 1
ATOM 2530 O O . ASP A 1 320 ? 2.842 9.818 -11.277 1.00 92.12 320 ASP A O 1
ATOM 2534 N N . VAL A 1 321 ? 4.842 10.840 -11.133 1.00 89.94 321 VAL A N 1
ATOM 2535 C CA . VAL A 1 321 ? 4.943 10.690 -9.676 1.00 89.94 321 VAL A CA 1
ATOM 2536 C C . VAL A 1 321 ? 5.456 11.934 -8.963 1.00 89.94 321 VAL A C 1
ATOM 2538 O O . VAL A 1 321 ? 6.206 12.758 -9.482 1.00 89.94 321 VAL A O 1
ATOM 2541 N N . ILE A 1 322 ? 5.012 12.068 -7.716 1.00 89.19 322 ILE A N 1
ATOM 2542 C CA . ILE A 1 322 ? 5.279 13.192 -6.823 1.00 89.19 322 ILE A CA 1
ATOM 2543 C C . ILE A 1 322 ? 5.405 12.616 -5.404 1.00 89.19 322 ILE A C 1
ATOM 2545 O O . ILE A 1 322 ? 4.720 11.626 -5.112 1.00 89.19 322 ILE A O 1
ATOM 2549 N N . PRO A 1 323 ? 6.231 13.210 -4.512 1.00 89.69 323 PRO A N 1
ATOM 2550 C CA . PRO A 1 323 ? 6.327 12.779 -3.119 1.00 89.69 323 PRO A CA 1
ATOM 2551 C C . PRO A 1 323 ? 4.968 12.501 -2.463 1.00 89.69 323 PRO A C 1
ATOM 2553 O O . PRO A 1 323 ? 3.997 13.232 -2.677 1.00 89.69 323 PRO A O 1
ATOM 2556 N N . GLY A 1 324 ? 4.920 11.425 -1.676 1.00 92.56 324 GLY A N 1
ATOM 2557 C CA . GLY A 1 324 ? 3.699 10.836 -1.115 1.00 92.56 324 GLY A CA 1
ATOM 2558 C C . GLY A 1 324 ? 3.233 9.570 -1.850 1.00 92.56 324 GLY A C 1
ATOM 2559 O O . GLY A 1 324 ? 2.552 8.740 -1.250 1.00 92.56 324 GLY A O 1
ATOM 2560 N N . GLN A 1 325 ? 3.651 9.372 -3.109 1.00 95.44 325 GLN A N 1
ATOM 2561 C CA . GLN A 1 325 ? 3.386 8.135 -3.867 1.00 95.44 325 GLN A CA 1
ATOM 2562 C C . GLN A 1 325 ? 4.377 6.997 -3.592 1.00 95.44 325 GLN A C 1
ATOM 2564 O O . GLN A 1 325 ? 4.115 5.866 -3.991 1.00 95.44 325 GLN A O 1
ATOM 2569 N N . SER A 1 326 ? 5.476 7.274 -2.882 1.00 95.81 326 SER A N 1
ATOM 2570 C CA . SER A 1 326 ? 6.436 6.266 -2.425 1.00 95.81 326 SER A CA 1
ATOM 2571 C C . SER A 1 326 ? 5.744 5.074 -1.759 1.00 95.81 326 SER A C 1
ATOM 2573 O O . SER A 1 326 ? 4.816 5.277 -0.982 1.00 95.81 326 SER A O 1
ATOM 2575 N N . GLY A 1 327 ? 6.164 3.849 -2.059 1.00 97.56 327 GLY A N 1
ATOM 2576 C CA . GLY A 1 327 ? 5.574 2.603 -1.573 1.00 97.56 327 GLY A CA 1
ATOM 2577 C C . GLY A 1 327 ? 4.275 2.186 -2.272 1.00 97.56 327 GLY A C 1
ATOM 2578 O O . GLY A 1 327 ? 3.788 1.082 -2.041 1.00 97.56 327 GLY A O 1
ATOM 2579 N N . GLY A 1 328 ? 3.689 3.036 -3.124 1.00 98.31 328 GLY A N 1
ATOM 2580 C CA . GLY A 1 328 ? 2.508 2.670 -3.907 1.00 98.31 328 GLY A CA 1
ATOM 2581 C C . GLY A 1 328 ? 2.838 1.562 -4.917 1.00 98.31 328 GLY A C 1
ATOM 2582 O O . GLY A 1 328 ? 3.935 1.565 -5.478 1.00 98.31 328 GLY A O 1
ATOM 2583 N N . PRO A 1 329 ? 1.925 0.609 -5.169 1.00 98.56 329 PRO A N 1
ATOM 2584 C CA . PRO A 1 329 ? 2.227 -0.567 -5.979 1.00 98.56 329 PRO A CA 1
ATOM 2585 C C . PRO A 1 329 ? 2.427 -0.210 -7.456 1.00 98.56 329 PRO A C 1
ATOM 2587 O O . PRO A 1 329 ? 1.701 0.625 -7.998 1.00 98.56 329 PRO A O 1
ATOM 2590 N N . MET A 1 330 ? 3.345 -0.911 -8.119 1.00 98.50 330 MET A N 1
ATOM 2591 C CA . MET A 1 330 ? 3.371 -1.090 -9.571 1.00 98.50 330 MET A CA 1
ATOM 2592 C C . MET A 1 330 ? 2.784 -2.464 -9.882 1.00 98.50 330 MET A C 1
ATOM 2594 O O . MET A 1 330 ? 3.325 -3.485 -9.444 1.00 98.50 330 MET A O 1
ATOM 2598 N N . PHE A 1 331 ? 1.661 -2.510 -10.595 1.00 98.62 331 PHE A N 1
ATOM 2599 C CA . PHE A 1 331 ? 0.920 -3.756 -10.796 1.00 98.62 331 PHE A CA 1
ATOM 2600 C C . PHE A 1 331 ? 0.398 -3.931 -12.221 1.00 98.62 331 PHE A C 1
ATOM 2602 O O . PHE A 1 331 ? 0.183 -2.965 -12.955 1.00 98.62 331 PHE A O 1
ATOM 2609 N N . GLY A 1 332 ? 0.199 -5.194 -12.595 1.00 98.12 332 GLY A N 1
ATOM 2610 C CA . GLY A 1 332 ? -0.318 -5.619 -13.893 1.00 98.12 332 GLY A CA 1
ATOM 2611 C C . GLY A 1 332 ? -1.300 -6.784 -13.764 1.00 98.12 332 GLY A C 1
ATOM 2612 O O . GLY A 1 332 ? -1.546 -7.290 -12.667 1.00 98.12 332 GLY A O 1
ATOM 2613 N N . TRP A 1 333 ? -1.859 -7.210 -14.894 1.00 98.06 333 TRP A N 1
ATOM 2614 C CA . TRP A 1 333 ? -2.825 -8.309 -14.977 1.00 98.06 333 TRP A CA 1
ATOM 2615 C C . TRP A 1 333 ? -2.303 -9.423 -15.876 1.00 98.06 333 TRP A C 1
ATOM 2617 O O . TRP A 1 333 ? -1.589 -9.153 -16.837 1.00 98.06 333 TRP A O 1
ATOM 2627 N N . TRP A 1 334 ? -2.706 -10.663 -15.604 1.00 97.06 334 TRP A N 1
ATOM 2628 C CA . TRP A 1 334 ? -2.349 -11.835 -16.404 1.00 97.06 334 TRP A CA 1
ATOM 2629 C C . TRP A 1 334 ? -3.598 -12.595 -16.839 1.00 97.06 334 TRP A C 1
ATOM 2631 O O . TRP A 1 334 ? -4.604 -12.619 -16.130 1.00 97.06 334 TRP A O 1
A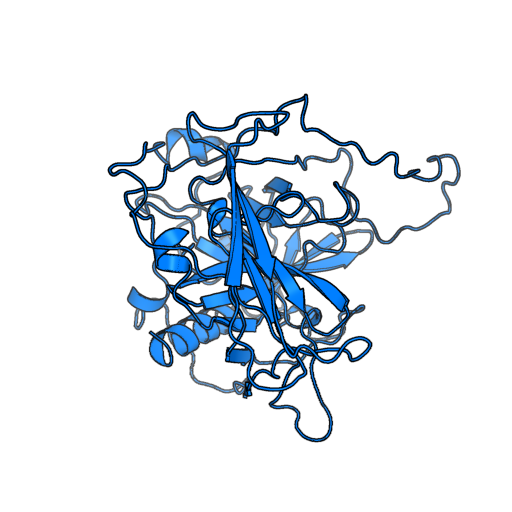TOM 2641 N N . GLU A 1 335 ? -3.538 -13.219 -18.017 1.00 95.06 335 GLU A N 1
ATOM 2642 C CA . GLU A 1 335 ? -4.651 -14.024 -18.518 1.00 95.06 335 GLU A CA 1
ATOM 2643 C C . GLU A 1 335 ? -4.988 -15.166 -17.550 1.00 95.06 335 GLU A C 1
ATOM 2645 O O . GLU A 1 335 ? -4.108 -15.889 -17.083 1.00 95.06 335 GLU A O 1
ATOM 2650 N N . GLY A 1 336 ? -6.282 -15.333 -17.270 1.00 92.50 336 GLY A N 1
ATOM 2651 C CA . GLY A 1 336 ? -6.788 -16.392 -16.397 1.00 92.50 336 GLY A 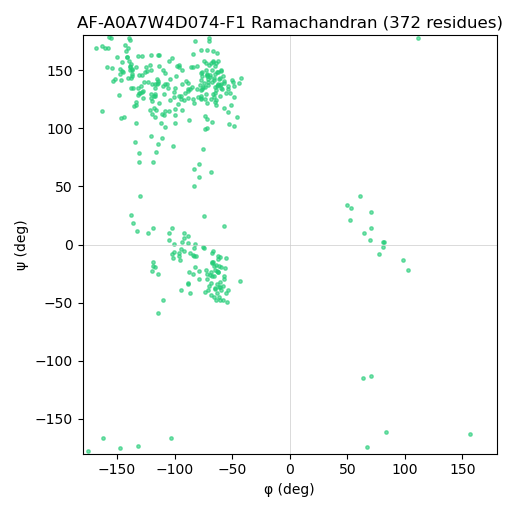CA 1
ATOM 2652 C C . GLY A 1 336 ? -6.690 -16.104 -14.896 1.00 92.50 336 GLY A C 1
ATOM 2653 O O . GLY A 1 336 ? -7.163 -16.924 -14.111 1.00 92.50 336 GLY A O 1
ATOM 2654 N N . GLU A 1 337 ? -6.136 -14.962 -14.480 1.00 94.81 337 GLU A N 1
ATOM 2655 C CA . GLU A 1 337 ? -6.100 -14.556 -13.072 1.00 94.81 337 GLU A CA 1
ATOM 2656 C C . GLU A 1 337 ? -7.216 -13.542 -12.751 1.00 94.81 337 GLU A C 1
ATOM 2658 O O . GLU A 1 337 ? -7.402 -12.582 -13.502 1.00 94.81 337 GLU A O 1
ATOM 2663 N N . PRO A 1 338 ? -7.960 -13.700 -11.638 1.00 93.94 338 PRO A N 1
ATOM 2664 C CA . PRO A 1 338 ? -9.047 -12.783 -11.282 1.00 93.94 338 PRO A CA 1
ATOM 2665 C C . PRO A 1 338 ? -8.583 -11.582 -10.433 1.00 93.94 338 PRO A C 1
ATOM 2667 O O . PRO A 1 338 ? -9.406 -10.806 -9.953 1.00 93.94 338 PRO A O 1
ATOM 2670 N N . TRP A 1 339 ? -7.273 -11.414 -10.246 1.00 96.62 339 TRP A N 1
ATOM 2671 C CA . TRP A 1 339 ? -6.645 -10.325 -9.495 1.00 96.62 339 TRP A CA 1
ATOM 2672 C C . TRP A 1 339 ? -5.374 -9.840 -10.207 1.00 96.62 339 TRP A C 1
ATOM 2674 O O . TRP A 1 339 ? -4.774 -10.603 -10.970 1.00 96.62 339 TRP A O 1
ATOM 2684 N N . PRO A 1 340 ? -4.918 -8.602 -9.947 1.00 98.19 340 PRO A N 1
ATOM 2685 C CA . PRO A 1 340 ? -3.621 -8.148 -10.426 1.00 98.19 340 PRO A CA 1
ATOM 2686 C C . PRO A 1 340 ? -2.476 -8.729 -9.581 1.00 98.19 340 PRO A C 1
ATOM 2688 O O . PRO A 1 340 ? -2.688 -9.232 -8.469 1.00 98.19 340 PRO A O 1
ATOM 2691 N N . ARG A 1 341 ? -1.240 -8.597 -10.078 1.00 98.31 341 ARG A N 1
ATOM 2692 C CA . ARG A 1 341 ? -0.017 -8.818 -9.287 1.00 98.31 341 ARG A CA 1
ATOM 2693 C C . ARG A 1 341 ? 0.799 -7.545 -9.171 1.00 98.31 341 ARG A C 1
ATOM 2695 O O . ARG A 1 341 ? 1.047 -6.881 -10.177 1.00 98.31 341 ARG A O 1
ATOM 2702 N N . VAL A 1 342 ? 1.262 -7.264 -7.959 1.00 98.62 342 VAL A N 1
ATOM 2703 C CA . VAL A 1 342 ? 2.311 -6.283 -7.686 1.00 98.62 342 VAL A CA 1
ATOM 2704 C C . VAL A 1 342 ? 3.661 -6.885 -8.056 1.00 98.62 342 VAL A C 1
ATOM 2706 O O . VAL A 1 342 ? 3.958 -8.021 -7.677 1.00 98.62 342 VAL A O 1
ATOM 2709 N N . VAL A 1 343 ? 4.471 -6.115 -8.778 1.00 98.38 343 VAL A N 1
ATOM 2710 C CA . VAL A 1 343 ? 5.822 -6.516 -9.210 1.00 98.38 343 VAL A CA 1
ATOM 2711 C C . VAL A 1 343 ? 6.927 -5.636 -8.629 1.00 98.38 343 VAL A C 1
ATOM 2713 O O . VAL A 1 343 ? 8.080 -6.061 -8.568 1.00 98.38 343 VAL A O 1
ATOM 2716 N N . ALA A 1 344 ? 6.565 -4.436 -8.176 1.00 98.25 344 ALA A N 1
ATOM 2717 C CA . ALA A 1 344 ? 7.458 -3.462 -7.564 1.00 98.25 344 ALA A CA 1
ATOM 2718 C C . ALA A 1 344 ? 6.649 -2.439 -6.750 1.00 98.25 344 ALA A C 1
ATOM 2720 O O . ALA A 1 344 ? 5.423 -2.362 -6.890 1.00 98.25 344 ALA A O 1
ATOM 2721 N N . ASP A 1 345 ? 7.323 -1.621 -5.950 1.00 97.19 345 ASP A N 1
ATOM 2722 C CA . ASP A 1 345 ? 6.763 -0.411 -5.352 1.00 97.19 345 ASP A CA 1
ATOM 2723 C C . ASP A 1 345 ? 7.439 0.857 -5.895 1.00 97.19 345 ASP A C 1
ATOM 2725 O O . ASP A 1 345 ? 8.572 0.837 -6.369 1.00 97.19 345 ASP A O 1
ATOM 2729 N N . GLN A 1 346 ? 6.727 1.983 -5.879 1.00 96.94 346 GLN A N 1
ATOM 2730 C CA . GLN A 1 346 ? 7.300 3.281 -6.234 1.00 96.94 346 GLN A CA 1
ATOM 2731 C C . GLN A 1 346 ? 8.374 3.672 -5.210 1.00 96.94 346 GLN A C 1
ATOM 2733 O O . GLN A 1 346 ? 8.058 3.826 -4.034 1.00 96.94 346 GLN A O 1
ATOM 2738 N N . SER A 1 347 ? 9.609 3.928 -5.642 1.00 92.81 347 SER A N 1
ATOM 2739 C CA . SER A 1 347 ? 10.735 4.165 -4.728 1.00 92.81 347 SER A CA 1
ATOM 2740 C C . SER A 1 347 ? 11.281 5.592 -4.822 1.00 92.81 347 SER A C 1
ATOM 2742 O O . SER A 1 347 ? 11.225 6.345 -3.851 1.00 92.81 347 SER A O 1
ATOM 2744 N N . TRP A 1 348 ? 11.740 6.021 -5.997 1.00 87.38 348 TRP A N 1
ATOM 2745 C CA . TRP A 1 348 ? 12.387 7.322 -6.177 1.00 87.38 348 TRP A CA 1
ATOM 2746 C C . TRP A 1 348 ? 11.986 8.014 -7.475 1.00 87.38 348 TRP A C 1
ATOM 2748 O O . TRP A 1 348 ? 11.372 7.443 -8.376 1.00 87.38 348 TRP A O 1
ATOM 2758 N N . GLN A 1 349 ? 12.367 9.284 -7.570 1.00 83.19 349 GLN A N 1
ATOM 2759 C CA . GLN A 1 349 ? 12.152 10.117 -8.738 1.00 83.19 349 GLN A CA 1
ATOM 2760 C C . GLN A 1 349 ? 13.292 11.116 -8.905 1.00 83.19 349 GLN A C 1
ATOM 2762 O O . GLN A 1 349 ? 13.849 11.621 -7.928 1.00 83.19 349 GLN A O 1
ATOM 2767 N N . ASN A 1 350 ? 13.618 11.436 -10.152 1.00 77.44 350 ASN A N 1
ATOM 2768 C CA . ASN A 1 350 ? 14.488 12.548 -10.512 1.00 77.44 350 ASN A CA 1
ATOM 2769 C C . ASN A 1 350 ? 13.927 13.275 -11.743 1.00 77.44 350 ASN A C 1
ATOM 2771 O O . ASN A 1 350 ? 12.931 12.852 -12.317 1.00 77.44 350 ASN A O 1
ATOM 2775 N N . ALA A 1 351 ? 14.559 14.370 -12.168 1.00 75.88 351 ALA A N 1
ATOM 2776 C CA . ALA A 1 351 ? 14.041 15.217 -13.250 1.00 75.88 351 ALA A CA 1
ATOM 2777 C C . ALA A 1 351 ? 13.920 14.528 -14.631 1.00 75.88 351 ALA A C 1
ATOM 2779 O O . ALA A 1 351 ? 13.330 15.104 -15.539 1.00 75.88 351 ALA A O 1
ATOM 2780 N N . SER A 1 352 ? 14.504 13.342 -14.812 1.00 78.31 352 SER A N 1
ATOM 2781 C CA . SER A 1 352 ? 14.558 12.624 -16.094 1.00 78.31 352 SER A CA 1
ATOM 2782 C C . SER A 1 352 ? 13.890 11.250 -16.080 1.00 78.31 352 SER A C 1
ATOM 2784 O O . SER A 1 352 ? 13.521 10.741 -17.134 1.00 78.31 352 SER A O 1
ATOM 2786 N N . THR A 1 353 ? 13.750 10.631 -14.912 1.00 85.12 353 THR A N 1
ATOM 2787 C CA . THR A 1 353 ? 13.181 9.292 -14.775 1.00 85.12 353 THR A CA 1
ATOM 2788 C C . THR A 1 353 ? 12.675 9.078 -13.359 1.00 85.12 353 THR A C 1
ATOM 2790 O O . THR A 1 353 ? 13.202 9.651 -12.399 1.00 85.12 353 THR A O 1
ATOM 2793 N N . ASN A 1 354 ? 11.678 8.213 -13.244 1.00 91.06 354 ASN A N 1
ATOM 2794 C CA . ASN A 1 354 ? 11.239 7.656 -11.977 1.00 91.06 354 ASN A CA 1
ATOM 2795 C C . ASN A 1 354 ? 11.771 6.230 -11.837 1.00 91.06 354 ASN A C 1
ATOM 2797 O O . ASN A 1 354 ? 12.182 5.623 -12.833 1.00 91.06 354 ASN A O 1
ATOM 2801 N N . GLY A 1 355 ? 11.802 5.732 -10.605 1.00 90.94 355 GLY A N 1
ATOM 2802 C CA . GLY A 1 355 ? 12.265 4.394 -10.286 1.00 90.94 355 GLY A CA 1
ATOM 2803 C C . GLY A 1 355 ? 11.377 3.698 -9.266 1.00 90.94 355 GLY A C 1
ATOM 2804 O O . GLY A 1 355 ? 11.015 4.256 -8.226 1.00 90.94 355 GLY A O 1
ATOM 2805 N N . ALA A 1 356 ? 11.074 2.447 -9.572 1.00 95.88 356 ALA A N 1
ATOM 2806 C CA . ALA A 1 356 ? 10.434 1.485 -8.701 1.00 95.88 356 ALA A CA 1
ATOM 2807 C C . ALA A 1 356 ? 11.462 0.462 -8.196 1.00 95.88 356 ALA A C 1
ATOM 2809 O O . ALA A 1 356 ? 12.506 0.257 -8.823 1.00 95.88 356 ALA A O 1
ATOM 2810 N N . SER A 1 357 ? 11.164 -0.184 -7.071 1.00 94.50 357 SER A N 1
ATOM 2811 C CA . SER A 1 357 ? 12.009 -1.216 -6.476 1.00 94.50 357 SER A CA 1
ATOM 2812 C C . SER A 1 357 ? 11.269 -2.548 -6.442 1.00 94.50 357 SER A C 1
ATOM 2814 O O . SER A 1 357 ? 10.120 -2.631 -6.011 1.00 94.50 357 SER A O 1
ATOM 2816 N N . GLY A 1 358 ? 11.899 -3.611 -6.937 1.00 94.38 358 GLY A N 1
ATOM 2817 C CA . GLY A 1 358 ? 11.249 -4.913 -7.054 1.00 94.38 358 GLY A CA 1
ATOM 2818 C C . GLY A 1 358 ? 12.226 -6.069 -7.229 1.00 94.38 358 GLY A C 1
ATOM 2819 O O . GLY A 1 358 ? 13.431 -5.941 -7.000 1.00 94.38 358 GLY A O 1
ATOM 2820 N N . GLY A 1 359 ? 11.680 -7.219 -7.620 1.00 94.56 359 GLY A N 1
ATOM 2821 C CA . GLY A 1 359 ? 12.429 -8.459 -7.830 1.00 94.56 359 GLY A CA 1
ATOM 2822 C C . GLY A 1 359 ? 12.120 -9.549 -6.803 1.00 94.56 359 GLY A C 1
ATOM 2823 O O . GLY A 1 359 ? 11.332 -9.367 -5.868 1.00 94.56 359 GLY A O 1
ATOM 2824 N N . SER A 1 360 ? 12.738 -10.719 -6.964 1.00 96.06 360 SER A N 1
ATOM 2825 C CA . SER A 1 360 ? 12.386 -11.903 -6.163 1.00 96.06 360 SER A CA 1
ATOM 2826 C C . SER A 1 360 ? 12.712 -11.765 -4.669 1.00 96.06 360 SER A C 1
ATOM 2828 O O . SER A 1 360 ? 12.157 -12.491 -3.847 1.00 96.06 360 SER A O 1
ATOM 2830 N N . HIS A 1 361 ? 13.580 -10.829 -4.270 1.00 96.50 361 HIS A N 1
ATOM 2831 C CA . HIS A 1 361 ? 13.807 -10.490 -2.861 1.00 96.50 361 HIS A CA 1
ATOM 2832 C C . HIS A 1 361 ? 12.574 -9.870 -2.196 1.00 96.50 361 HIS A C 1
ATOM 2834 O O . HIS A 1 361 ? 12.300 -10.195 -1.037 1.00 96.50 361 HIS A O 1
ATOM 2840 N N . MET A 1 362 ? 11.833 -9.023 -2.917 1.00 97.56 362 MET A N 1
ATOM 2841 C CA . MET A 1 362 ? 10.569 -8.446 -2.455 1.00 97.56 362 MET A CA 1
ATOM 2842 C C . MET A 1 362 ? 9.509 -9.542 -2.305 1.00 97.56 362 MET A C 1
ATOM 2844 O O . MET A 1 362 ? 8.842 -9.630 -1.277 1.00 97.56 362 MET A O 1
ATOM 2848 N N . VAL A 1 363 ? 9.399 -10.435 -3.292 1.00 97.94 363 VAL A N 1
ATOM 2849 C CA . VAL A 1 363 ? 8.455 -11.563 -3.244 1.00 97.94 363 VAL A CA 1
ATOM 2850 C C . VAL A 1 363 ? 8.781 -12.515 -2.086 1.00 97.94 363 VAL A C 1
ATOM 2852 O O . VAL A 1 363 ? 7.882 -12.907 -1.345 1.00 97.94 363 VAL A O 1
ATOM 2855 N N . ASP A 1 364 ? 10.059 -12.819 -1.842 1.00 98.00 364 ASP A N 1
ATOM 2856 C CA . ASP A 1 364 ? 10.493 -13.624 -0.691 1.00 98.00 364 ASP A CA 1
ATOM 2857 C C . ASP A 1 364 ? 10.147 -12.967 0.664 1.00 98.00 364 ASP A C 1
ATOM 2859 O O . ASP A 1 364 ? 9.751 -13.679 1.591 1.00 98.00 364 ASP A O 1
ATOM 2863 N N . LEU A 1 365 ? 10.224 -11.632 0.789 1.00 97.81 365 LEU A N 1
ATOM 2864 C CA . LEU A 1 365 ? 9.752 -10.917 1.988 1.00 97.81 365 LEU A CA 1
ATOM 2865 C C . LEU A 1 365 ? 8.250 -11.127 2.207 1.00 97.81 365 LEU A C 1
ATOM 2867 O O . LEU A 1 365 ? 7.837 -11.424 3.329 1.00 97.81 365 LEU A O 1
ATOM 2871 N N . ILE A 1 366 ? 7.448 -11.011 1.142 1.00 98.50 366 ILE A N 1
ATOM 2872 C CA . ILE A 1 366 ? 5.993 -11.222 1.190 1.00 98.50 366 ILE A CA 1
ATOM 2873 C C . ILE A 1 366 ? 5.684 -12.653 1.631 1.00 98.50 366 ILE A C 1
ATOM 2875 O O . ILE A 1 366 ? 4.898 -12.848 2.560 1.00 98.50 366 ILE A O 1
ATOM 2879 N N . ILE A 1 367 ? 6.344 -13.647 1.027 1.00 98.62 367 ILE A N 1
ATOM 2880 C CA . ILE A 1 367 ? 6.150 -15.061 1.368 1.00 98.62 367 ILE A CA 1
ATOM 2881 C C . ILE A 1 367 ? 6.454 -15.305 2.850 1.00 98.62 367 ILE A C 1
ATOM 2883 O O . ILE A 1 367 ? 5.663 -15.937 3.548 1.00 98.62 367 ILE A O 1
ATOM 2887 N N . ARG A 1 368 ? 7.583 -14.800 3.359 1.00 98.38 368 ARG A N 1
ATOM 2888 C CA . ARG A 1 368 ? 7.971 -14.988 4.767 1.00 98.38 368 ARG A CA 1
ATOM 2889 C C . ARG A 1 368 ? 6.991 -14.333 5.721 1.00 98.38 368 ARG A C 1
ATOM 2891 O O . ARG A 1 368 ? 6.532 -14.993 6.644 1.00 98.38 368 ARG A O 1
ATOM 2898 N N . ALA A 1 369 ? 6.625 -13.080 5.469 1.00 98.44 369 ALA A N 1
ATOM 2899 C CA . ALA A 1 369 ? 5.674 -12.375 6.315 1.00 98.44 369 ALA A CA 1
ATOM 2900 C C . ALA A 1 369 ? 4.316 -13.097 6.357 1.00 98.44 369 ALA A C 1
ATOM 2902 O O . ALA A 1 369 ? 3.712 -13.204 7.423 1.00 98.44 369 ALA A O 1
ATOM 2903 N N . ARG A 1 370 ? 3.855 -13.644 5.223 1.00 98.12 370 ARG A N 1
ATOM 2904 C CA . ARG A 1 370 ? 2.614 -14.432 5.137 1.00 98.12 370 ARG A CA 1
ATOM 2905 C C . ARG A 1 370 ? 2.702 -15.793 5.816 1.00 98.12 370 ARG A C 1
ATOM 2907 O O . ARG A 1 370 ? 1.720 -16.212 6.415 1.00 98.12 370 ARG A O 1
ATOM 2914 N N . ASN A 1 371 ? 3.850 -16.459 5.766 1.00 97.56 371 ASN A N 1
ATOM 2915 C CA . ASN A 1 371 ? 4.043 -17.740 6.447 1.00 97.56 371 ASN A CA 1
ATOM 2916 C C . ASN A 1 371 ? 4.176 -17.574 7.968 1.00 97.56 371 ASN A C 1
ATOM 2918 O O . ASN A 1 371 ? 3.630 -18.375 8.724 1.00 97.56 371 ASN A O 1
ATOM 2922 N N . ASP A 1 372 ? 4.895 -16.544 8.411 1.00 98.19 372 ASP A N 1
ATOM 2923 C CA . ASP A 1 372 ? 5.172 -16.299 9.827 1.00 98.19 372 ASP A CA 1
ATOM 2924 C C . ASP A 1 372 ? 3.966 -15.650 10.537 1.00 98.19 372 ASP A C 1
ATOM 2926 O O . ASP A 1 372 ? 3.739 -15.890 11.725 1.00 98.19 372 ASP A O 1
ATOM 2930 N N . PHE A 1 373 ? 3.164 -14.864 9.804 1.00 97.88 373 PHE A N 1
ATOM 2931 C CA . PHE A 1 373 ? 1.964 -14.176 10.295 1.00 97.88 373 PHE A CA 1
ATOM 2932 C C . PHE A 1 373 ? 0.758 -14.410 9.363 1.00 97.88 373 PHE A C 1
ATOM 2934 O O . PHE A 1 373 ? 0.352 -13.473 8.673 1.00 97.88 373 PHE A O 1
ATOM 2941 N N . PRO A 1 374 ? 0.181 -15.624 9.319 1.00 93.06 374 PRO A N 1
ATOM 2942 C CA . PRO A 1 374 ? -0.898 -15.967 8.389 1.00 93.06 374 PRO A CA 1
ATOM 2943 C C . PRO A 1 374 ? -2.196 -15.195 8.620 1.00 93.06 374 PRO A C 1
ATOM 2945 O O . PRO A 1 374 ? -2.462 -14.723 9.752 1.00 93.06 374 PRO A O 1
#